Protein AF-0000000074853073 (afdb_homodimer)

Solvent-accessible surface area (backbone atoms only — not comparable to full-atom values): 28269 Å² total; per-residue (Å²): 121,78,54,88,50,52,45,75,42,84,83,70,80,63,76,82,43,71,66,54,43,50,35,28,71,60,37,22,33,38,34,32,42,46,65,35,48,72,68,42,41,51,36,52,53,55,31,41,71,40,87,76,13,56,68,19,75,90,39,31,50,75,41,63,33,69,75,87,28,38,24,33,35,22,38,29,31,38,60,43,76,14,32,69,15,45,50,57,24,11,36,66,47,42,49,43,50,18,62,67,72,66,45,63,47,20,59,29,34,35,34,40,40,39,26,40,46,58,39,7,22,39,43,66,50,27,31,61,36,47,54,37,49,77,42,39,29,66,44,70,58,33,33,36,38,41,35,27,67,25,60,30,34,80,58,37,23,22,43,31,34,35,50,29,38,27,67,38,36,70,54,63,60,36,85,46,58,86,33,80,15,38,43,59,74,57,50,55,57,46,56,74,78,32,51,76,43,78,53,62,36,51,56,18,14,31,37,41,33,38,22,34,25,35,32,28,25,47,45,11,70,28,92,45,55,31,37,32,42,34,40,29,36,30,30,56,92,44,38,33,83,47,82,70,82,55,44,53,73,46,89,56,77,65,41,57,73,59,45,43,59,74,70,34,67,33,59,53,56,63,61,13,36,35,39,42,77,54,97,88,38,79,43,70,74,38,100,122,79,54,89,50,49,45,74,42,85,82,69,80,62,75,83,44,71,66,55,43,50,36,30,71,59,36,21,34,37,32,33,41,46,65,34,49,74,67,42,42,53,36,52,52,55,32,40,70,39,85,76,13,56,66,19,76,89,39,31,51,76,41,63,33,70,74,87,27,37,23,32,35,22,37,28,30,38,60,43,75,14,33,70,13,43,47,57,25,10,37,66,48,42,49,44,49,17,63,67,72,67,46,63,47,20,58,30,35,36,34,40,41,39,27,41,47,58,38,7,21,39,44,68,51,27,31,62,36,46,54,37,50,77,43,38,29,64,44,71,56,33,32,36,37,41,34,26,67,25,60,29,32,79,56,36,23,23,43,31,35,36,51,31,39,28,67,38,36,70,54,64,60,37,85,45,61,88,32,80,15,39,42,60,73,58,50,56,57,46,57,74,80,30,53,76,41,76,51,63,36,50,56,20,14,31,38,40,33,37,22,34,26,35,30,28,25,47,44,10,70,28,91,44,56,30,37,30,42,34,40,28,37,30,31,56,91,44,38,33,83,48,81,71,82,54,43,52,74,47,91,55,78,64,41,58,72,59,46,43,59,73,68,32,69,36,61,52,56,62,64,13,36,35,40,42,77,54,96,87,38,79,43,73,74,41,103

InterPro domains:
  IPR008775 Phytanoyl-CoA dioxygenase-like [PF05721] (24-226)

pLDDT: mean 95.4, std 6.96, range [30.39, 98.94]

Secondary structure (DSSP, 8-state):
---TTEEE--SS-----HHHHHHHHHHSEEEEETSS-HHHHHHHHHHHHSTTSTTSGGG-EEEE-SSS-EEEEEEESS--SSHHHHHHHBHHHHHHHHHHHTS-EEEEEEEEEEE-TTTPPPEEEE-HHHHHTTTT--S--EEEEEEESS-B-GGGT-EEEETTGGGG-PPPEEEETTEEEE-HHHHHHHHTTS-EEEE-B-TT-EEEEETT--EEE----SSS-EEEEEEEEEEGGG--SS-SSS--------B-TTHHHHH-S----TTS-EEEEETTEEEE---/---TTEEE--SS-----HHHHHHHHHHSEEEEETSS-HHHHHHHHHHHHSTTSTTSGGG-EEEE-SSS-EEEEEEESS--SSHHHHHHHBHHHHHHHHHHHTS-EEEEEEEEEEE-TTTPPPEEEE-HHHHHTTTT--S--EEEEEEESS-B-GGGT-EEEETTGGGG-PPPEEEETTEEEE-HHHHHHHHTTS-EEEE-B-TT-EEEEETT--EEE----SSS-EEEEEEEEEEGGG--SS-SSS--------B-TTHHHHH-S----TTS-EEEEETTEEEE---

Nearest PDB structures (foldseek):
  5ncj-assembly2_B  TM=8.076E-01  e=4.134E-18  Streptomyces muensis
  5nch-assembly1_B  TM=8.157E-01  e=1.223E-17  Streptomyces muensis
  4q5o-assembly1_B  TM=7.946E-01  e=9.050E-18  Sphingopyxis alaskensis RB2256
  8h7v-assembly2_B  TM=7.984E-01  e=2.678E-17  uncultured bacterium esnapd13
  5epa-assembly3_C  TM=7.085E-01  e=1.932E-15  Streptomyces nogalater

Organism: Aplysia californica (NCBI:txid6500)

Sequence (574 aa):
MPGLNEYTYGGQELEVTEDMKAAFDRDGFVTIKGLLNPQELAVVQESLQGPDSLSSEQFSFGRADGEGKTARMSLWNHPGSDTTGTLARTRKMALTAEKLLGGEVYHYHSKLMMKEAGTGGKFVWHQDYGYWYGFACLFPDMLTSFVALDKCDKDNGCLQVLKGSHRCGRIEHLKVAGQTGADMARVQELEKVLEKVYVELDPGDALFFHCNLLHCSSQNLSDRRRWAILSCYSRKHNSPYQKIIHALYQPLNMVDNDAVVKQGVSRELKGKEVMMQFDGEFRPIVPMPGLNEYTYGGQELEVTEDMKAAFDRDGFVTIKGLLNPQELAVVQESLQGPDSLSSEQFSFGRADGEGKTARMSLWNHPGSDTTGTLARTRKMALTAEKLLGGEVYHYHSKLMMKEAGTGGKFVWHQDYGYWYGFACLFPDMLTSFVALDKCDKDNGCLQVLKGSHRCGRIEHLKVAGQTGADMARVQELEKVLEKVYVELDPGDALFFHCNLLHCSSQNLSDRRRWAILSCYSRKHNSPYQKIIHALYQPLNMVDNDAVVKQGVSRELKGKEVMMQFDGEFRPIVP

Structure (mmCIF, N/CA/C/O backbone):
data_AF-0000000074853073-model_v1
#
loop_
_entity.id
_entity.type
_entity.pdbx_description
1 polymer 'L-proline trans-4-hydroxylase'
#
loop_
_atom_site.group_PDB
_atom_site.id
_atom_site.type_symbol
_atom_site.label_atom_id
_atom_site.label_alt_id
_atom_site.label_comp_id
_atom_site.label_asym_id
_atom_site.label_entity_id
_atom_site.label_seq_id
_atom_site.pdbx_PDB_ins_code
_atom_site.Cartn_x
_atom_site.Cartn_y
_atom_site.Cartn_z
_atom_site.occupancy
_atom_site.B_iso_or_equiv
_atom_site.auth_seq_id
_atom_site.auth_comp_id
_atom_site.auth_asym_id
_atom_site.auth_atom_id
_atom_site.pdbx_PDB_model_num
ATOM 1 N N . MET A 1 1 ? -21.766 -12.602 -21.094 1 35.88 1 MET A N 1
ATOM 2 C CA . MET A 1 1 ? -21.109 -11.344 -20.766 1 35.88 1 MET A CA 1
ATOM 3 C C . MET A 1 1 ? -19.703 -11.586 -20.219 1 35.88 1 MET A C 1
ATOM 5 O O . MET A 1 1 ? -19.453 -12.586 -19.547 1 35.88 1 MET A O 1
ATOM 9 N N . PRO A 1 2 ? -18.766 -10.969 -20.922 1 48.22 2 PRO A N 1
ATOM 10 C CA . PRO A 1 2 ? -17.453 -11.289 -20.375 1 48.22 2 PRO A CA 1
ATOM 11 C C . PRO A 1 2 ? -17.391 -11.164 -18.859 1 48.22 2 PRO A C 1
ATOM 13 O O . PRO A 1 2 ? -18.062 -10.305 -18.281 1 48.22 2 PRO A O 1
ATOM 16 N N . GLY A 1 3 ? -17.047 -12.266 -18.25 1 64.56 3 GLY A N 1
ATOM 17 C CA . GLY A 1 3 ? -16.891 -12.297 -16.812 1 64.56 3 GLY A CA 1
ATOM 18 C C . GLY A 1 3 ? -16.062 -11.148 -16.266 1 64.56 3 GLY A C 1
ATOM 19 O O . GLY A 1 3 ? -15.383 -10.461 -17.031 1 64.56 3 GLY A O 1
ATOM 20 N N . LEU A 1 4 ? -16.25 -10.68 -15.203 1 76.75 4 LEU A N 1
ATOM 21 C CA . LEU A 1 4 ? -15.562 -9.578 -14.531 1 76.75 4 LEU A CA 1
ATOM 22 C C . LEU A 1 4 ? -14.062 -9.641 -14.797 1 76.75 4 LEU A C 1
ATOM 24 O O . LEU A 1 4 ? -13.406 -10.633 -14.461 1 76.75 4 LEU A O 1
ATOM 28 N N . ASN A 1 5 ? -13.531 -8.633 -15.594 1 93.69 5 ASN A N 1
ATOM 29 C CA . ASN A 1 5 ? -12.109 -8.477 -15.875 1 93.69 5 ASN A CA 1
ATOM 30 C C . ASN A 1 5 ? -11.578 -9.625 -16.734 1 93.69 5 ASN A C 1
ATOM 32 O O . ASN A 1 5 ? -10.484 -10.133 -16.484 1 93.69 5 ASN A O 1
ATOM 36 N N . GLU A 1 6 ? -12.438 -10.172 -17.719 1 96.19 6 GLU A N 1
ATOM 37 C CA . GLU A 1 6 ? -12.07 -11.312 -18.547 1 96.19 6 GLU A CA 1
ATOM 38 C C . GLU A 1 6 ? -11.656 -10.859 -19.953 1 96.19 6 GLU A C 1
ATOM 40 O O . GLU A 1 6 ? -12.352 -10.062 -20.578 1 96.19 6 GLU A O 1
ATOM 45 N N . TYR A 1 7 ? -10.578 -11.344 -20.391 1 96.69 7 TYR A N 1
ATOM 46 C CA . TYR A 1 7 ? -10.016 -11.094 -21.719 1 96.69 7 TYR A CA 1
ATOM 47 C C . TYR A 1 7 ? -9.625 -12.406 -22.391 1 96.69 7 TYR A C 1
ATOM 49 O O . TYR A 1 7 ? -9.5 -13.438 -21.734 1 96.69 7 TYR A O 1
ATOM 57 N N . THR A 1 8 ? -9.492 -12.367 -23.703 1 95.12 8 THR A N 1
ATOM 58 C CA . THR A 1 8 ? -9.219 -13.602 -24.438 1 95.12 8 THR A CA 1
ATOM 59 C C . THR A 1 8 ? -7.914 -13.484 -25.219 1 95.12 8 THR A C 1
ATOM 61 O O . THR A 1 8 ? -7.648 -12.461 -25.844 1 95.12 8 THR A O 1
ATOM 64 N N . TYR A 1 9 ? -7.117 -14.477 -25.109 1 93.44 9 TYR A N 1
ATOM 65 C CA . TYR A 1 9 ? -5.91 -14.594 -25.906 1 93.44 9 TYR A CA 1
ATOM 66 C C . TYR A 1 9 ? -6.207 -15.297 -27.234 1 93.44 9 TYR A C 1
ATOM 68 O O . TYR A 1 9 ? -6.715 -16.422 -27.234 1 93.44 9 TYR A O 1
ATOM 76 N N . GLY A 1 10 ? -5.832 -14.727 -28.328 1 87.06 10 GLY A N 1
ATOM 77 C CA . GLY A 1 10 ? -6.195 -15.203 -29.656 1 87.06 10 GLY A CA 1
ATOM 78 C C . GLY A 1 10 ? -5.102 -16.016 -30.312 1 87.06 10 GLY A C 1
ATOM 79 O O . GLY A 1 10 ? -5.211 -16.391 -31.484 1 87.06 10 GLY A O 1
ATOM 80 N N . GLY A 1 11 ? -4.023 -16.297 -29.672 1 84.62 11 GLY A N 1
ATOM 81 C CA . GLY A 1 11 ? -3 -17.172 -30.219 1 84.62 11 GLY A CA 1
ATOM 82 C C . GLY A 1 11 ? -1.812 -16.406 -30.797 1 84.62 11 GLY A C 1
ATOM 83 O O . GLY A 1 11 ? -0.809 -17.016 -31.172 1 84.62 11 GLY A O 1
ATOM 84 N N . GLN A 1 12 ? -1.881 -15.117 -31 1 87.62 12 GLN A N 1
ATOM 85 C CA . GLN A 1 12 ? -0.764 -14.305 -31.469 1 87.62 12 GLN A CA 1
ATOM 86 C C . GLN A 1 12 ? -0.109 -13.555 -30.312 1 87.62 12 GLN A C 1
ATOM 88 O O . GLN A 1 12 ? 0.315 -14.164 -29.328 1 87.62 12 GLN A O 1
ATOM 93 N N . GLU A 1 13 ? -0.15 -12.32 -30.375 1 91.56 13 GLU A N 1
ATOM 94 C CA . GLU A 1 13 ? 0.353 -11.508 -29.266 1 91.56 13 GLU A CA 1
ATOM 95 C C . GLU A 1 13 ? -0.781 -11.062 -28.344 1 91.56 13 GLU A C 1
ATOM 97 O O . GLU A 1 13 ? -1.831 -10.617 -28.812 1 91.56 13 GLU A O 1
ATOM 102 N N . LEU A 1 14 ? -0.569 -11.352 -27.094 1 94.31 14 LEU A N 1
ATOM 103 C CA . LEU A 1 14 ? -1.557 -10.859 -26.141 1 94.31 14 LEU A CA 1
ATOM 104 C 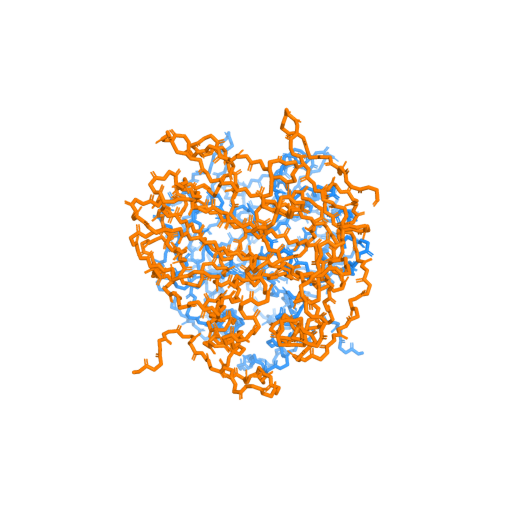C . LEU A 1 14 ? -1.388 -9.367 -25.906 1 94.31 14 LEU A C 1
ATOM 106 O O . LEU A 1 14 ? -0.359 -8.922 -25.391 1 94.31 14 LEU A O 1
ATOM 110 N N . GLU A 1 15 ? -2.275 -8.641 -26.266 1 93.88 15 GLU A N 1
ATOM 111 C CA . GLU A 1 15 ? -2.229 -7.191 -26.062 1 93.88 15 GLU A CA 1
ATOM 112 C C . GLU A 1 15 ? -2.822 -6.793 -24.719 1 93.88 15 GLU A C 1
ATOM 114 O O . GLU A 1 15 ? -3.963 -7.145 -24.406 1 93.88 15 GLU A O 1
ATOM 119 N N . VAL A 1 16 ? -2.057 -6.129 -23.953 1 97.12 16 VAL A N 1
ATOM 120 C CA . VAL A 1 16 ? -2.588 -5.512 -22.734 1 97.12 16 VAL A CA 1
ATOM 121 C C . VAL A 1 16 ? -3.191 -4.152 -23.062 1 97.12 16 VAL A C 1
ATOM 123 O O . VAL A 1 16 ? -2.479 -3.145 -23.109 1 97.12 16 VAL A O 1
ATOM 126 N N . THR A 1 17 ? -4.445 -4.105 -23.25 1 96.88 17 THR A N 1
ATOM 127 C CA . THR A 1 17 ? -5.148 -2.891 -23.641 1 96.88 17 THR A CA 1
ATOM 128 C C . THR A 1 17 ? -5.27 -1.931 -22.453 1 96.88 17 THR A C 1
ATOM 130 O O . THR A 1 17 ? -5.043 -2.318 -21.312 1 96.88 17 THR A O 1
ATOM 133 N N . GLU A 1 18 ? -5.66 -0.716 -22.734 1 96.94 18 GLU A N 1
ATOM 134 C CA . GLU A 1 18 ? -5.918 0.263 -21.672 1 96.94 18 GLU A CA 1
ATOM 135 C C . GLU A 1 18 ? -7.027 -0.211 -20.734 1 96.94 18 GLU A C 1
ATOM 137 O O . GLU A 1 18 ? -6.969 0.027 -19.531 1 96.94 18 GLU A O 1
ATOM 142 N N . ASP A 1 19 ? -7.953 -0.841 -21.375 1 97.38 19 ASP A N 1
ATOM 143 C CA . ASP A 1 19 ? -9.062 -1.371 -20.594 1 97.38 19 ASP A CA 1
ATOM 144 C C . ASP A 1 19 ? -8.578 -2.461 -19.641 1 97.38 19 ASP A C 1
ATOM 146 O O . ASP A 1 19 ? -8.992 -2.502 -18.469 1 97.38 19 ASP A O 1
ATOM 150 N N . MET A 1 20 ? -7.789 -3.359 -20.141 1 97.75 20 MET A N 1
ATOM 151 C CA . MET A 1 20 ? -7.23 -4.426 -19.312 1 97.75 20 MET A CA 1
ATOM 152 C C . MET A 1 20 ? -6.395 -3.848 -18.172 1 97.75 20 MET A C 1
ATOM 154 O O . MET A 1 20 ? -6.535 -4.258 -17.016 1 97.75 20 MET A O 1
ATOM 158 N N . LYS A 1 21 ? -5.57 -2.857 -18.5 1 98.31 21 LYS A N 1
ATOM 159 C CA . LYS A 1 21 ? -4.742 -2.203 -17.5 1 98.31 21 LYS A CA 1
ATOM 160 C C . LYS A 1 21 ? -5.598 -1.498 -16.453 1 98.31 21 LYS A C 1
ATOM 162 O O . LYS A 1 21 ? -5.312 -1.574 -15.25 1 98.31 21 LYS A O 1
ATOM 167 N N . ALA A 1 22 ? -6.605 -0.83 -16.859 1 97.81 22 ALA A N 1
ATOM 168 C CA . ALA A 1 22 ? -7.504 -0.127 -15.945 1 97.81 22 ALA A CA 1
ATOM 169 C C . ALA A 1 22 ? -8.211 -1.104 -15.016 1 97.81 22 ALA A C 1
ATOM 171 O O . ALA A 1 22 ? -8.375 -0.826 -13.82 1 97.81 22 ALA A O 1
ATOM 172 N N . ALA A 1 23 ? -8.641 -2.24 -15.578 1 98.38 23 ALA A N 1
ATOM 173 C CA . ALA A 1 23 ? -9.281 -3.271 -14.766 1 98.38 23 ALA A CA 1
ATOM 174 C C . ALA A 1 23 ? -8.328 -3.812 -13.711 1 98.38 23 ALA A C 1
ATOM 176 O O . ALA A 1 23 ? -8.703 -3.969 -12.547 1 98.38 23 ALA A O 1
ATOM 177 N N . PHE A 1 24 ? -7.105 -4.074 -14.141 1 98.81 24 PHE A N 1
ATOM 178 C CA . PHE A 1 24 ? -6.086 -4.566 -13.227 1 98.81 24 PHE A CA 1
ATOM 179 C C . PHE A 1 24 ? -5.82 -3.553 -12.117 1 98.81 24 PHE A C 1
ATOM 181 O O . PHE A 1 24 ? -5.738 -3.918 -10.945 1 98.81 24 PHE A O 1
ATOM 188 N N . ASP A 1 25 ? -5.742 -2.266 -12.477 1 98.19 25 ASP A N 1
ATOM 189 C CA . ASP A 1 25 ? -5.449 -1.212 -11.508 1 98.19 25 ASP A CA 1
ATOM 190 C C . ASP A 1 25 ? -6.609 -1.015 -10.539 1 98.19 25 ASP A C 1
ATOM 192 O O . ASP A 1 25 ? -6.402 -0.733 -9.359 1 98.19 25 ASP A O 1
ATOM 196 N N . ARG A 1 26 ? -7.758 -1.178 -11.016 1 97.81 26 ARG A N 1
ATOM 197 C CA . ARG A 1 26 ? -8.961 -0.925 -10.234 1 97.81 26 ARG A CA 1
ATOM 198 C C . ARG A 1 26 ? -9.305 -2.119 -9.344 1 97.81 26 ARG A C 1
ATOM 200 O O . ARG A 1 26 ? -9.594 -1.958 -8.164 1 97.81 26 ARG A O 1
ATOM 207 N N . ASP A 1 27 ? -9.211 -3.322 -9.914 1 98.69 27 ASP A N 1
ATOM 208 C CA . ASP A 1 27 ? -9.781 -4.488 -9.258 1 98.69 27 ASP A CA 1
ATOM 209 C C . ASP A 1 27 ? -8.695 -5.418 -8.734 1 98.69 27 ASP A C 1
ATOM 211 O O . ASP A 1 27 ? -8.961 -6.297 -7.91 1 98.69 27 ASP A O 1
ATOM 215 N N . GLY A 1 28 ? -7.488 -5.285 -9.211 1 98.81 28 GLY A N 1
ATOM 216 C CA . GLY A 1 28 ? -6.352 -6.027 -8.695 1 98.81 28 GLY A CA 1
ATOM 217 C C . GLY A 1 28 ? -6.086 -7.312 -9.453 1 98.81 28 GLY A C 1
ATOM 218 O O . GLY A 1 28 ? -5.148 -8.047 -9.133 1 98.81 28 GLY A O 1
ATOM 219 N N . PHE A 1 29 ? -6.961 -7.598 -10.523 1 98.88 29 PHE A N 1
ATOM 220 C CA . PHE A 1 29 ? -6.738 -8.828 -11.266 1 98.88 29 PHE A CA 1
ATOM 221 C C . PHE A 1 29 ? -7.414 -8.766 -12.633 1 98.88 29 PHE A C 1
ATOM 223 O O . PHE A 1 29 ? -8.312 -7.957 -12.852 1 98.88 29 PHE A O 1
ATOM 230 N N . VAL A 1 30 ? -6.91 -9.594 -13.539 1 98.75 30 VAL A N 1
ATOM 231 C CA . VAL A 1 30 ? -7.551 -9.867 -14.828 1 98.75 30 VAL A CA 1
ATOM 232 C C . VAL A 1 30 ? -7.457 -11.359 -15.141 1 98.75 30 VAL A C 1
ATOM 234 O O . VAL A 1 30 ? -6.508 -12.031 -14.727 1 98.75 30 VAL A O 1
ATOM 237 N N . THR A 1 31 ? -8.445 -11.875 -15.836 1 98.38 31 THR A N 1
ATOM 238 C CA . THR A 1 31 ? -8.453 -13.258 -16.312 1 98.38 31 THR A CA 1
ATOM 239 C C . THR A 1 31 ? -8.242 -13.312 -17.812 1 98.38 31 THR A C 1
ATOM 241 O O . THR A 1 31 ? -8.836 -12.531 -18.562 1 98.38 31 THR A O 1
ATOM 244 N N . ILE A 1 32 ? -7.402 -14.172 -18.203 1 98.31 32 ILE A N 1
ATOM 245 C CA . ILE A 1 32 ? -7.145 -14.391 -19.625 1 98.31 32 ILE A CA 1
ATOM 246 C C . ILE A 1 32 ? -7.652 -15.773 -20.031 1 98.31 32 ILE A C 1
ATOM 248 O O . ILE A 1 32 ? -7.109 -16.797 -19.594 1 98.31 32 ILE A O 1
ATOM 252 N N . LYS A 1 33 ? -8.633 -15.852 -20.875 1 97.62 33 LYS A N 1
ATOM 253 C CA . LYS A 1 33 ? -9.172 -17.109 -21.406 1 97.62 33 LYS A CA 1
ATOM 254 C C . LYS A 1 33 ? -8.289 -17.656 -22.516 1 97.62 33 LYS A C 1
ATOM 256 O O . LYS A 1 33 ? -7.895 -16.938 -23.422 1 97.62 33 LYS A O 1
ATOM 261 N N . GLY A 1 34 ? -8.008 -18.906 -22.344 1 97.44 34 GLY A N 1
ATOM 262 C CA . GLY A 1 34 ? -7.285 -19.609 -23.406 1 97.44 34 GLY A CA 1
ATOM 263 C C . GLY A 1 34 ? -5.836 -19.172 -23.516 1 97.44 34 GLY A C 1
ATOM 264 O O . GLY A 1 34 ? -5.285 -19.094 -24.609 1 97.44 34 GLY A O 1
ATOM 265 N N . LEU A 1 35 ? -5.215 -18.766 -22.438 1 98.25 35 LEU A N 1
ATOM 266 C CA . LEU A 1 35 ? -3.803 -18.406 -22.484 1 98.25 35 LEU A CA 1
ATOM 267 C C . LEU A 1 35 ? -2.973 -19.547 -23.047 1 98.25 35 LEU A C 1
ATOM 269 O O . LEU A 1 35 ? -2.062 -19.328 -23.859 1 98.25 35 LEU A O 1
ATOM 273 N N . LEU A 1 36 ? -3.205 -20.734 -22.562 1 98.25 36 LEU A N 1
ATOM 274 C CA . LEU A 1 36 ? -2.621 -21.938 -23.172 1 98.25 36 LEU A CA 1
ATOM 275 C C . LEU A 1 36 ? -3.629 -22.625 -24.078 1 98.25 36 LEU A C 1
ATOM 277 O O . LEU A 1 36 ? -4.77 -22.875 -23.672 1 98.25 36 LEU A O 1
ATOM 281 N N . ASN A 1 37 ? -3.244 -22.938 -25.25 1 97.12 37 ASN A N 1
ATOM 282 C CA . ASN A 1 37 ? -4.078 -23.781 -26.094 1 97.12 37 ASN A CA 1
ATOM 283 C C . ASN A 1 37 ? -3.973 -25.25 -25.703 1 97.12 37 ASN A C 1
ATOM 285 O O . ASN A 1 37 ? -3.143 -25.609 -24.859 1 97.12 37 ASN A O 1
ATOM 289 N N . PRO A 1 38 ? -4.797 -26.109 -26.281 1 97.38 38 PRO A N 1
ATOM 290 C CA . PRO A 1 38 ? -4.828 -27.516 -25.859 1 97.38 38 PRO A CA 1
ATOM 291 C C . PRO A 1 38 ? -3.484 -28.219 -26.031 1 97.38 38 PRO A C 1
ATOM 293 O O . PRO A 1 38 ? -3.115 -29.062 -25.219 1 97.38 38 PRO A O 1
ATOM 296 N N . GLN A 1 39 ? -2.766 -27.875 -27.078 1 98 39 GLN A N 1
ATOM 297 C CA . GLN A 1 39 ? -1.467 -28.5 -27.297 1 98 39 GLN A CA 1
ATOM 298 C C . GLN A 1 39 ? -0.466 -28.094 -26.219 1 98 39 GLN A C 1
ATOM 300 O O . GLN A 1 39 ? 0.25 -28.938 -25.672 1 98 39 GLN A O 1
ATOM 305 N N . GLU A 1 40 ? -0.365 -26.828 -25.953 1 98.12 40 GLU A N 1
ATOM 306 C CA . GLU A 1 40 ? 0.504 -26.328 -24.891 1 98.12 40 GLU A CA 1
ATOM 307 C C . GLU A 1 40 ? 0.148 -26.953 -23.547 1 98.12 40 GLU A C 1
ATOM 309 O O . GLU A 1 40 ? 1.032 -27.375 -22.797 1 98.12 40 GLU A O 1
ATOM 314 N N . LEU A 1 41 ? -1.133 -26.984 -23.297 1 98.06 41 LEU A N 1
ATOM 315 C CA . LEU A 1 41 ? -1.616 -27.547 -22.031 1 98.06 41 LEU A CA 1
ATOM 316 C C . LEU A 1 41 ? -1.174 -29 -21.891 1 98.06 41 LEU A C 1
ATOM 318 O O . LEU A 1 41 ? -0.715 -29.406 -20.812 1 98.06 41 LEU A O 1
ATOM 322 N N . ALA A 1 42 ? -1.293 -29.766 -22.922 1 98 42 ALA A N 1
ATOM 323 C CA . ALA A 1 42 ? -0.9 -31.172 -22.906 1 98 42 ALA A CA 1
ATOM 324 C C . ALA A 1 42 ? 0.589 -31.312 -22.609 1 98 42 ALA A C 1
ATOM 326 O O . ALA A 1 42 ? 0.989 -32.188 -21.828 1 98 42 ALA A O 1
ATOM 327 N N . VAL A 1 43 ? 1.391 -30.484 -23.234 1 98.19 43 VAL A N 1
ATOM 328 C CA . VAL A 1 43 ? 2.838 -30.531 -23.047 1 98.19 43 VAL A CA 1
ATOM 329 C C . VAL A 1 43 ? 3.184 -30.203 -21.594 1 98.19 43 VAL A C 1
ATOM 331 O O . VAL A 1 43 ? 3.982 -30.906 -20.969 1 98.19 43 VAL A O 1
ATOM 334 N N . VAL A 1 44 ? 2.596 -29.156 -21.031 1 98.38 44 VAL A N 1
ATOM 335 C CA . VAL A 1 44 ? 2.881 -28.734 -19.656 1 98.38 44 VAL A CA 1
ATOM 336 C C . VAL A 1 44 ? 2.438 -29.812 -18.672 1 98.38 44 VAL A C 1
ATOM 338 O O . VAL A 1 44 ? 3.188 -30.172 -17.766 1 98.38 44 VAL A O 1
ATOM 341 N N . GLN A 1 45 ? 1.256 -30.344 -18.859 1 97.5 45 GLN A N 1
ATOM 342 C CA . GLN A 1 45 ? 0.733 -31.359 -17.953 1 97.5 45 GLN A CA 1
ATOM 343 C C . GLN A 1 45 ? 1.608 -32.625 -17.969 1 97.5 45 GLN A C 1
ATOM 345 O O . GLN A 1 45 ? 1.903 -33.188 -16.922 1 97.5 45 GLN A O 1
ATOM 350 N N . GLU A 1 46 ? 1.988 -33 -19.141 1 97.25 46 GLU A N 1
ATOM 351 C CA . GLU A 1 46 ? 2.846 -34.188 -19.25 1 97.25 46 GLU A CA 1
ATOM 352 C C . GLU A 1 46 ? 4.188 -33.938 -18.562 1 97.25 46 GLU A C 1
ATOM 354 O O . GLU A 1 46 ? 4.73 -34.844 -17.922 1 97.25 46 GLU A O 1
ATOM 359 N N . SER A 1 47 ? 4.746 -32.781 -18.703 1 97.25 47 SER A N 1
ATOM 360 C CA . SER A 1 47 ? 6.027 -32.469 -18.094 1 97.25 47 SER A CA 1
ATOM 361 C C . SER A 1 47 ? 5.949 -32.531 -16.562 1 97.25 47 SER A C 1
ATOM 363 O O . SER A 1 47 ? 6.961 -32.75 -15.898 1 97.25 47 SER A O 1
ATOM 365 N N . LEU A 1 48 ? 4.758 -32.406 -15.992 1 97.38 48 LEU A N 1
ATOM 366 C CA . LEU A 1 48 ? 4.586 -32.312 -14.539 1 97.38 48 LEU A CA 1
ATOM 367 C C . LEU A 1 48 ? 4.148 -33.656 -13.969 1 97.38 48 LEU A C 1
ATOM 369 O O . LEU A 1 48 ? 4.129 -33.844 -12.75 1 97.38 48 LEU A O 1
ATOM 373 N N . GLN A 1 49 ? 3.709 -34.656 -14.664 1 91.75 49 GLN A N 1
ATOM 374 C CA . GLN A 1 49 ? 3.154 -35.906 -14.172 1 91.75 49 GLN A CA 1
ATOM 375 C C . GLN A 1 49 ? 4.18 -37.031 -14.266 1 91.75 49 GLN A C 1
ATOM 377 O O . GLN A 1 49 ? 3.957 -38.125 -13.742 1 91.75 49 GLN A O 1
ATOM 382 N N . GLY A 1 50 ? 5.441 -36.875 -14.516 1 80.81 50 GLY A N 1
ATOM 383 C CA . GLY A 1 50 ? 6.453 -37.906 -14.625 1 80.81 50 GLY A CA 1
ATOM 384 C C . GLY A 1 50 ? 7.23 -38.125 -13.336 1 80.81 50 GLY A C 1
ATOM 385 O O . GLY A 1 50 ? 7.105 -37.344 -12.398 1 80.81 50 GLY A O 1
ATOM 386 N N . PRO A 1 51 ? 7.805 -39.344 -13.031 1 79.75 51 PRO A N 1
ATOM 387 C CA . PRO A 1 51 ? 8.508 -39.688 -11.789 1 79.75 51 PRO A CA 1
ATOM 388 C C . PRO A 1 51 ? 9.578 -38.656 -11.422 1 79.75 51 PRO A C 1
ATOM 390 O O . PRO A 1 51 ? 9.82 -38.406 -10.242 1 79.75 51 PRO A O 1
ATOM 393 N N . ASP A 1 52 ? 10.25 -37.969 -12.289 1 86.62 52 ASP A N 1
ATOM 394 C CA . ASP A 1 52 ? 11.312 -37 -12 1 86.62 52 ASP A CA 1
ATOM 395 C C . ASP A 1 52 ? 10.875 -35.562 -12.305 1 86.62 52 ASP A C 1
ATOM 397 O O . ASP A 1 52 ? 11.703 -34.719 -12.594 1 86.62 52 ASP A O 1
ATOM 401 N N . SER A 1 53 ? 9.547 -35.5 -12.062 1 93.69 53 SER A N 1
ATOM 402 C CA . SER A 1 53 ? 9.016 -34.188 -12.344 1 93.69 53 SER A CA 1
ATOM 403 C C . SER A 1 53 ? 8.891 -33.344 -11.062 1 93.69 53 SER A C 1
ATOM 405 O O . SER A 1 53 ? 9.086 -33.875 -9.961 1 93.69 53 SER A O 1
ATOM 407 N N . LEU A 1 54 ? 8.586 -32.125 -11.172 1 96.25 54 LEU A N 1
ATOM 408 C CA . LEU A 1 54 ? 8.398 -31.172 -10.07 1 96.25 54 LEU A CA 1
ATOM 409 C C . LEU A 1 54 ? 7.289 -31.656 -9.133 1 96.25 54 LEU A C 1
ATOM 411 O O . LEU A 1 54 ? 7.27 -31.297 -7.957 1 96.25 54 LEU A O 1
ATOM 415 N N . SER A 1 55 ? 6.371 -32.5 -9.633 1 95.88 55 SER A N 1
ATOM 416 C CA . SER A 1 55 ? 5.25 -32.938 -8.82 1 95.88 55 SER A CA 1
ATOM 417 C C . SER A 1 55 ? 5.641 -34.125 -7.949 1 95.88 55 SER A C 1
ATOM 419 O O . SER A 1 55 ? 4.883 -34.531 -7.059 1 95.88 55 SER A O 1
ATOM 421 N N . SER A 1 56 ? 6.82 -34.688 -8.172 1 94.56 56 SER A N 1
ATOM 422 C CA . SER A 1 56 ? 7.242 -35.844 -7.41 1 94.56 56 SER A CA 1
ATOM 423 C C . SER A 1 56 ? 7.508 -35.5 -5.949 1 94.56 56 SER A C 1
ATOM 425 O O . SER A 1 56 ? 7.688 -34.312 -5.617 1 94.56 56 SER A O 1
ATOM 427 N N . GLU A 1 57 ? 7.539 -36.531 -5.145 1 92.38 57 GLU A N 1
ATOM 428 C CA . GLU A 1 57 ? 7.762 -36.312 -3.715 1 92.38 57 GLU A CA 1
ATOM 429 C C . GLU A 1 57 ? 9.148 -35.75 -3.445 1 92.38 57 GLU A C 1
ATOM 431 O O . GLU A 1 57 ? 9.344 -35.031 -2.455 1 92.38 57 GLU A O 1
ATOM 436 N N . GLN A 1 58 ? 10.016 -36 -4.398 1 92.19 58 GLN A N 1
ATOM 437 C CA . GLN A 1 58 ? 11.391 -35.531 -4.246 1 92.19 58 GLN A CA 1
ATOM 438 C C . GLN A 1 58 ? 11.477 -34 -4.367 1 92.19 58 GLN A C 1
ATOM 440 O O . GLN A 1 58 ? 12.391 -33.375 -3.828 1 92.19 58 GLN A O 1
ATOM 445 N N . PHE A 1 59 ? 10.531 -33.469 -5.074 1 94.88 59 PHE A N 1
ATOM 446 C CA . PHE A 1 59 ? 10.656 -32.031 -5.387 1 94.88 59 PHE A CA 1
ATOM 447 C C . PHE A 1 59 ? 9.438 -31.266 -4.895 1 94.88 59 PHE A C 1
ATOM 449 O O . PHE A 1 59 ? 9.211 -30.125 -5.297 1 94.88 59 PHE A O 1
ATOM 456 N N . SER A 1 60 ? 8.633 -31.875 -4.074 1 94.88 60 SER A N 1
ATOM 457 C CA . SER A 1 60 ? 7.426 -31.234 -3.562 1 94.88 60 SER A CA 1
ATOM 458 C C . SER A 1 60 ? 7.223 -31.531 -2.084 1 94.88 60 SER A C 1
ATOM 460 O O . SER A 1 60 ? 7.859 -32.438 -1.538 1 94.88 60 SER A O 1
ATOM 462 N N . PHE A 1 61 ? 6.426 -30.734 -1.399 1 93.69 61 PHE A N 1
ATOM 463 C CA . PHE A 1 61 ? 6.133 -30.922 0.017 1 93.69 61 PHE A CA 1
ATOM 464 C C . PHE A 1 61 ? 4.703 -30.5 0.333 1 93.69 61 PHE A C 1
ATOM 466 O O . PHE A 1 61 ? 4.07 -29.781 -0.449 1 93.69 61 PHE A O 1
ATOM 473 N N . GLY A 1 62 ? 4.227 -30.969 1.434 1 90.75 62 GLY A N 1
ATOM 474 C CA . GLY A 1 62 ? 2.857 -30.688 1.839 1 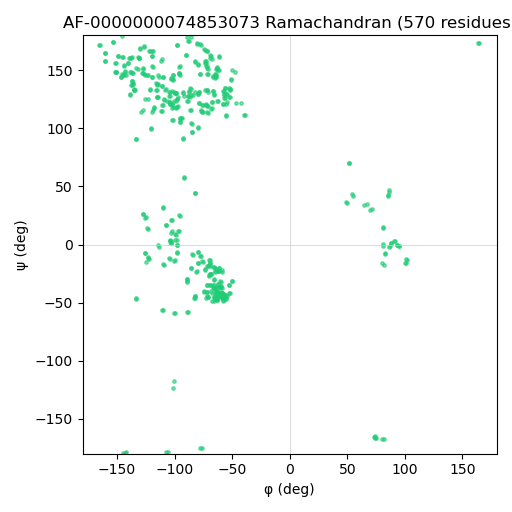90.75 62 GLY A CA 1
ATOM 475 C C . GLY A 1 62 ? 2.744 -29.516 2.789 1 90.75 62 GLY A C 1
ATOM 476 O O . GLY A 1 62 ? 3.629 -29.297 3.617 1 90.75 62 GLY A O 1
ATOM 477 N N . ARG A 1 63 ? 1.61 -28.844 2.572 1 87.75 63 ARG A N 1
ATOM 478 C CA . ARG A 1 63 ? 1.217 -27.797 3.512 1 87.75 63 ARG A CA 1
ATOM 479 C C . ARG A 1 63 ? -0.122 -28.125 4.164 1 87.75 63 ARG A C 1
ATOM 481 O O . ARG A 1 63 ? -1.165 -28.078 3.508 1 87.75 63 ARG A O 1
ATOM 488 N N . ALA A 1 64 ? -0.08 -28.328 5.457 1 87.88 64 ALA A N 1
ATOM 489 C CA . ALA A 1 64 ? -1.307 -28.641 6.184 1 87.88 64 ALA A CA 1
ATOM 490 C C . ALA A 1 64 ? -2.205 -27.406 6.293 1 87.88 64 ALA A C 1
ATOM 492 O O . ALA A 1 64 ? -1.718 -26.281 6.445 1 87.88 64 ALA A O 1
ATOM 493 N N . ASP A 1 65 ? -3.477 -27.641 6.277 1 88.75 65 ASP A N 1
ATOM 494 C CA . ASP A 1 65 ? -4.391 -26.5 6.316 1 88.75 65 ASP A CA 1
ATOM 495 C C . ASP A 1 65 ? -5.008 -26.344 7.703 1 88.75 65 ASP A C 1
ATOM 497 O O . ASP A 1 65 ? -5.91 -25.531 7.895 1 88.75 65 ASP A O 1
ATOM 501 N N . GLY A 1 66 ? -4.609 -27.172 8.641 1 86 66 GLY A N 1
ATOM 502 C CA . GLY A 1 66 ? -5.109 -27.109 10.008 1 86 66 GLY A CA 1
ATOM 503 C C . GLY A 1 66 ? -6.461 -27.781 10.18 1 86 66 GLY A C 1
ATOM 504 O O . GLY A 1 66 ? -6.992 -27.828 11.289 1 86 66 GLY A O 1
ATOM 505 N N . GLU A 1 67 ? -6.996 -28.297 9.086 1 90.38 67 GLU A N 1
ATOM 506 C CA . GLU A 1 67 ? -8.312 -28.938 9.125 1 90.38 67 GLU A CA 1
ATOM 507 C C . GLU A 1 67 ? -8.266 -30.344 8.523 1 90.38 67 GLU A C 1
ATOM 509 O O . GLU A 1 67 ? -9.219 -30.766 7.875 1 90.38 67 GLU A O 1
ATOM 514 N N . GLY A 1 68 ? -7.109 -30.891 8.594 1 89.06 68 GLY A N 1
ATOM 515 C CA . GLY A 1 68 ? -6.988 -32.312 8.266 1 89.06 68 GLY A CA 1
ATOM 516 C C . GLY A 1 68 ? -6.66 -32.562 6.809 1 89.06 68 GLY A C 1
ATOM 517 O O . GLY A 1 68 ? -6.629 -33.719 6.359 1 89.06 68 GLY A O 1
ATOM 518 N N . LYS A 1 69 ? -6.473 -31.641 6.043 1 93 69 LYS A N 1
ATOM 519 C CA . LYS A 1 69 ? -6.109 -31.797 4.637 1 93 69 LYS A CA 1
ATOM 520 C C . LYS A 1 69 ? -4.793 -31.094 4.332 1 93 69 LYS A C 1
ATOM 522 O O . LYS A 1 69 ? -4.254 -30.375 5.18 1 93 69 LYS A O 1
ATOM 527 N N . THR A 1 70 ? -4.266 -31.438 3.143 1 91.56 70 THR A N 1
ATOM 528 C CA . THR A 1 70 ? -2.941 -30.938 2.791 1 91.56 70 THR A CA 1
ATOM 529 C C . THR A 1 70 ? -2.898 -30.5 1.33 1 91.56 70 THR A C 1
ATOM 531 O O . THR A 1 70 ? -3.395 -31.203 0.451 1 91.56 70 THR A O 1
ATOM 534 N N . ALA A 1 71 ? -2.438 -29.344 1.137 1 89.44 71 ALA A N 1
ATOM 535 C CA . ALA A 1 71 ? -2.086 -28.922 -0.218 1 89.44 71 ALA A CA 1
ATOM 536 C C . ALA A 1 71 ? -0.613 -29.203 -0.51 1 89.44 71 ALA A C 1
ATOM 538 O O . ALA A 1 71 ? 0.257 -28.875 0.302 1 89.44 71 ALA A O 1
ATOM 539 N N . ARG A 1 72 ? -0.335 -29.828 -1.613 1 93.75 72 ARG A N 1
ATOM 540 C CA . ARG A 1 72 ? 1.044 -30.094 -2.014 1 93.75 72 ARG A CA 1
ATOM 541 C C . ARG A 1 72 ? 1.545 -29.016 -2.977 1 93.75 72 ARG A C 1
ATOM 543 O O . ARG A 1 72 ? 0.773 -28.484 -3.777 1 93.75 72 ARG A O 1
ATOM 550 N N . MET A 1 73 ? 2.838 -28.75 -2.877 1 96 73 MET A N 1
ATOM 551 C CA . MET A 1 73 ? 3.367 -27.719 -3.77 1 96 73 MET A CA 1
ATOM 552 C C . MET A 1 73 ? 4.836 -27.984 -4.082 1 96 73 MET A C 1
ATOM 554 O O . MET A 1 73 ? 5.531 -28.656 -3.318 1 96 73 MET A O 1
ATOM 558 N N . SER A 1 74 ? 5.277 -27.641 -5.172 1 97.12 74 SER A N 1
ATOM 559 C CA . SER A 1 74 ? 6.676 -27.453 -5.551 1 97.12 74 SER A CA 1
ATOM 560 C C . SER A 1 74 ? 7.004 -25.984 -5.773 1 97.12 74 SER A C 1
ATOM 562 O O . SER A 1 74 ? 6.16 -25.219 -6.246 1 97.12 74 SER A O 1
ATOM 564 N N . LEU A 1 75 ? 8.195 -25.562 -5.414 1 97.69 75 LEU A N 1
ATOM 565 C CA . LEU A 1 75 ? 8.633 -24.172 -5.465 1 97.69 75 LEU A CA 1
ATOM 566 C C . LEU A 1 75 ? 10.031 -24.078 -6.066 1 97.69 75 LEU A C 1
ATOM 568 O O . LEU A 1 75 ? 10.914 -24.859 -5.738 1 97.69 75 LEU A O 1
ATOM 572 N N . TRP A 1 76 ? 10.219 -23.141 -7.004 1 98.12 76 TRP A N 1
ATOM 573 C CA . TRP A 1 76 ? 11.555 -22.953 -7.566 1 98.12 76 TRP A CA 1
ATOM 574 C C . TRP A 1 76 ? 11.82 -21.484 -7.855 1 98.12 76 TRP A C 1
ATOM 576 O O . TRP A 1 76 ? 10.898 -20.734 -8.164 1 98.12 76 TRP A O 1
ATOM 586 N N . ASN A 1 77 ? 13.094 -21.062 -7.844 1 98.06 77 ASN A N 1
ATOM 587 C CA . ASN A 1 77 ? 13.453 -19.641 -7.785 1 98.06 77 ASN A CA 1
ATOM 588 C C . ASN A 1 77 ? 13.914 -19.125 -9.141 1 98.06 77 ASN A C 1
ATOM 590 O O . ASN A 1 77 ? 14.031 -17.922 -9.344 1 98.06 77 ASN A O 1
ATOM 594 N N . HIS A 1 78 ? 14.172 -20 -10.078 1 97.88 78 HIS A N 1
ATOM 595 C CA . HIS A 1 78 ? 14.555 -19.609 -11.43 1 97.88 78 HIS A CA 1
ATOM 596 C C . HIS A 1 78 ? 13.75 -20.375 -12.469 1 97.88 78 HIS A C 1
ATOM 598 O O . HIS A 1 78 ? 13.297 -21.5 -12.219 1 97.88 78 HIS A O 1
ATOM 604 N N . PRO A 1 79 ? 13.547 -19.766 -13.617 1 97.25 79 PRO A N 1
ATOM 605 C CA . PRO A 1 79 ? 12.734 -20.469 -14.609 1 97.25 79 PRO A CA 1
ATOM 606 C C . PRO A 1 79 ? 13.32 -21.828 -15 1 97.25 79 PRO A C 1
ATOM 608 O O . PRO A 1 79 ? 12.602 -22.828 -15.078 1 97.25 79 PRO A O 1
ATOM 611 N N . GLY A 1 80 ? 14.672 -21.812 -15.164 1 95.12 80 GLY A N 1
ATOM 612 C CA . GLY A 1 80 ? 15.297 -23.016 -15.688 1 95.12 80 GLY A CA 1
ATOM 613 C C . GLY A 1 80 ? 15.07 -23.203 -17.172 1 95.12 80 GLY A C 1
ATOM 614 O O . GLY A 1 80 ? 14.672 -22.266 -17.875 1 95.12 80 GLY A O 1
ATOM 615 N N . SER A 1 81 ? 15.406 -24.484 -17.641 1 94.38 81 SER A N 1
ATOM 616 C CA . SER A 1 81 ? 15.352 -24.734 -19.078 1 94.38 81 SER A CA 1
ATOM 617 C C . SER A 1 81 ? 14.258 -25.75 -19.422 1 94.38 81 SER A C 1
ATOM 619 O O . SER A 1 81 ? 14.039 -26.047 -20.594 1 94.38 81 SER A O 1
ATOM 621 N N . ASP A 1 82 ? 13.57 -26.234 -18.453 1 96.62 82 ASP A N 1
ATOM 622 C CA . ASP A 1 82 ? 12.523 -27.234 -18.688 1 96.62 82 ASP A CA 1
ATOM 623 C C . ASP A 1 82 ? 11.258 -26.562 -19.234 1 96.62 82 ASP A C 1
ATOM 625 O O . ASP A 1 82 ? 11.242 -25.359 -19.5 1 96.62 82 ASP A O 1
ATOM 629 N N . THR A 1 83 ? 10.227 -27.328 -19.391 1 98.06 83 THR A N 1
ATOM 630 C CA . THR A 1 83 ? 8.977 -26.875 -20 1 98.06 83 THR A CA 1
ATOM 631 C C . THR A 1 83 ? 8.336 -25.781 -19.141 1 98.06 83 THR A C 1
ATOM 633 O O . THR A 1 83 ? 7.855 -24.781 -19.688 1 98.06 83 THR A O 1
ATOM 636 N N . THR A 1 84 ? 8.312 -25.906 -17.828 1 98.25 84 THR A N 1
ATOM 637 C CA . THR A 1 84 ? 7.703 -24.906 -16.953 1 98.25 84 THR A CA 1
ATOM 638 C C . THR A 1 84 ? 8.484 -23.609 -17 1 98.25 84 THR A C 1
ATOM 640 O O . THR A 1 84 ? 7.906 -22.516 -16.906 1 98.25 84 THR A O 1
ATOM 643 N N . GLY A 1 85 ? 9.797 -23.734 -17.141 1 98.25 85 GLY A N 1
ATOM 644 C CA . GLY A 1 85 ? 10.617 -22.547 -17.297 1 98.25 85 GLY A CA 1
ATOM 645 C C . GLY A 1 85 ? 10.336 -21.797 -18.594 1 98.25 85 GLY A C 1
ATOM 646 O O . GLY A 1 85 ? 10.266 -20.578 -18.594 1 98.25 85 GLY A O 1
ATOM 647 N N . THR A 1 86 ? 10.25 -22.609 -19.656 1 98.62 86 THR A N 1
ATOM 648 C CA . THR A 1 86 ? 9.883 -22.016 -20.938 1 98.62 86 THR A CA 1
ATOM 649 C C . THR A 1 86 ? 8.539 -21.297 -20.844 1 98.62 86 THR A C 1
ATOM 651 O O . THR A 1 86 ? 8.391 -20.172 -21.328 1 98.62 86 THR A O 1
ATOM 654 N N . LEU A 1 87 ? 7.605 -21.891 -20.203 1 98.81 87 LEU A N 1
ATOM 655 C CA . LEU A 1 87 ? 6.281 -21.312 -20.047 1 98.81 87 LEU A CA 1
ATOM 656 C C . LEU A 1 87 ? 6.375 -19.938 -19.359 1 98.81 87 LEU A C 1
ATOM 658 O O . LEU A 1 87 ? 5.832 -18.953 -19.859 1 98.81 87 LEU A O 1
ATOM 662 N N . ALA A 1 88 ? 7.105 -19.844 -18.266 1 98.75 88 ALA A N 1
ATOM 663 C CA . ALA A 1 88 ? 7.203 -18.625 -17.469 1 98.75 88 ALA A CA 1
ATOM 664 C C . ALA A 1 88 ? 7.855 -17.5 -18.266 1 98.75 88 ALA A C 1
ATOM 666 O O . ALA A 1 88 ? 7.664 -16.328 -17.953 1 98.75 88 ALA A O 1
ATOM 667 N N . ARG A 1 89 ? 8.586 -17.891 -19.312 1 98.75 89 ARG A N 1
ATOM 668 C CA . ARG A 1 89 ? 9.367 -16.906 -20.062 1 98.75 89 ARG A CA 1
ATOM 669 C C . ARG A 1 89 ? 8.617 -16.469 -21.312 1 98.75 89 ARG A C 1
ATOM 671 O O . ARG A 1 89 ? 9.062 -15.555 -22.016 1 98.75 89 ARG A O 1
ATOM 678 N N . THR A 1 90 ? 7.523 -17.047 -21.641 1 98.69 90 THR A N 1
ATOM 679 C CA . THR A 1 90 ? 6.816 -16.672 -22.859 1 98.69 90 THR A CA 1
ATOM 680 C C . THR A 1 90 ? 6.336 -15.227 -22.781 1 98.69 90 THR A C 1
ATOM 682 O O . THR A 1 90 ? 6.027 -14.727 -21.703 1 98.69 90 THR A O 1
ATOM 685 N N . ARG A 1 91 ? 6.234 -14.578 -23.875 1 98.38 91 ARG A N 1
ATOM 686 C CA . ARG A 1 91 ? 5.789 -13.188 -23.953 1 98.38 91 ARG A CA 1
ATOM 687 C C . ARG A 1 91 ? 4.367 -13.039 -23.422 1 98.38 91 ARG A C 1
ATOM 689 O O . ARG A 1 91 ? 4.043 -12.047 -22.766 1 98.38 91 ARG A O 1
ATOM 696 N N . LYS A 1 92 ? 3.512 -14.039 -23.688 1 98.5 92 LYS A N 1
ATOM 697 C CA . LYS A 1 92 ? 2.121 -13.945 -23.25 1 98.5 92 LYS A CA 1
ATOM 698 C C . LYS A 1 92 ? 2.02 -13.953 -21.734 1 98.5 92 LYS A C 1
ATOM 700 O O . LYS A 1 92 ? 1.01 -13.523 -21.172 1 98.5 92 LYS A O 1
ATOM 705 N N . MET A 1 93 ? 3.047 -14.414 -21.031 1 98.44 93 MET A N 1
ATOM 706 C CA . MET A 1 93 ? 3.072 -14.359 -19.578 1 98.44 93 MET A CA 1
ATOM 707 C C . MET A 1 93 ? 3.912 -13.188 -19.094 1 98.44 93 MET A C 1
ATOM 709 O O . MET A 1 93 ? 3.383 -12.242 -18.5 1 98.44 93 MET A O 1
ATOM 713 N N . ALA A 1 94 ? 5.195 -13.188 -19.484 1 98.69 94 ALA A N 1
ATOM 714 C CA . ALA A 1 94 ? 6.152 -12.234 -18.938 1 98.69 94 ALA A CA 1
ATOM 715 C C . ALA A 1 94 ? 5.875 -10.82 -19.453 1 98.69 94 ALA A C 1
ATOM 717 O O . ALA A 1 94 ? 5.93 -9.859 -18.688 1 98.69 94 ALA A O 1
ATOM 718 N N . LEU A 1 95 ? 5.637 -10.664 -20.734 1 98.44 95 LEU A N 1
ATOM 719 C CA . LEU A 1 95 ? 5.355 -9.344 -21.281 1 98.44 95 LEU A CA 1
ATOM 720 C C . LEU A 1 95 ? 4.039 -8.797 -20.734 1 98.44 95 LEU A C 1
ATOM 722 O O . LEU A 1 95 ? 3.908 -7.59 -20.516 1 98.44 95 LEU A O 1
ATOM 726 N N . THR A 1 96 ? 3.053 -9.688 -20.562 1 98.56 96 THR A N 1
ATOM 727 C CA . THR A 1 96 ? 1.806 -9.273 -19.938 1 98.56 96 THR A CA 1
ATOM 728 C C . THR A 1 96 ? 2.066 -8.711 -18.547 1 98.56 96 THR A C 1
ATOM 730 O O . THR A 1 96 ? 1.561 -7.637 -18.188 1 98.56 96 THR A O 1
ATOM 733 N N . ALA A 1 97 ? 2.887 -9.43 -17.766 1 98.81 97 ALA A N 1
ATOM 734 C CA . ALA A 1 97 ? 3.258 -8.961 -16.422 1 98.81 97 ALA A CA 1
ATOM 735 C C . ALA A 1 97 ? 3.945 -7.598 -16.5 1 98.81 97 ALA A C 1
ATOM 737 O O . ALA A 1 97 ? 3.639 -6.699 -15.711 1 98.81 97 ALA A O 1
ATOM 738 N N . GLU A 1 98 ? 4.855 -7.477 -17.453 1 98.62 98 GLU A N 1
ATOM 739 C CA . GLU A 1 98 ? 5.598 -6.238 -17.656 1 98.62 98 GLU A CA 1
ATOM 740 C C . GLU A 1 98 ? 4.66 -5.07 -17.938 1 98.62 98 GLU A C 1
ATOM 742 O O . GLU A 1 98 ? 4.812 -3.988 -17.375 1 98.62 98 GLU A O 1
ATOM 747 N N . LYS A 1 99 ? 3.719 -5.258 -18.781 1 98.62 99 LYS A N 1
ATOM 748 C CA . LYS A 1 99 ? 2.791 -4.207 -19.172 1 98.62 99 LYS A CA 1
ATOM 749 C C . LYS A 1 99 ? 1.818 -3.873 -18.047 1 98.62 99 LYS A C 1
ATOM 751 O O . LYS A 1 99 ? 1.491 -2.703 -17.828 1 98.62 99 LYS A O 1
ATOM 756 N N . LEU A 1 100 ? 1.345 -4.875 -17.359 1 98.75 100 LEU A N 1
ATOM 757 C CA . LEU A 1 100 ? 0.423 -4.633 -16.266 1 98.75 100 LEU A CA 1
ATOM 758 C C . LEU A 1 100 ? 1.117 -3.883 -15.125 1 98.75 100 LEU A C 1
ATOM 760 O O . LEU A 1 100 ? 0.519 -3.006 -14.5 1 98.75 100 LEU A O 1
ATOM 764 N N . LEU A 1 101 ? 2.406 -4.215 -14.867 1 98.69 101 LEU A N 1
ATOM 765 C CA . LEU A 1 101 ? 3.137 -3.592 -13.773 1 98.69 101 LEU A CA 1
ATOM 766 C C . LEU A 1 101 ? 3.764 -2.275 -14.211 1 98.69 101 LEU A C 1
ATOM 768 O O . LEU A 1 101 ? 4.148 -1.452 -13.383 1 98.69 101 LEU A O 1
ATOM 772 N N . GLY A 1 102 ? 3.918 -2.104 -15.484 1 97.56 102 GLY A N 1
ATOM 773 C CA . GLY A 1 102 ? 4.383 -0.833 -16.016 1 97.56 102 GLY A CA 1
ATOM 774 C C . GLY A 1 102 ? 5.895 -0.709 -16.031 1 97.56 102 GLY A C 1
ATOM 775 O O . GLY A 1 102 ? 6.441 0.34 -15.68 1 97.56 102 GLY A O 1
ATOM 776 N N . GLY A 1 103 ? 6.582 -1.783 -16.422 1 97.94 103 GLY A N 1
ATOM 777 C CA . GLY A 1 103 ? 8.031 -1.726 -16.516 1 97.94 103 GLY A CA 1
ATOM 778 C C . GLY A 1 103 ? 8.68 -3.096 -16.594 1 97.94 103 GLY A C 1
ATOM 779 O O . GLY A 1 103 ? 8.016 -4.113 -16.406 1 97.94 103 GLY A O 1
ATOM 780 N N . GLU A 1 104 ? 10 -3.146 -16.812 1 98.62 104 GLU A N 1
ATOM 781 C CA . GLU A 1 104 ? 10.75 -4.391 -16.953 1 98.62 104 GLU A CA 1
ATOM 782 C C . GLU A 1 104 ? 10.562 -5.297 -15.742 1 98.62 104 GLU A C 1
ATOM 784 O O . GLU A 1 104 ? 10.656 -4.844 -14.602 1 98.62 104 GLU A O 1
ATOM 789 N N . VAL A 1 105 ? 10.32 -6.574 -16.016 1 98.81 105 VAL A N 1
ATOM 790 C CA . VAL A 1 105 ? 10.125 -7.523 -14.93 1 98.81 105 VAL A CA 1
ATOM 791 C C . VAL A 1 105 ? 11.188 -8.617 -14.992 1 98.81 105 VAL A C 1
ATOM 793 O O . VAL A 1 105 ? 11.875 -8.766 -16.016 1 98.81 105 VAL A O 1
ATOM 796 N N . TYR A 1 106 ? 11.344 -9.281 -13.93 1 98.88 106 TYR A N 1
ATOM 797 C CA . TYR A 1 106 ? 12.094 -10.531 -13.836 1 98.88 106 TYR A CA 1
ATOM 798 C C . TYR A 1 106 ? 11.297 -11.594 -13.102 1 98.88 106 TYR A C 1
ATOM 800 O O . TYR A 1 106 ? 10.258 -11.297 -12.5 1 98.88 106 TYR A O 1
ATOM 808 N N . HIS A 1 107 ? 11.727 -12.836 -13.344 1 98.88 107 HIS A N 1
ATOM 809 C CA . HIS A 1 107 ? 11.133 -13.969 -12.641 1 98.88 107 HIS A CA 1
ATOM 810 C C . HIS A 1 107 ? 11.578 -14 -11.18 1 98.88 107 HIS A C 1
ATOM 812 O O . HIS A 1 107 ? 12.773 -14.016 -10.883 1 98.88 107 HIS A O 1
ATOM 818 N N . TYR A 1 108 ? 10.641 -13.938 -10.312 1 98.81 108 TYR A N 1
ATOM 819 C CA . TYR A 1 108 ? 10.93 -13.953 -8.883 1 98.81 108 TYR A CA 1
ATOM 820 C C . TYR A 1 108 ? 10.961 -15.383 -8.352 1 98.81 108 TYR A C 1
ATOM 822 O O . TYR A 1 108 ? 11.992 -15.852 -7.863 1 98.81 108 TYR A O 1
ATOM 830 N N . HIS A 1 109 ? 9.852 -16.078 -8.539 1 98.75 109 HIS A N 1
ATOM 831 C CA . HIS A 1 109 ? 9.773 -17.516 -8.289 1 98.75 109 HIS A CA 1
ATOM 832 C C . HIS A 1 109 ? 8.523 -18.125 -8.914 1 98.75 109 HIS A C 1
ATOM 834 O O . HIS A 1 109 ? 7.676 -17.391 -9.445 1 98.75 109 HIS A O 1
ATOM 840 N N . SER A 1 110 ? 8.414 -19.422 -8.914 1 98.56 110 SER A N 1
ATOM 841 C CA . SER A 1 110 ? 7.23 -20.141 -9.367 1 98.56 110 SER A CA 1
ATOM 842 C C . SER A 1 110 ? 6.875 -21.281 -8.43 1 98.56 110 SER A C 1
ATOM 844 O O . SER A 1 110 ? 7.707 -21.719 -7.625 1 98.56 110 SER A O 1
ATOM 846 N N . LYS A 1 111 ? 5.609 -21.688 -8.586 1 98.06 111 LYS A N 1
ATOM 847 C CA . LYS A 1 111 ? 5.098 -22.812 -7.805 1 98.06 111 LYS A CA 1
ATOM 848 C C . LYS A 1 111 ? 4.133 -23.656 -8.633 1 98.06 111 LYS A C 1
ATOM 850 O O . LYS A 1 111 ? 3.461 -23.156 -9.523 1 98.06 111 LYS A O 1
ATOM 855 N N . LEU A 1 112 ? 4.219 -24.891 -8.328 1 98.06 112 LEU A N 1
ATOM 856 C CA . LEU A 1 112 ? 3.129 -25.797 -8.688 1 98.06 112 LEU A CA 1
ATOM 857 C C . LEU A 1 112 ? 2.246 -26.094 -7.477 1 98.06 112 LEU A C 1
ATOM 859 O O . LEU A 1 112 ? 2.725 -26.609 -6.469 1 98.06 112 LEU A O 1
ATOM 863 N N . MET A 1 113 ? 1.018 -25.719 -7.586 1 97.75 113 MET A N 1
ATOM 864 C CA . MET A 1 113 ? 0.046 -26 -6.531 1 97.75 113 MET A CA 1
ATOM 865 C C . MET A 1 113 ? -0.812 -27.203 -6.891 1 97.75 113 MET A C 1
ATOM 867 O O . MET A 1 113 ? -1.474 -27.219 -7.93 1 97.75 113 MET A O 1
ATOM 871 N N . MET A 1 114 ? -0.75 -28.125 -5.984 1 96.88 114 MET A N 1
ATOM 872 C CA . MET A 1 114 ? -1.411 -29.406 -6.266 1 96.88 114 MET A CA 1
ATOM 873 C C . MET A 1 114 ? -2.475 -29.703 -5.215 1 96.88 114 MET A C 1
ATOM 875 O O . MET A 1 114 ? -2.156 -30.156 -4.117 1 96.88 114 MET A O 1
ATOM 879 N N . LYS A 1 115 ? -3.725 -29.438 -5.523 1 96.62 115 LYS A N 1
ATOM 880 C CA . LYS A 1 115 ? -4.844 -29.922 -4.715 1 96.62 115 LYS A CA 1
ATOM 881 C C . LYS A 1 115 ? -5.402 -31.219 -5.273 1 96.62 115 LYS A C 1
ATOM 883 O O . LYS A 1 115 ? -6.105 -31.219 -6.289 1 96.62 115 LYS A O 1
ATOM 888 N N . GLU A 1 116 ? -5.117 -32.219 -4.527 1 95.69 116 GLU A N 1
ATOM 889 C CA . GLU A 1 116 ? -5.559 -33.531 -4.969 1 95.69 116 GLU A CA 1
ATOM 890 C C . GLU A 1 116 ? -7.031 -33.75 -4.641 1 95.69 116 GLU A C 1
ATOM 892 O O . GLU A 1 116 ? -7.574 -33.125 -3.732 1 95.69 116 GLU A O 1
ATOM 897 N N . ALA A 1 117 ? -7.648 -34.625 -5.391 1 95.88 117 ALA A N 1
ATOM 898 C CA . ALA A 1 117 ? -9.055 -34.969 -5.184 1 95.88 117 ALA A CA 1
ATOM 899 C C . ALA A 1 117 ? -9.297 -35.438 -3.75 1 95.88 117 ALA A C 1
ATOM 901 O O . ALA A 1 117 ? -8.602 -36.312 -3.244 1 95.88 117 ALA A O 1
ATOM 902 N N . GLY A 1 118 ? -10.156 -34.719 -3.137 1 94.19 118 GLY A N 1
ATOM 903 C CA . GLY A 1 118 ? -10.625 -35.156 -1.826 1 94.19 118 GLY A CA 1
ATOM 904 C C . GLY A 1 118 ? -9.68 -34.781 -0.704 1 94.19 118 GLY A C 1
ATOM 905 O O . GLY A 1 118 ? -10.078 -34.719 0.459 1 94.19 118 GLY A O 1
ATOM 906 N N . THR A 1 119 ? -8.508 -34.469 -1.051 1 90 119 THR A N 1
ATOM 907 C CA . THR A 1 119 ? -7.527 -34.312 0.025 1 90 119 THR A CA 1
ATOM 908 C C . THR A 1 119 ? -6.855 -32.969 -0.029 1 90 119 THR A C 1
ATOM 910 O O . THR A 1 119 ? -6.176 -32.562 0.917 1 90 119 THR A O 1
ATOM 913 N N . GLY A 1 120 ? -7.121 -32.25 -1.06 1 91.94 120 GLY A N 1
ATOM 914 C CA . GLY A 1 120 ? -6.457 -30.969 -1.211 1 91.94 120 GLY A CA 1
ATOM 915 C C . GLY A 1 120 ? -6.859 -29.969 -0.154 1 91.94 120 GLY A C 1
ATOM 916 O O . GLY A 1 120 ? -8.047 -29.688 0.026 1 91.94 120 GLY A O 1
ATOM 917 N N . GLY A 1 121 ? -5.91 -29.297 0.471 1 90.5 121 GLY A N 1
ATOM 918 C CA . GLY A 1 121 ? -6.145 -28.406 1.603 1 90.5 121 GLY A CA 1
ATOM 919 C C . GLY A 1 121 ? -6.422 -26.984 1.192 1 90.5 121 GLY A C 1
ATOM 920 O O . GLY A 1 121 ? -6.137 -26.594 0.058 1 90.5 121 GLY A O 1
ATOM 921 N N . LYS A 1 122 ? -6.984 -26.234 2.141 1 92.81 122 LYS A N 1
ATOM 922 C CA . LYS A 1 122 ? -7.293 -24.812 1.923 1 92.81 122 LYS A CA 1
ATOM 923 C C . LYS A 1 122 ? -6.039 -23.953 2.043 1 92.81 122 LYS A C 1
ATOM 925 O O . LYS A 1 122 ? -5.09 -24.328 2.738 1 92.81 122 LYS A O 1
ATOM 930 N N . PHE A 1 123 ? -5.969 -22.953 1.326 1 93.31 123 PHE A N 1
ATOM 931 C CA . PHE A 1 123 ? -5.066 -21.828 1.567 1 93.31 123 PHE A CA 1
ATOM 932 C C . PHE A 1 123 ? -5.824 -20.641 2.141 1 93.31 123 PHE A C 1
ATOM 934 O O . PHE A 1 123 ? -6.781 -20.156 1.534 1 93.31 123 PHE A O 1
ATOM 941 N N . VAL A 1 124 ? -5.391 -20.203 3.277 1 94.56 124 VAL A N 1
ATOM 942 C CA . VAL A 1 124 ? -6.109 -19.172 4.016 1 94.56 124 VAL A CA 1
ATOM 943 C C . VAL A 1 124 ? -5.949 -17.828 3.307 1 94.56 124 VAL A C 1
ATOM 945 O O . VAL A 1 124 ? -5.094 -17.672 2.434 1 94.56 124 VAL A O 1
ATOM 948 N N . TRP A 1 125 ? -6.777 -16.906 3.74 1 97.56 125 TRP A N 1
ATOM 949 C CA . TRP A 1 125 ? -6.66 -15.555 3.209 1 97.56 125 TRP A CA 1
ATOM 950 C C . TRP A 1 125 ? -5.246 -15.023 3.398 1 97.56 125 TRP A C 1
ATOM 952 O O . TRP A 1 125 ? -4.715 -15.031 4.512 1 97.56 125 TRP A O 1
ATOM 962 N N . HIS A 1 126 ? -4.695 -14.516 2.297 1 98.25 126 HIS A N 1
ATOM 963 C CA . HIS A 1 126 ? -3.357 -13.938 2.354 1 98.25 126 HIS A CA 1
ATOM 964 C C . HIS A 1 126 ? -3.109 -13.008 1.172 1 98.25 126 HIS A C 1
ATOM 966 O O . HIS A 1 126 ? -3.93 -12.922 0.256 1 98.25 126 HIS A O 1
ATOM 972 N N . GLN A 1 127 ? -2.109 -12.219 1.257 1 98.69 127 GLN A N 1
ATOM 973 C CA . GLN A 1 127 ? -1.469 -11.469 0.186 1 98.69 127 GLN A CA 1
ATOM 974 C C . GLN A 1 127 ? -0.07 -12 -0.104 1 98.69 127 GLN A C 1
ATOM 976 O O . GLN A 1 127 ? 0.671 -12.352 0.818 1 98.69 127 GLN A O 1
ATOM 981 N N . ASP A 1 128 ? 0.254 -12.125 -1.381 1 98.69 128 ASP A N 1
ATOM 982 C CA . ASP A 1 128 ? 1.609 -12.562 -1.696 1 98.69 128 ASP A CA 1
ATOM 983 C C . ASP A 1 128 ? 2.646 -11.602 -1.111 1 98.69 128 ASP A C 1
ATOM 985 O O . ASP A 1 128 ? 3.639 -12.039 -0.523 1 98.69 128 ASP A O 1
ATOM 989 N N . TYR A 1 129 ? 2.381 -10.328 -1.216 1 98.62 129 TYR A N 1
ATOM 990 C CA . TYR A 1 129 ? 3.316 -9.336 -0.7 1 98.62 129 TYR A CA 1
ATOM 991 C C . TYR A 1 129 ? 3.377 -9.383 0.822 1 98.62 129 TYR A C 1
ATOM 993 O O . TYR A 1 129 ? 4.359 -8.945 1.425 1 98.62 129 TYR A O 1
ATOM 1001 N N . GLY A 1 130 ? 2.328 -9.836 1.416 1 97.75 130 GLY A N 1
ATOM 1002 C CA . GLY A 1 130 ? 2.391 -10.039 2.854 1 97.75 130 GLY A CA 1
ATOM 1003 C C . GLY A 1 130 ? 3.576 -10.883 3.287 1 97.75 130 GLY A C 1
ATOM 1004 O O . GLY A 1 130 ? 4.145 -10.656 4.355 1 97.75 130 GLY A O 1
ATOM 1005 N N . TYR A 1 131 ? 3.924 -11.844 2.475 1 97.06 131 TYR A N 1
ATOM 1006 C CA . TYR A 1 131 ? 5.117 -12.648 2.711 1 97.06 131 TYR A CA 1
ATOM 1007 C C . TYR A 1 131 ? 6.363 -11.93 2.203 1 97.06 131 TYR A C 1
ATOM 1009 O O . TYR A 1 131 ? 7.379 -11.867 2.9 1 97.06 131 TYR A O 1
ATOM 1017 N N . TRP A 1 132 ? 6.281 -11.398 1.017 1 98.19 132 TRP A N 1
ATOM 1018 C CA . TRP A 1 132 ? 7.434 -10.875 0.288 1 98.19 132 TRP A CA 1
ATOM 1019 C C . TRP A 1 132 ? 7.973 -9.617 0.952 1 98.19 132 TRP A C 1
ATOM 1021 O O . TRP A 1 132 ? 9.156 -9.281 0.803 1 98.19 132 TRP A O 1
ATOM 1031 N N . TYR A 1 133 ? 7.051 -8.898 1.7 1 97.75 133 TYR A N 1
ATOM 1032 C CA . TYR A 1 133 ? 7.496 -7.805 2.553 1 97.75 133 TYR A CA 1
ATOM 1033 C C . TYR A 1 133 ? 8.625 -8.258 3.477 1 97.75 133 TYR A C 1
ATOM 1035 O O . TYR A 1 133 ? 9.633 -7.562 3.621 1 97.75 133 TYR A O 1
ATOM 1043 N N . GLY A 1 134 ? 8.477 -9.422 4.008 1 96.69 134 GLY A N 1
ATOM 1044 C CA . GLY A 1 134 ? 9.484 -9.977 4.895 1 96.69 134 GLY A CA 1
ATOM 1045 C C . GLY A 1 134 ? 10.664 -10.57 4.156 1 96.69 134 GLY A C 1
ATOM 1046 O O . GLY A 1 134 ? 11.695 -10.875 4.762 1 96.69 134 GLY A O 1
ATOM 1047 N N . PHE A 1 135 ? 10.5 -10.797 2.893 1 97.62 135 PHE A N 1
ATOM 1048 C CA . PHE A 1 135 ? 11.57 -11.359 2.076 1 97.62 135 PHE A CA 1
ATOM 1049 C C . PHE A 1 135 ? 12.336 -10.258 1.363 1 97.62 135 PHE A C 1
ATOM 1051 O O . PHE A 1 135 ? 12.82 -10.453 0.246 1 97.62 135 PHE A O 1
ATOM 1058 N N . ALA A 1 136 ? 12.328 -9.031 1.923 1 98.12 136 ALA A N 1
ATOM 1059 C CA . ALA A 1 136 ? 13.227 -7.926 1.601 1 98.12 136 ALA A CA 1
ATOM 1060 C C . ALA A 1 136 ? 12.766 -7.195 0.344 1 98.12 136 ALA A C 1
ATOM 1062 O O . ALA A 1 136 ? 13.547 -6.477 -0.285 1 98.12 136 ALA A O 1
ATOM 1063 N N . CYS A 1 137 ? 11.562 -7.418 -0.087 1 98.62 137 CYS A N 1
ATOM 1064 C CA . CYS A 1 137 ? 11.008 -6.602 -1.16 1 98.62 137 CYS A CA 1
ATOM 1065 C C . CYS A 1 137 ? 10.516 -5.262 -0.625 1 98.62 137 CYS A C 1
ATOM 1067 O O . CYS A 1 137 ? 9.672 -5.223 0.275 1 98.62 137 CYS A O 1
ATOM 1069 N N . LEU A 1 138 ? 10.914 -4.207 -1.219 1 98.69 138 LEU A N 1
ATOM 1070 C CA . LEU A 1 138 ? 10.609 -2.889 -0.673 1 98.69 138 LEU A CA 1
ATOM 1071 C C . LEU A 1 138 ? 9.281 -2.369 -1.207 1 98.69 138 LEU A C 1
ATOM 1073 O O . LEU A 1 138 ? 8.594 -1.596 -0.533 1 98.69 138 LEU A O 1
ATOM 1077 N N . PHE A 1 139 ? 8.883 -2.719 -2.447 1 98.75 139 PHE A N 1
ATOM 1078 C CA . PHE A 1 139 ? 7.684 -2.225 -3.107 1 98.75 139 PHE A CA 1
ATOM 1079 C C . PHE A 1 139 ? 6.785 -3.381 -3.533 1 98.75 139 PHE A C 1
ATOM 1081 O O . PHE A 1 139 ? 7.273 -4.461 -3.871 1 98.75 139 PHE A O 1
ATOM 1088 N N . PRO A 1 140 ? 5.516 -3.182 -3.494 1 98.81 140 PRO A N 1
ATOM 1089 C CA . PRO A 1 140 ? 4.586 -4.191 -4.012 1 98.81 140 PRO A CA 1
ATOM 1090 C C . PRO A 1 140 ? 4.414 -4.113 -5.523 1 98.81 140 PRO A C 1
ATOM 1092 O O . PRO A 1 140 ? 3.287 -4.156 -6.023 1 98.81 140 PRO A O 1
ATOM 1095 N N . ASP A 1 141 ? 5.484 -3.961 -6.246 1 98.81 141 ASP A N 1
ATOM 1096 C CA . ASP A 1 141 ? 5.473 -3.906 -7.707 1 98.81 141 ASP A CA 1
ATOM 1097 C C . ASP A 1 141 ? 5.684 -5.293 -8.305 1 98.81 141 ASP A C 1
ATOM 1099 O O . ASP A 1 141 ? 6.637 -5.512 -9.062 1 98.81 141 ASP A O 1
ATOM 1103 N N . MET A 1 142 ? 4.793 -6.184 -7.922 1 98.88 142 MET A N 1
ATOM 1104 C CA . MET A 1 142 ? 4.863 -7.602 -8.258 1 98.88 142 MET A CA 1
ATOM 1105 C C . MET A 1 142 ? 3.48 -8.148 -8.586 1 98.88 142 MET A C 1
ATOM 1107 O O . MET A 1 142 ? 2.465 -7.566 -8.203 1 98.88 142 MET A O 1
ATOM 1111 N N . LEU A 1 143 ? 3.451 -9.18 -9.312 1 98.94 143 LEU A N 1
ATOM 1112 C CA . LEU A 1 143 ? 2.191 -9.867 -9.578 1 98.94 143 LEU A CA 1
ATOM 1113 C C . LEU A 1 143 ? 2.414 -11.359 -9.766 1 98.94 143 LEU A C 1
ATOM 1115 O O . LEU A 1 143 ? 3.553 -11.805 -9.914 1 98.94 143 LEU A O 1
ATOM 1119 N N . THR A 1 144 ? 1.388 -12.102 -9.648 1 98.94 144 THR A N 1
ATOM 1120 C CA . THR A 1 144 ? 1.38 -13.539 -9.859 1 98.94 144 THR A CA 1
ATOM 1121 C C . THR A 1 144 ? 0.489 -13.914 -11.039 1 98.94 144 THR A C 1
ATOM 1123 O O . THR A 1 144 ? -0.606 -13.367 -11.195 1 98.94 144 THR A O 1
ATOM 1126 N N . SER A 1 145 ? 0.986 -14.742 -11.891 1 98.81 145 SER A N 1
ATOM 1127 C CA . SER A 1 145 ? 0.162 -15.422 -12.891 1 98.81 145 SER A CA 1
ATOM 1128 C C . SER A 1 145 ? -0.222 -16.828 -12.422 1 98.81 145 SER A C 1
ATOM 1130 O O . SER A 1 145 ? 0.648 -17.641 -12.125 1 98.81 145 SER A O 1
ATOM 1132 N N . PHE A 1 146 ? -1.455 -17.062 -12.297 1 98.88 146 PHE A N 1
ATOM 1133 C CA . PHE A 1 146 ? -2.043 -18.359 -11.953 1 98.88 146 PHE A CA 1
ATOM 1134 C C . PHE A 1 146 ? -2.621 -19.031 -13.195 1 98.88 146 PHE A C 1
ATOM 1136 O O . PHE A 1 146 ? -3.674 -18.625 -13.695 1 98.88 146 PHE A O 1
ATOM 1143 N N . VAL A 1 147 ? -1.975 -20.062 -13.695 1 98.88 147 VAL A N 1
ATOM 1144 C CA . VAL A 1 147 ? -2.432 -20.781 -14.883 1 98.88 147 VAL A CA 1
ATOM 1145 C C . VAL A 1 147 ? -3.105 -22.078 -14.469 1 98.88 147 VAL A C 1
ATOM 1147 O O . VAL A 1 147 ? -2.467 -22.969 -13.883 1 98.88 147 VAL A O 1
ATOM 1150 N N . ALA A 1 148 ? -4.332 -22.219 -14.836 1 98.81 148 ALA A N 1
ATOM 1151 C CA . ALA A 1 148 ? -5.094 -23.422 -14.516 1 98.81 148 ALA A CA 1
ATOM 1152 C C . ALA A 1 148 ? -4.684 -24.594 -15.414 1 98.81 148 ALA A C 1
ATOM 1154 O O . ALA A 1 148 ? -4.797 -24.5 -16.641 1 98.81 148 ALA A O 1
ATOM 1155 N N . LEU A 1 149 ? -4.219 -25.641 -14.836 1 98.62 149 LEU A N 1
ATOM 1156 C CA . LEU A 1 149 ? -3.932 -26.859 -15.57 1 98.62 149 LEU A CA 1
ATOM 1157 C C . LEU A 1 149 ? -5.156 -27.766 -15.625 1 98.62 149 LEU A C 1
ATOM 1159 O O . LEU A 1 149 ? -5.305 -28.562 -16.562 1 98.62 149 LEU A O 1
ATOM 1163 N N . ASP A 1 150 ? -5.98 -27.688 -14.641 1 98.44 150 ASP A N 1
ATOM 1164 C CA . ASP A 1 150 ? -7.27 -28.359 -14.547 1 98.44 150 ASP A CA 1
ATOM 1165 C C . ASP A 1 150 ? -8.414 -27.359 -14.43 1 98.44 150 ASP A C 1
ATOM 1167 O O . ASP A 1 150 ? -8.18 -26.172 -14.203 1 98.44 150 ASP A O 1
ATOM 1171 N N . LYS A 1 151 ? -9.625 -27.906 -14.625 1 98.31 151 LYS A N 1
ATOM 1172 C CA . LYS A 1 151 ? -10.789 -27.062 -14.375 1 98.31 151 LYS A CA 1
ATOM 1173 C C . LYS A 1 151 ? -10.852 -26.641 -12.914 1 98.31 151 LYS A C 1
ATOM 1175 O O . LYS A 1 151 ? -10.711 -27.469 -12.016 1 98.31 151 LYS A O 1
ATOM 1180 N N . CYS A 1 152 ? -10.883 -25.375 -12.703 1 98.19 152 CYS A N 1
ATOM 1181 C CA . CYS A 1 152 ? -11 -24.812 -11.359 1 98.19 152 CYS A CA 1
ATOM 1182 C C . CYS A 1 152 ? -12.414 -24.297 -11.109 1 98.19 152 CYS A C 1
ATOM 1184 O O . CYS A 1 152 ? -12.891 -23.406 -11.812 1 98.19 152 CYS A O 1
ATOM 1186 N N . ASP A 1 153 ? -13.055 -24.766 -10.195 1 97.69 153 ASP A N 1
ATOM 1187 C CA . ASP A 1 153 ? -14.391 -24.297 -9.82 1 97.69 153 ASP A CA 1
ATOM 1188 C C . ASP A 1 153 ? -14.594 -24.375 -8.312 1 97.69 153 ASP A C 1
ATOM 1190 O O . ASP A 1 153 ? -13.664 -24.719 -7.57 1 97.69 153 ASP A O 1
ATOM 1194 N N . LYS A 1 154 ? -15.742 -24 -7.828 1 97.31 154 LYS A N 1
ATOM 1195 C CA . LYS A 1 154 ? -16.016 -23.922 -6.398 1 97.31 154 LYS A CA 1
ATOM 1196 C C . LYS A 1 154 ? -15.859 -25.281 -5.73 1 97.31 154 LYS A C 1
ATOM 1198 O O . LYS A 1 154 ? -15.359 -25.375 -4.609 1 97.31 154 LYS A O 1
ATOM 1203 N N . ASP A 1 155 ? -16.141 -26.281 -6.438 1 96.75 155 ASP A N 1
ATOM 1204 C CA . ASP A 1 155 ? -16.172 -27.625 -5.867 1 96.75 155 ASP A CA 1
ATOM 1205 C C . ASP A 1 155 ? -14.75 -28.125 -5.562 1 96.75 155 ASP A C 1
ATOM 1207 O O . ASP A 1 155 ? -14.547 -28.875 -4.613 1 96.75 155 ASP A O 1
ATOM 1211 N N . ASN A 1 156 ? -13.828 -27.75 -6.383 1 97.25 156 ASN A N 1
ATOM 1212 C CA . ASN A 1 156 ? -12.492 -28.297 -6.184 1 97.25 156 ASN A CA 1
ATOM 1213 C C . ASN A 1 156 ? -11.539 -27.234 -5.629 1 97.25 156 ASN A C 1
ATOM 1215 O O . ASN A 1 156 ? -10.32 -27.375 -5.73 1 97.25 156 ASN A O 1
ATOM 1219 N N . GLY A 1 157 ? -12.07 -26.156 -5.094 1 97.06 157 GLY A N 1
ATOM 1220 C CA . GLY A 1 157 ? -11.258 -25.188 -4.359 1 97.06 157 GLY A CA 1
ATOM 1221 C C . GLY A 1 157 ? -10.617 -24.156 -5.254 1 97.06 157 GLY A C 1
ATOM 1222 O O . GLY A 1 157 ? -9.438 -23.828 -5.094 1 97.06 157 GLY A O 1
ATOM 1223 N N . CYS A 1 158 ? -11.383 -23.562 -6.18 1 97.75 158 CYS A N 1
ATOM 1224 C CA . CYS A 1 158 ? -10.867 -22.469 -6.988 1 97.75 158 CYS A CA 1
ATOM 1225 C C . CYS A 1 158 ? -10.477 -21.281 -6.113 1 97.75 158 CYS A C 1
ATOM 1227 O O . CYS A 1 158 ? -10.898 -21.188 -4.961 1 97.75 158 CYS A O 1
ATOM 1229 N N . LEU A 1 159 ? -9.672 -20.406 -6.637 1 98.06 159 LEU A N 1
ATOM 1230 C CA . LEU A 1 159 ? -9.281 -19.203 -5.906 1 98.06 159 LEU A CA 1
ATOM 1231 C C . LEU A 1 159 ? -10.492 -18.312 -5.648 1 98.06 159 LEU A C 1
ATOM 1233 O O . LEU A 1 159 ? -11.422 -18.281 -6.453 1 98.06 159 LEU A O 1
ATOM 1237 N N . GLN A 1 160 ? -10.453 -17.75 -4.57 1 98.62 160 GLN A N 1
ATOM 1238 C CA . GLN A 1 160 ? -11.328 -16.641 -4.219 1 98.62 160 GLN A CA 1
ATOM 1239 C C . GLN A 1 160 ? -10.523 -15.359 -4.008 1 98.62 160 GLN A C 1
ATOM 1241 O O . GLN A 1 160 ? -9.445 -15.391 -3.41 1 98.62 160 GLN A O 1
ATOM 1246 N N . VAL A 1 161 ? -11.055 -14.273 -4.531 1 98.75 161 VAL A N 1
ATOM 1247 C CA . VAL A 1 161 ? -10.367 -13 -4.344 1 98.75 161 VAL A CA 1
ATOM 1248 C C . VAL A 1 161 ? -11.336 -11.969 -3.764 1 98.75 161 VAL A C 1
ATOM 1250 O O . VAL A 1 161 ? -12.555 -12.109 -3.9 1 98.75 161 VAL A O 1
ATOM 1253 N N . LEU A 1 162 ? -10.844 -11.062 -3.053 1 98.75 162 LEU A N 1
ATOM 1254 C CA . LEU A 1 162 ? -11.594 -9.867 -2.682 1 98.75 162 LEU A CA 1
ATOM 1255 C C . LEU A 1 162 ? -11.289 -8.719 -3.635 1 98.75 162 LEU A C 1
ATOM 1257 O O . LEU A 1 162 ? -10.219 -8.109 -3.561 1 98.75 162 LEU A O 1
ATOM 1261 N N . LYS A 1 163 ? -12.281 -8.484 -4.496 1 98.69 163 LYS A N 1
ATOM 1262 C CA . LYS A 1 163 ? -12.109 -7.555 -5.605 1 98.69 163 LYS A CA 1
ATOM 1263 C C . LYS A 1 163 ? -11.719 -6.168 -5.109 1 98.69 163 LYS A C 1
ATOM 1265 O O . LYS A 1 163 ? -12.43 -5.566 -4.305 1 98.69 163 LYS A O 1
ATOM 1270 N N . GLY A 1 164 ? -10.477 -5.664 -5.602 1 98.62 164 GLY A N 1
ATOM 1271 C CA . GLY A 1 164 ? -10.031 -4.32 -5.258 1 98.62 164 GLY A CA 1
ATOM 1272 C C . GLY A 1 164 ? -9.234 -4.27 -3.965 1 98.62 164 GLY A C 1
ATOM 1273 O O . GLY A 1 164 ? -8.758 -3.205 -3.57 1 98.62 164 GLY A O 1
ATOM 1274 N N . SER A 1 165 ? -9 -5.367 -3.328 1 98.88 165 SER A N 1
ATOM 1275 C CA . SER A 1 165 ? -8.414 -5.375 -1.994 1 98.88 165 SER A CA 1
ATOM 1276 C C . SER A 1 165 ? -6.941 -4.988 -2.037 1 98.88 165 SER A C 1
ATOM 1278 O O . SER A 1 165 ? -6.355 -4.637 -1.011 1 98.88 165 SER A O 1
ATOM 1280 N N . HIS A 1 166 ? -6.34 -5.074 -3.188 1 98.81 166 HIS A N 1
ATOM 1281 C CA . HIS A 1 166 ? -4.941 -4.672 -3.277 1 98.81 166 HIS A CA 1
ATOM 1282 C C . HIS A 1 166 ? -4.766 -3.201 -2.916 1 98.81 166 HIS A C 1
ATOM 1284 O O . HIS A 1 166 ? -3.684 -2.785 -2.494 1 98.81 166 HIS A O 1
ATOM 1290 N N . ARG A 1 167 ? -5.836 -2.432 -2.99 1 98.5 167 ARG A N 1
ATOM 1291 C CA . ARG A 1 167 ? -5.773 -0.993 -2.75 1 98.5 167 ARG A CA 1
ATOM 1292 C C . ARG A 1 167 ? -5.656 -0.691 -1.261 1 98.5 167 ARG A C 1
ATOM 1294 O O . ARG A 1 167 ? -5.332 0.434 -0.875 1 98.5 167 ARG A O 1
ATOM 1301 N N . CYS A 1 168 ? -5.91 -1.633 -0.427 1 98.31 168 CYS A N 1
ATOM 1302 C CA . CYS A 1 168 ? -5.766 -1.414 1.008 1 98.31 168 CYS A CA 1
ATOM 1303 C C . CYS A 1 168 ? -4.305 -1.51 1.43 1 98.31 168 CYS A C 1
ATOM 1305 O O . CYS A 1 168 ? -3.959 -1.194 2.57 1 98.31 168 CYS A O 1
ATOM 1307 N N . GLY A 1 169 ? -3.418 -1.914 0.47 1 98.38 169 GLY A N 1
ATOM 1308 C CA . GLY A 1 169 ? -2.029 -2.154 0.823 1 98.38 169 GLY A CA 1
ATOM 1309 C C . GLY A 1 169 ? -1.826 -3.438 1.609 1 98.38 169 GLY A C 1
ATOM 1310 O O . GLY A 1 169 ? -2.68 -4.324 1.586 1 98.38 169 GLY A O 1
ATOM 1311 N N . ARG A 1 170 ? -0.697 -3.551 2.205 1 98.31 170 ARG A N 1
ATOM 1312 C CA . ARG A 1 170 ? -0.341 -4.754 2.949 1 98.31 170 ARG A CA 1
ATOM 1313 C C . ARG A 1 170 ? -1.111 -4.836 4.262 1 98.31 170 ARG A C 1
ATOM 1315 O O . ARG A 1 170 ? -1.194 -3.852 5 1 98.31 170 ARG A O 1
ATOM 1322 N N . ILE A 1 171 ? -1.611 -5.973 4.461 1 97.06 171 ILE A N 1
ATOM 1323 C CA . ILE A 1 171 ? -2.266 -6.328 5.715 1 97.06 171 ILE A CA 1
ATOM 1324 C C . ILE A 1 171 ? -1.317 -7.16 6.574 1 97.06 171 ILE A C 1
ATOM 1326 O O . ILE A 1 171 ? -0.542 -7.965 6.051 1 97.06 171 ILE A O 1
ATOM 1330 N N . GLU A 1 172 ? -1.446 -6.957 7.871 1 95.88 172 GLU A N 1
ATOM 1331 C CA . GLU A 1 172 ? -0.622 -7.773 8.758 1 95.88 172 GLU A CA 1
ATOM 1332 C C . GLU A 1 172 ? -0.88 -9.258 8.539 1 95.88 172 GLU A C 1
ATOM 1334 O O . GLU A 1 172 ? -2.029 -9.68 8.398 1 95.88 172 GLU A O 1
ATOM 1339 N N . HIS A 1 173 ? 0.161 -10.008 8.406 1 96.06 173 HIS A N 1
ATOM 1340 C CA . HIS A 1 173 ? 0.078 -11.461 8.367 1 96.06 173 HIS A CA 1
ATOM 1341 C C . HIS A 1 173 ? 0.405 -12.062 9.734 1 96.06 173 HIS A C 1
ATOM 1343 O O . HIS A 1 173 ? 1.366 -11.648 10.383 1 96.06 173 HIS A O 1
ATOM 1349 N N . LEU A 1 174 ? -0.416 -12.883 10.125 1 92.56 174 LEU A N 1
ATOM 1350 C CA . LEU A 1 174 ? -0.33 -13.547 11.422 1 92.56 174 LEU A CA 1
ATOM 1351 C C . LEU A 1 174 ? -0.489 -15.062 11.266 1 92.56 174 LEU A C 1
ATOM 1353 O O . LEU A 1 174 ? -0.754 -15.547 10.164 1 92.56 174 LEU A O 1
ATOM 1357 N N . LYS A 1 175 ? -0.199 -15.797 12.359 1 86.88 175 LYS A N 1
ATOM 1358 C CA . LYS A 1 175 ? -0.483 -17.234 12.312 1 86.88 175 LYS A CA 1
ATOM 1359 C C . LYS A 1 175 ? -1.985 -17.5 12.281 1 86.88 175 LYS A C 1
ATOM 1361 O O . LYS A 1 175 ? -2.709 -17.125 13.203 1 86.88 175 LYS A O 1
ATOM 1366 N N . VAL A 1 176 ? -2.408 -18.078 11.203 1 76.12 176 VAL A N 1
ATOM 1367 C CA . VAL A 1 176 ? -3.812 -18.406 10.984 1 76.12 176 VAL A CA 1
ATOM 1368 C C . VAL A 1 176 ? -3.949 -19.891 10.609 1 76.12 176 VAL A C 1
ATOM 1370 O O . VAL A 1 176 ? -3.516 -20.297 9.531 1 76.12 176 VAL A O 1
ATOM 1373 N N . ALA A 1 177 ? -4.57 -20.703 11.375 1 70.06 177 ALA A N 1
ATOM 1374 C CA . ALA A 1 177 ? -4.875 -22.109 11.109 1 70.06 177 ALA A CA 1
ATOM 1375 C C . ALA A 1 177 ? -3.609 -22.875 10.742 1 70.06 177 ALA A C 1
ATOM 1377 O O . ALA A 1 177 ? -3.592 -23.625 9.758 1 70.06 177 ALA A O 1
ATOM 1378 N N . GLY A 1 178 ? -2.553 -22.578 11.516 1 73.81 178 GLY A N 1
ATOM 1379 C CA . GLY A 1 178 ? -1.308 -23.297 11.273 1 73.81 178 GLY A CA 1
ATOM 1380 C C . GLY A 1 178 ? -0.498 -22.703 10.133 1 73.81 178 GLY A C 1
ATOM 1381 O O . GLY A 1 178 ? 0.582 -23.203 9.805 1 73.81 178 GLY A O 1
ATOM 1382 N N . GLN A 1 179 ? -1.118 -21.734 9.414 1 82.69 179 GLN A N 1
ATOM 1383 C CA . GLN A 1 179 ? -0.442 -21 8.344 1 82.69 179 GLN A CA 1
ATOM 1384 C C . GLN A 1 179 ? -0.207 -19.547 8.727 1 82.69 179 GLN A C 1
ATOM 1386 O O . GLN A 1 179 ? -0.798 -19.047 9.688 1 82.69 179 GLN A O 1
ATOM 1391 N N . THR A 1 180 ? 0.715 -18.938 8.07 1 88.94 180 THR A N 1
ATOM 1392 C CA . THR A 1 180 ? 0.807 -17.484 8.125 1 88.94 180 THR A CA 1
ATOM 1393 C C . THR A 1 180 ? -0.09 -16.844 7.066 1 88.94 180 THR A C 1
ATOM 1395 O O . THR A 1 180 ? 0.008 -17.172 5.883 1 88.94 180 THR A O 1
ATOM 1398 N N . GLY A 1 181 ? -1.058 -16.125 7.535 1 95.31 181 GLY A N 1
ATOM 1399 C CA . GLY A 1 181 ? -1.989 -15.477 6.625 1 95.31 181 GLY A CA 1
ATOM 1400 C C . GLY A 1 181 ? -2.422 -14.102 7.094 1 95.31 181 GLY A C 1
ATOM 1401 O O . GLY A 1 181 ? -1.925 -13.594 8.102 1 95.31 181 GLY A O 1
ATOM 1402 N N . ALA A 1 182 ? -3.27 -13.523 6.297 1 97.56 182 ALA A N 1
ATOM 1403 C CA . ALA A 1 182 ? -3.746 -12.172 6.594 1 97.56 182 ALA A CA 1
ATOM 1404 C C . ALA A 1 182 ? -4.551 -12.148 7.891 1 97.56 182 ALA A C 1
ATOM 1406 O O . ALA A 1 182 ? -5.27 -13.102 8.203 1 97.56 182 ALA A O 1
ATOM 1407 N N . ASP A 1 183 ? -4.461 -11.078 8.656 1 97.06 183 ASP A N 1
ATOM 1408 C CA . ASP A 1 183 ? -5.273 -10.867 9.852 1 97.06 183 ASP A CA 1
ATOM 1409 C C . ASP A 1 183 ? -6.762 -10.969 9.531 1 97.06 183 ASP A C 1
ATOM 1411 O O . ASP A 1 183 ? -7.332 -10.078 8.898 1 97.06 183 ASP A O 1
ATOM 1415 N N . MET A 1 184 ? -7.402 -12.008 10.023 1 96.5 184 MET A N 1
ATOM 1416 C CA . MET A 1 184 ? -8.781 -12.312 9.656 1 96.5 184 MET A CA 1
ATOM 1417 C C . MET A 1 184 ? -9.734 -11.234 10.164 1 96.5 184 MET A C 1
ATOM 1419 O O . MET A 1 184 ? -10.781 -10.992 9.555 1 96.5 184 MET A O 1
ATOM 1423 N N . ALA A 1 185 ? -9.383 -10.594 11.281 1 96.88 185 ALA A N 1
ATOM 1424 C CA . ALA A 1 185 ? -10.234 -9.508 11.766 1 96.88 185 ALA A CA 1
ATOM 1425 C C . ALA A 1 185 ? -10.352 -8.406 10.719 1 96.88 185 ALA A C 1
ATOM 1427 O O . ALA A 1 185 ? -11.438 -7.859 10.492 1 96.88 185 ALA A O 1
ATOM 1428 N N . ARG A 1 186 ? -9.312 -8.102 10.141 1 97.75 186 ARG A N 1
ATOM 1429 C CA . ARG A 1 186 ? -9.32 -7.059 9.125 1 97.75 186 ARG A CA 1
ATOM 1430 C C . ARG A 1 186 ? -9.961 -7.559 7.832 1 97.75 186 ARG A C 1
ATOM 1432 O O . ARG A 1 186 ? -10.688 -6.82 7.168 1 97.75 186 ARG A O 1
ATOM 1439 N N . VAL A 1 187 ? -9.664 -8.812 7.438 1 98.31 187 VAL A N 1
ATOM 1440 C CA . VAL A 1 187 ? -10.273 -9.422 6.254 1 98.31 187 VAL A CA 1
ATOM 1441 C C . VAL A 1 187 ? -11.797 -9.359 6.371 1 98.31 187 VAL A C 1
ATOM 1443 O O . VAL A 1 187 ? -12.484 -9.023 5.406 1 98.31 187 VAL A O 1
ATOM 1446 N N . GLN A 1 188 ? -12.273 -9.672 7.531 1 98.38 188 GLN A N 1
ATOM 1447 C CA . GLN A 1 188 ? -13.719 -9.68 7.75 1 98.38 188 GLN A CA 1
ATOM 1448 C C . GLN A 1 188 ? -14.305 -8.281 7.543 1 98.38 188 GLN A C 1
ATOM 1450 O O . GLN A 1 188 ? -15.398 -8.148 6.988 1 98.38 188 GLN A O 1
ATOM 1455 N N . GLU A 1 189 ? -13.648 -7.254 8.016 1 98.69 189 GLU A N 1
ATOM 1456 C CA . GLU A 1 189 ? -14.117 -5.891 7.777 1 98.69 189 GLU A CA 1
ATOM 1457 C C . GLU A 1 189 ? -14.078 -5.543 6.293 1 98.69 189 GLU A C 1
ATOM 1459 O O . GLU A 1 189 ? -14.984 -4.883 5.781 1 98.69 189 GLU A O 1
ATOM 1464 N N . LEU A 1 190 ? -13.031 -5.949 5.605 1 98.75 190 LEU A N 1
ATOM 1465 C CA . LEU A 1 190 ? -12.906 -5.691 4.176 1 98.75 190 LEU A CA 1
ATOM 1466 C C . LEU A 1 190 ? -14 -6.41 3.395 1 98.75 190 LEU A C 1
ATOM 1468 O O . LEU A 1 190 ? -14.5 -5.883 2.4 1 98.75 190 LEU A O 1
ATOM 1472 N N . GLU A 1 191 ? -14.367 -7.594 3.805 1 98.62 191 GLU A N 1
ATOM 1473 C CA . GLU A 1 191 ? -15.406 -8.367 3.139 1 98.62 191 GLU A CA 1
ATOM 1474 C C . GLU A 1 191 ? -16.75 -7.648 3.197 1 98.62 191 GLU A C 1
ATOM 1476 O O . GLU A 1 191 ? -17.641 -7.918 2.385 1 98.62 191 GLU A O 1
ATOM 1481 N N . LYS A 1 192 ? -16.922 -6.742 4.168 1 98.31 192 LYS A N 1
ATOM 1482 C CA . LYS A 1 192 ? -18.156 -5.984 4.293 1 98.31 192 LYS A CA 1
ATOM 1483 C C . LYS A 1 192 ? -18.266 -4.914 3.213 1 98.31 192 LYS A C 1
ATOM 1485 O O . LYS A 1 192 ? -19.359 -4.438 2.906 1 98.31 192 LYS A O 1
ATOM 1490 N N . VAL A 1 193 ? -17.141 -4.508 2.625 1 98 193 VAL A N 1
ATOM 1491 C CA . VAL A 1 193 ? -17.172 -3.342 1.75 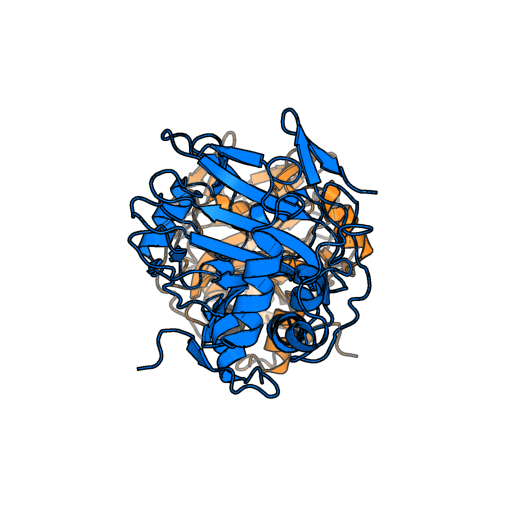1 98 193 VAL A CA 1
ATOM 1492 C C . VAL A 1 193 ? -16.641 -3.711 0.368 1 98 193 VAL A C 1
ATOM 1494 O O . VAL A 1 193 ? -16.734 -2.918 -0.572 1 98 193 VAL A O 1
ATOM 1497 N N . LEU A 1 194 ? -16.031 -4.895 0.225 1 98.56 194 LEU A N 1
ATOM 1498 C CA . LEU A 1 194 ? -15.508 -5.363 -1.053 1 98.56 194 LEU A CA 1
ATOM 1499 C C . LEU A 1 194 ? -16.188 -6.66 -1.479 1 98.56 194 LEU A C 1
ATOM 1501 O O . LEU A 1 194 ? -16.562 -7.477 -0.634 1 98.56 194 LEU A 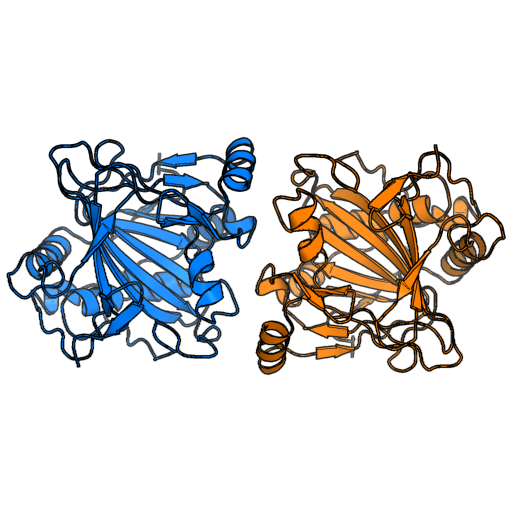O 1
ATOM 1505 N N . GLU A 1 195 ? -16.219 -6.879 -2.744 1 98.31 195 GLU A N 1
ATOM 1506 C CA . GLU A 1 195 ? -16.891 -8.047 -3.303 1 98.31 195 GLU A CA 1
ATOM 1507 C C . GLU A 1 195 ? -15.953 -9.258 -3.332 1 98.31 195 GLU A C 1
ATOM 1509 O O . GLU A 1 195 ? -14.82 -9.164 -3.809 1 98.31 195 GLU A O 1
ATOM 1514 N N . LYS A 1 196 ? -16.438 -10.336 -2.764 1 98.31 196 LYS A N 1
ATOM 1515 C CA . LYS A 1 196 ? -15.742 -11.609 -2.908 1 98.31 196 LYS A CA 1
ATOM 1516 C C . LYS A 1 196 ? -16.094 -12.289 -4.227 1 98.31 196 LYS A C 1
ATOM 1518 O O . LYS A 1 196 ? -17.281 -12.383 -4.582 1 98.31 196 LYS A O 1
ATOM 1523 N N . VAL A 1 197 ? -15.109 -12.727 -4.953 1 98.25 197 VAL A N 1
ATOM 1524 C CA . VAL A 1 197 ? -15.305 -13.32 -6.27 1 98.25 197 VAL A CA 1
ATOM 1525 C C . VAL A 1 197 ? -14.664 -14.703 -6.316 1 98.25 197 VAL A C 1
ATOM 1527 O O . VAL A 1 197 ? -13.5 -14.867 -5.922 1 98.25 197 VAL A O 1
ATOM 1530 N N . TYR A 1 198 ? -15.422 -15.719 -6.672 1 98.06 198 TYR A N 1
ATOM 1531 C CA . TYR A 1 198 ? -14.852 -17.016 -7.008 1 98.06 198 TYR A CA 1
ATOM 1532 C C . TYR A 1 198 ? -14.281 -17.016 -8.414 1 98.06 198 TYR A C 1
ATOM 1534 O O . TYR A 1 198 ? -14.984 -16.719 -9.383 1 98.06 198 TYR A O 1
ATOM 1542 N N . VAL A 1 199 ? -13.031 -17.297 -8.547 1 98.12 199 VAL A N 1
ATOM 1543 C CA . VAL A 1 199 ? -12.359 -17.266 -9.844 1 98.12 199 VAL A CA 1
ATOM 1544 C C . VAL A 1 199 ? -12.391 -18.641 -10.492 1 98.12 199 VAL A C 1
ATOM 1546 O O . VAL A 1 199 ? -11.469 -19.438 -10.305 1 98.12 199 VAL A O 1
ATOM 1549 N N . GLU A 1 200 ? -13.383 -18.875 -11.242 1 98.06 200 GLU A N 1
ATOM 1550 C CA . GLU A 1 200 ? -13.484 -20.125 -11.969 1 98.06 200 GLU A CA 1
ATOM 1551 C C . GLU A 1 200 ? -12.75 -20.062 -13.305 1 98.06 200 GLU A C 1
ATOM 1553 O O . GLU A 1 200 ? -12.859 -19.062 -14.023 1 98.06 200 GLU A O 1
ATOM 1558 N N . LEU A 1 201 ? -11.984 -21.078 -13.602 1 98.25 201 LEU A N 1
ATOM 1559 C CA . LEU A 1 201 ? -11.133 -21.094 -14.781 1 98.25 201 LEU A CA 1
ATOM 1560 C C . LEU A 1 201 ? -11.227 -22.438 -15.492 1 98.25 201 LEU A C 1
ATOM 1562 O O . LEU A 1 201 ? -11.297 -23.484 -14.844 1 98.25 201 LEU A O 1
ATOM 1566 N N . ASP A 1 202 ? -11.281 -22.375 -16.781 1 98.19 202 ASP A N 1
ATOM 1567 C CA . ASP A 1 202 ? -11.086 -23.594 -17.562 1 98.19 202 ASP A CA 1
ATOM 1568 C C . ASP A 1 202 ? -9.602 -23.906 -17.734 1 98.19 202 ASP A C 1
ATOM 1570 O O . ASP A 1 202 ? -8.75 -23.031 -17.562 1 98.19 202 ASP A O 1
ATOM 1574 N N . PRO A 1 203 ? -9.312 -25.25 -18.016 1 98.62 203 PRO A N 1
ATOM 1575 C CA . PRO A 1 203 ? -7.902 -25.547 -18.281 1 98.62 203 PRO A CA 1
ATOM 1576 C C . PRO A 1 203 ? -7.289 -24.656 -19.359 1 98.62 203 PRO A C 1
ATOM 1578 O O . PRO A 1 203 ? -7.883 -24.469 -20.422 1 98.62 203 PRO A O 1
ATOM 1581 N N . GLY A 1 204 ? -6.172 -24.031 -19.016 1 98.5 204 GLY A N 1
ATOM 1582 C CA . GLY A 1 204 ? -5.504 -23.156 -19.969 1 98.5 204 GLY A CA 1
ATOM 1583 C C . GLY A 1 204 ? -5.777 -21.688 -19.719 1 98.5 204 GLY A C 1
ATOM 1584 O O . GLY A 1 204 ? -5.062 -20.828 -20.234 1 98.5 204 GLY A O 1
ATOM 1585 N N . ASP A 1 205 ? -6.812 -21.375 -18.922 1 98.31 205 ASP A N 1
ATOM 1586 C CA . ASP A 1 205 ? -7.066 -20 -18.516 1 98.31 205 ASP A CA 1
ATOM 1587 C C . ASP A 1 205 ? -6.047 -19.531 -17.469 1 98.31 205 ASP A C 1
ATOM 1589 O O . ASP A 1 205 ? -5.395 -20.359 -16.828 1 98.31 205 ASP A O 1
ATOM 1593 N N . ALA A 1 206 ? -5.902 -18.234 -17.375 1 98.69 206 ALA A N 1
ATOM 1594 C CA . ALA A 1 206 ? -4.969 -17.688 -16.391 1 98.69 206 ALA A CA 1
ATOM 1595 C C . ALA A 1 206 ? -5.57 -16.5 -15.648 1 98.69 206 ALA A C 1
ATOM 1597 O O . ALA A 1 206 ? -6.387 -15.766 -16.219 1 98.69 206 ALA A O 1
ATOM 1598 N N . LEU A 1 207 ? -5.203 -16.359 -14.445 1 98.81 207 LEU A N 1
ATOM 1599 C CA . LEU A 1 207 ? -5.453 -15.188 -13.625 1 98.81 207 LEU A CA 1
ATOM 1600 C C . LEU A 1 207 ? -4.152 -14.43 -13.344 1 98.81 207 LEU A C 1
ATOM 1602 O O . LEU A 1 207 ? -3.182 -15.016 -12.867 1 98.81 207 LEU A O 1
ATOM 1606 N N . PHE A 1 208 ? -4.066 -13.164 -13.758 1 98.94 208 PHE A N 1
ATOM 1607 C CA . PHE A 1 208 ? -3 -12.266 -13.32 1 98.94 208 PHE A CA 1
ATOM 1608 C C . PHE A 1 208 ? -3.479 -11.375 -12.188 1 98.94 208 PHE A C 1
ATOM 1610 O O . PHE A 1 208 ? -4.496 -10.688 -12.312 1 98.94 208 PHE A O 1
ATOM 1617 N N . PHE A 1 209 ? -2.75 -11.383 -11.055 1 98.94 209 PHE A N 1
ATOM 1618 C CA . PHE A 1 209 ? -3.277 -10.586 -9.961 1 98.94 209 PHE A CA 1
ATOM 1619 C C . PHE A 1 209 ? -2.146 -9.914 -9.188 1 98.94 209 PHE A C 1
ATOM 1621 O O . PHE A 1 209 ? -1.037 -10.445 -9.117 1 98.94 209 PHE A O 1
ATOM 1628 N N . HIS A 1 210 ? -2.4 -8.766 -8.641 1 98.94 210 HIS A N 1
ATOM 1629 C CA . HIS A 1 210 ? -1.493 -7.926 -7.867 1 98.94 210 HIS A CA 1
ATOM 1630 C C . HIS A 1 210 ? -1.07 -8.609 -6.574 1 98.94 210 HIS A C 1
ATOM 1632 O O . HIS A 1 210 ? -1.883 -9.273 -5.918 1 98.94 210 HIS A O 1
ATOM 1638 N N . CYS A 1 211 ? 0.091 -8.375 -6.152 1 98.94 211 CYS A N 1
ATOM 1639 C CA . CYS A 1 211 ? 0.667 -9.102 -5.027 1 98.94 211 CYS A CA 1
ATOM 1640 C C . CYS A 1 211 ? -0.03 -8.734 -3.725 1 98.94 211 CYS A C 1
ATOM 1642 O O . CYS A 1 211 ? 0.088 -9.453 -2.729 1 98.94 211 CYS A O 1
ATOM 1644 N N . ASN A 1 212 ? -0.777 -7.645 -3.721 1 98.94 212 ASN A N 1
ATOM 1645 C CA . ASN A 1 212 ? -1.519 -7.25 -2.529 1 98.94 212 ASN A CA 1
ATOM 1646 C C . ASN A 1 212 ? -2.977 -7.695 -2.602 1 98.94 212 ASN A C 1
ATOM 1648 O O . ASN A 1 212 ? -3.768 -7.395 -1.705 1 98.94 212 ASN A O 1
ATOM 1652 N N . LEU A 1 213 ? -3.377 -8.32 -3.645 1 98.94 213 LEU A N 1
ATOM 1653 C CA . LEU A 1 213 ? -4.754 -8.797 -3.723 1 98.94 213 LEU A CA 1
ATOM 1654 C C . LEU A 1 213 ? -5.008 -9.906 -2.711 1 98.94 213 LEU A C 1
ATOM 1656 O O . LEU A 1 213 ? -4.305 -10.922 -2.705 1 98.94 213 LEU A O 1
ATOM 1660 N N . LEU A 1 214 ? -5.969 -9.703 -1.867 1 98.94 214 LEU A N 1
ATOM 1661 C CA . LEU A 1 214 ? -6.371 -10.766 -0.952 1 98.94 214 LEU A CA 1
ATOM 1662 C C . LEU A 1 214 ? -6.98 -11.945 -1.713 1 98.94 214 LEU A C 1
ATOM 1664 O O . LEU A 1 214 ? -7.852 -11.75 -2.562 1 98.94 214 LEU A O 1
ATOM 1668 N N . HIS A 1 215 ? -6.492 -13.109 -1.414 1 98.81 215 HIS A N 1
ATOM 1669 C CA . HIS A 1 215 ? -7.02 -14.305 -2.059 1 98.81 215 HIS A CA 1
ATOM 1670 C C . HIS A 1 215 ? -6.867 -15.523 -1.155 1 98.81 215 HIS A C 1
ATOM 1672 O O . HIS A 1 215 ? -6.078 -15.508 -0.209 1 98.81 215 HIS A O 1
ATOM 1678 N N . CYS A 1 216 ? -7.66 -16.469 -1.374 1 97.88 216 CYS A N 1
ATOM 1679 C CA . CYS A 1 216 ? -7.668 -17.75 -0.669 1 97.88 216 CYS A CA 1
ATOM 1680 C C . CYS A 1 216 ? -8.25 -18.844 -1.544 1 97.88 216 CYS A C 1
ATOM 1682 O O . CYS A 1 216 ? -8.602 -18.609 -2.699 1 97.88 216 CYS A O 1
ATOM 1684 N N . SER A 1 217 ? -8.219 -20.031 -1.098 1 97.31 217 SER A N 1
ATOM 1685 C CA . SER A 1 217 ? -8.898 -21.141 -1.746 1 97.31 217 SER A CA 1
ATOM 1686 C C . SER A 1 217 ? -9.398 -22.156 -0.723 1 97.31 217 SER A C 1
ATOM 1688 O O . SER A 1 217 ? -8.758 -22.391 0.303 1 97.31 217 SER A O 1
ATOM 1690 N N . SER A 1 218 ? -10.555 -22.766 -0.974 1 96.38 218 SER A N 1
ATOM 1691 C CA . SER A 1 218 ? -11.148 -23.766 -0.104 1 96.38 218 SER A CA 1
ATOM 1692 C C . SER A 1 218 ? -10.508 -25.141 -0.33 1 96.38 218 SER A C 1
ATOM 1694 O O . SER A 1 218 ? -9.656 -25.297 -1.211 1 96.38 218 SER A O 1
ATOM 1696 N N . GLN A 1 219 ? -10.898 -26.031 0.497 1 96.19 219 GLN A N 1
ATOM 1697 C CA . GLN A 1 219 ? -10.5 -27.422 0.31 1 96.19 219 GLN A CA 1
ATOM 1698 C C . GLN A 1 219 ? -11.055 -27.969 -1 1 96.19 219 GLN A C 1
ATOM 1700 O O . GLN A 1 219 ? -12.086 -27.516 -1.488 1 96.19 219 GLN A O 1
ATOM 1705 N N . ASN A 1 220 ? -10.273 -28.922 -1.545 1 96.94 220 ASN A N 1
ATOM 1706 C CA . ASN A 1 220 ? -10.797 -29.688 -2.666 1 96.94 220 ASN A CA 1
ATOM 1707 C C . ASN A 1 220 ? -11.625 -30.875 -2.189 1 96.94 220 ASN A C 1
ATOM 1709 O O . ASN A 1 220 ? -11.07 -31.922 -1.832 1 96.94 220 ASN A O 1
ATOM 1713 N N . LEU A 1 221 ? -12.891 -30.734 -2.307 1 94.81 221 LEU A N 1
ATOM 1714 C CA . LEU A 1 221 ? -13.781 -31.797 -1.846 1 94.81 221 LEU A CA 1
ATOM 1715 C C . LEU A 1 221 ? -14.328 -32.594 -3.023 1 94.81 221 LEU A C 1
ATOM 1717 O O . LEU A 1 221 ? -15.102 -33.531 -2.836 1 94.81 221 LEU A O 1
ATOM 1721 N N . SER A 1 222 ? -13.898 -32.281 -4.113 1 96.56 222 SER A N 1
ATOM 1722 C CA . SER A 1 222 ? -14.375 -32.938 -5.324 1 96.56 222 SER A CA 1
ATOM 1723 C C . SER A 1 222 ? -13.555 -34.156 -5.645 1 96.56 222 SER A C 1
ATOM 1725 O O . SER A 1 222 ? -12.633 -34.531 -4.906 1 96.56 222 SER A O 1
ATOM 1727 N N . ASP A 1 223 ? -13.953 -34.875 -6.758 1 97.44 223 ASP A N 1
ATOM 1728 C CA . ASP A 1 223 ? -13.242 -36.062 -7.219 1 97.44 223 ASP A CA 1
ATOM 1729 C C . ASP A 1 223 ? -12.258 -35.719 -8.328 1 97.44 223 ASP A C 1
ATOM 1731 O O . ASP A 1 223 ? -11.734 -36.594 -9 1 97.44 223 ASP A O 1
ATOM 1735 N N . ARG A 1 224 ? -12.055 -34.469 -8.5 1 97.06 224 ARG A N 1
ATOM 1736 C CA . ARG A 1 224 ? -11.133 -33.969 -9.516 1 97.06 224 ARG A CA 1
ATOM 1737 C C . ARG A 1 224 ? -9.93 -33.281 -8.883 1 97.06 224 ARG A C 1
ATOM 1739 O O . ARG A 1 224 ? -10.062 -32.625 -7.867 1 97.06 224 ARG A O 1
ATOM 1746 N N . ARG A 1 225 ? -8.789 -33.469 -9.539 1 95.38 225 ARG A N 1
ATOM 1747 C CA . ARG A 1 225 ? -7.617 -32.719 -9.125 1 95.38 225 ARG A CA 1
ATOM 1748 C C . ARG A 1 225 ? -7.734 -31.25 -9.531 1 95.38 225 ARG A C 1
ATOM 1750 O O . ARG A 1 225 ? -8.477 -30.906 -10.461 1 95.38 225 ARG A O 1
ATOM 1757 N N . ARG A 1 226 ? -7.055 -30.406 -8.859 1 97.5 226 ARG A N 1
ATOM 1758 C CA . ARG A 1 226 ? -6.934 -28.984 -9.203 1 97.5 226 ARG A CA 1
ATOM 1759 C C . ARG A 1 226 ? -5.48 -28.531 -9.125 1 97.5 226 ARG A C 1
ATOM 1761 O O . ARG A 1 226 ? -5.035 -28.047 -8.086 1 97.5 226 ARG A O 1
ATOM 1768 N N . TRP A 1 227 ? -4.789 -28.656 -10.289 1 98.12 227 TRP A N 1
ATOM 1769 C CA . TRP A 1 227 ? -3.4 -28.219 -10.383 1 98.12 227 TRP A CA 1
ATOM 1770 C C . TRP A 1 227 ? -3.309 -26.859 -11.07 1 98.12 227 TRP A C 1
ATOM 1772 O O . TRP A 1 227 ? -4.09 -26.562 -11.977 1 98.12 227 TRP A O 1
ATOM 1782 N N . ALA A 1 228 ? -2.439 -26.078 -10.602 1 98.56 228 ALA A N 1
ATOM 1783 C CA . ALA A 1 228 ? -2.145 -24.797 -11.227 1 98.56 228 ALA A CA 1
ATOM 1784 C C . ALA A 1 228 ? -0.666 -24.453 -11.094 1 98.56 228 ALA A C 1
ATOM 1786 O O . ALA A 1 228 ? -0.016 -24.828 -10.117 1 98.56 228 ALA A O 1
ATOM 1787 N N . ILE A 1 229 ? -0.147 -23.797 -12.062 1 98.75 229 ILE A N 1
ATOM 1788 C CA . ILE A 1 229 ? 1.207 -23.266 -11.984 1 98.75 229 ILE A CA 1
ATOM 1789 C C . ILE A 1 229 ? 1.152 -21.766 -11.758 1 98.75 229 ILE A C 1
ATOM 1791 O O . ILE A 1 229 ? 0.418 -21.047 -12.453 1 98.75 229 ILE A O 1
ATOM 1795 N N . LEU A 1 230 ? 1.828 -21.297 -10.781 1 98.81 230 LEU A N 1
ATOM 1796 C CA . LEU A 1 230 ? 1.94 -19.875 -10.469 1 98.81 230 LEU A CA 1
ATOM 1797 C C . LEU A 1 230 ? 3.344 -19.359 -10.781 1 98.81 230 LEU A C 1
ATOM 1799 O O . LEU A 1 230 ? 4.336 -19.953 -10.344 1 98.81 230 LEU A O 1
ATOM 1803 N N . SER A 1 231 ? 3.445 -18.375 -11.555 1 98.88 231 SER A N 1
ATOM 1804 C CA . SER A 1 231 ? 4.695 -17.656 -11.789 1 98.88 231 SER A CA 1
ATOM 1805 C C . SER A 1 231 ? 4.621 -16.219 -11.289 1 98.88 231 SER A C 1
ATOM 1807 O O . SER A 1 231 ? 3.709 -15.477 -11.648 1 98.88 231 SER A O 1
ATOM 1809 N N . CYS A 1 232 ? 5.562 -15.875 -10.484 1 98.94 232 CYS A N 1
ATOM 1810 C CA . CYS A 1 232 ? 5.609 -14.547 -9.875 1 98.94 232 CYS A CA 1
ATOM 1811 C C . CYS A 1 232 ? 6.668 -13.68 -10.555 1 98.94 232 CYS A C 1
ATOM 1813 O O . CYS A 1 232 ? 7.789 -14.133 -10.789 1 98.94 232 CYS A O 1
ATOM 1815 N N . TYR A 1 233 ? 6.254 -12.492 -10.891 1 98.94 233 TYR A N 1
ATOM 1816 C CA . TYR A 1 233 ? 7.133 -11.516 -11.531 1 98.94 233 TYR A CA 1
ATOM 1817 C C . TYR A 1 233 ? 7.262 -10.258 -10.68 1 98.94 233 TYR A C 1
ATOM 1819 O O . TYR A 1 233 ? 6.305 -9.844 -10.023 1 98.94 233 TYR A O 1
ATOM 1827 N N . SER A 1 234 ? 8.438 -9.695 -10.688 1 98.88 234 SER A N 1
ATOM 1828 C CA . SER A 1 234 ? 8.727 -8.438 -10.016 1 98.88 234 SER A CA 1
ATOM 1829 C C . SER A 1 234 ? 9.359 -7.43 -10.969 1 98.88 234 SER A C 1
ATOM 1831 O O . SER A 1 234 ? 10.086 -7.809 -11.883 1 98.88 234 SER A O 1
ATOM 1833 N N . ARG A 1 235 ? 9.062 -6.207 -10.766 1 98.81 235 ARG A N 1
ATOM 1834 C CA . ARG A 1 235 ? 9.766 -5.18 -11.523 1 98.81 235 ARG A CA 1
ATOM 1835 C C . ARG A 1 235 ? 11.258 -5.184 -11.203 1 98.81 235 ARG A C 1
ATOM 1837 O O . ARG A 1 235 ? 11.648 -5.449 -10.062 1 98.81 235 ARG A O 1
ATOM 1844 N N . LYS A 1 236 ? 11.992 -4.777 -12.133 1 98.56 236 LYS A N 1
ATOM 1845 C CA . LYS A 1 236 ? 13.445 -4.766 -12.047 1 98.56 236 LYS A CA 1
ATOM 1846 C C . LYS A 1 236 ? 13.914 -3.928 -10.859 1 98.56 236 LYS A C 1
ATOM 1848 O O . LYS A 1 236 ? 14.797 -4.348 -10.102 1 98.56 236 LYS A O 1
ATOM 1853 N N . HIS A 1 237 ? 13.344 -2.781 -10.633 1 97.88 237 HIS A N 1
ATOM 1854 C CA . HIS A 1 237 ? 13.805 -1.871 -9.594 1 97.88 237 HIS A CA 1
ATOM 1855 C C . HIS A 1 237 ? 13.5 -2.424 -8.203 1 97.88 237 HIS A C 1
ATOM 1857 O O . HIS A 1 237 ? 14.008 -1.916 -7.203 1 97.88 237 HIS A O 1
ATOM 1863 N N . ASN A 1 238 ? 12.688 -3.428 -8.102 1 98.44 238 ASN A N 1
ATOM 1864 C CA . ASN A 1 238 ? 12.195 -3.951 -6.832 1 98.44 238 ASN A CA 1
ATOM 1865 C C . ASN A 1 238 ? 12.922 -5.234 -6.438 1 98.44 238 ASN A C 1
ATOM 1867 O O . ASN A 1 238 ? 12.367 -6.062 -5.711 1 98.44 238 ASN A O 1
ATOM 1871 N N . SER A 1 239 ? 14.094 -5.469 -6.965 1 98.44 239 SER A N 1
ATOM 1872 C CA . SER A 1 239 ? 14.891 -6.586 -6.469 1 98.44 239 SER A CA 1
ATOM 1873 C C . SER A 1 239 ? 15.031 -6.535 -4.953 1 98.44 239 SER A C 1
ATOM 1875 O O . SER A 1 239 ? 15.266 -5.469 -4.379 1 98.44 239 SER A O 1
ATOM 1877 N N . PRO A 1 240 ? 14.805 -7.695 -4.312 1 98.5 240 PRO A N 1
ATOM 1878 C CA . PRO A 1 240 ? 15.047 -7.68 -2.867 1 98.5 240 PRO A CA 1
ATOM 1879 C C . PRO A 1 240 ? 16.422 -7.113 -2.504 1 98.5 240 PRO A C 1
ATOM 1881 O O . PRO A 1 240 ? 17.391 -7.32 -3.236 1 98.5 240 PRO A O 1
ATOM 1884 N N . TYR A 1 241 ? 16.484 -6.352 -1.423 1 97.88 241 TYR A N 1
ATOM 1885 C CA . TYR A 1 241 ? 17.75 -5.719 -1.062 1 97.88 241 TYR A CA 1
ATOM 1886 C C . TYR A 1 241 ? 18.703 -6.719 -0.41 1 97.88 241 TYR A C 1
ATOM 1888 O O . TYR A 1 241 ? 19.875 -6.414 -0.188 1 97.88 241 TYR A O 1
ATOM 1896 N N . GLN A 1 242 ? 18.188 -7.871 -0.106 1 96.94 242 GLN A N 1
ATOM 1897 C CA . GLN A 1 242 ? 18.984 -9.008 0.355 1 96.94 242 GLN A CA 1
ATOM 1898 C C . GLN A 1 242 ? 18.328 -10.328 -0.021 1 96.94 242 GLN A C 1
ATOM 1900 O O . GLN A 1 242 ? 17.094 -10.414 -0.111 1 96.94 242 GLN A O 1
ATOM 1905 N N . LYS A 1 243 ? 19.125 -11.383 -0.279 1 94.31 243 LYS A N 1
ATOM 1906 C CA . LYS A 1 243 ? 18.562 -12.703 -0.559 1 94.31 243 LYS A CA 1
ATOM 1907 C C . LYS A 1 243 ? 18.094 -13.383 0.723 1 94.31 243 LYS A C 1
ATOM 1909 O O . LYS A 1 243 ? 18.906 -13.68 1.604 1 94.31 243 LYS A O 1
ATOM 1914 N N . ILE A 1 244 ? 16.891 -13.594 0.837 1 94.81 244 ILE A N 1
ATOM 1915 C CA . ILE A 1 244 ? 16.344 -14.266 2.004 1 94.81 244 ILE A CA 1
ATOM 1916 C C . ILE A 1 244 ? 15.852 -15.664 1.608 1 94.81 244 ILE A C 1
ATOM 1918 O O . ILE A 1 244 ? 16.406 -16.672 2.061 1 94.81 244 ILE A O 1
ATOM 1922 N N . ILE A 1 245 ? 14.953 -15.711 0.623 1 95.06 245 ILE A N 1
ATOM 1923 C CA . ILE A 1 245 ? 14.406 -17 0.196 1 95.06 245 ILE A CA 1
ATOM 1924 C C . ILE A 1 245 ? 14.43 -17.078 -1.328 1 95.06 245 ILE A C 1
ATOM 1926 O O . ILE A 1 245 ? 14.914 -18.062 -1.891 1 95.06 245 ILE A O 1
ATOM 1930 N N . HIS A 1 246 ? 13.977 -16.031 -1.921 1 97.25 246 HIS A N 1
ATOM 1931 C CA . HIS A 1 246 ? 13.719 -16.094 -3.355 1 97.25 246 HIS A CA 1
ATOM 1932 C C . HIS A 1 246 ? 14.781 -15.336 -4.141 1 97.25 246 HIS A C 1
ATOM 1934 O O . HIS A 1 246 ? 15.719 -14.781 -3.555 1 97.25 246 HIS A O 1
ATOM 1940 N N . ALA A 1 247 ? 14.625 -15.312 -5.383 1 96.12 247 ALA A N 1
ATOM 1941 C CA . ALA A 1 247 ? 15.656 -14.828 -6.297 1 96.12 247 ALA A CA 1
ATOM 1942 C C . ALA A 1 247 ? 15.797 -13.312 -6.211 1 96.12 247 ALA A C 1
ATOM 1944 O O . ALA A 1 247 ? 14.828 -12.609 -5.93 1 96.12 247 ALA A O 1
ATOM 1945 N N . LEU A 1 248 ? 17.031 -12.875 -6.512 1 98.12 248 LEU A N 1
ATOM 1946 C CA . LEU A 1 248 ? 17.281 -11.477 -6.832 1 98.12 248 LEU A CA 1
ATOM 1947 C C . LEU A 1 248 ? 17.094 -11.219 -8.328 1 98.12 248 LEU A C 1
ATOM 1949 O O . LEU A 1 248 ? 16.812 -12.141 -9.086 1 98.12 248 LEU A O 1
ATOM 1953 N N . TYR A 1 249 ? 17.203 -9.992 -8.703 1 98.31 249 TYR A N 1
ATOM 1954 C CA . TYR A 1 249 ? 17.016 -9.625 -10.102 1 98.31 249 TYR A CA 1
ATOM 1955 C C . TYR A 1 249 ? 17.969 -10.398 -11 1 98.31 249 TYR A C 1
ATOM 1957 O O . TYR A 1 249 ? 19.172 -10.406 -10.766 1 98.31 249 TYR A O 1
ATOM 1965 N N . GLN A 1 250 ? 17.438 -11.023 -11.93 1 98 250 GLN A N 1
ATOM 1966 C CA . GLN A 1 250 ? 18.094 -11.547 -13.117 1 98 250 GLN A CA 1
ATOM 1967 C C . GLN A 1 250 ? 17.297 -11.234 -14.383 1 98 250 GLN A C 1
ATOM 1969 O O . GLN A 1 250 ? 16.078 -11.422 -14.414 1 98 250 GLN A O 1
ATOM 1974 N N . PRO A 1 251 ? 17.984 -10.758 -15.383 1 97.69 251 PRO A N 1
ATOM 1975 C CA . PRO A 1 251 ? 17.234 -10.477 -16.609 1 97.69 251 PRO A CA 1
ATOM 1976 C C . PRO A 1 251 ? 16.422 -11.672 -17.078 1 97.69 251 PRO A C 1
ATOM 1978 O O . PRO A 1 251 ? 16.891 -12.812 -17.031 1 97.69 251 PRO A O 1
ATOM 1981 N N . LEU A 1 252 ? 15.242 -11.398 -17.422 1 98 252 LEU A N 1
ATOM 1982 C CA . LEU A 1 252 ? 14.352 -12.438 -17.938 1 98 252 LEU A CA 1
ATOM 1983 C C . LEU A 1 252 ? 14.391 -12.477 -19.469 1 98 252 LEU A C 1
ATOM 1985 O O . LEU A 1 252 ? 13.953 -11.531 -20.125 1 98 252 LEU A O 1
ATOM 1989 N N . ASN A 1 253 ? 14.977 -13.484 -20.031 1 97.19 253 ASN A N 1
ATOM 1990 C CA . ASN A 1 253 ? 14.977 -13.664 -21.484 1 97.19 253 ASN A CA 1
ATOM 1991 C C . ASN A 1 253 ? 13.656 -14.25 -21.969 1 97.19 253 ASN A C 1
ATOM 1993 O O . ASN A 1 253 ? 13.469 -15.469 -21.953 1 97.19 253 ASN A O 1
ATOM 1997 N N . MET A 1 254 ? 12.852 -13.383 -22.484 1 98.25 254 MET A N 1
ATOM 1998 C CA . MET A 1 254 ? 11.531 -13.82 -22.938 1 98.25 254 MET A CA 1
ATOM 1999 C C . MET A 1 254 ? 11.641 -14.625 -24.219 1 98.25 254 MET A C 1
ATOM 2001 O O . MET A 1 254 ? 12.562 -14.43 -25.016 1 98.25 254 MET A O 1
ATOM 2005 N N . VAL A 1 255 ? 10.68 -15.492 -24.422 1 98.44 255 VAL A N 1
ATOM 2006 C CA . VAL A 1 255 ? 10.641 -16.312 -25.641 1 98.44 255 VAL A CA 1
ATOM 2007 C C . VAL A 1 255 ? 9.289 -16.156 -26.328 1 98.44 255 VAL A C 1
ATOM 2009 O O . VAL A 1 255 ? 8.359 -15.586 -25.75 1 98.44 255 VAL A O 1
ATOM 2012 N N . ASP A 1 256 ? 9.195 -16.672 -27.484 1 97.75 256 ASP A N 1
ATOM 2013 C CA . ASP A 1 256 ? 7.977 -16.547 -28.281 1 97.75 256 ASP A CA 1
ATOM 2014 C C . ASP A 1 256 ? 6.84 -17.359 -27.656 1 97.75 256 ASP A C 1
ATOM 2016 O O . ASP A 1 256 ? 7.082 -18.312 -26.922 1 97.75 256 ASP A O 1
ATOM 2020 N N . ASN A 1 257 ? 5.633 -17.031 -28.016 1 97.94 257 ASN A N 1
ATOM 2021 C CA . ASN A 1 257 ? 4.449 -17.609 -27.375 1 97.94 257 ASN A CA 1
ATOM 2022 C C . ASN A 1 257 ? 4.281 -19.078 -27.75 1 97.94 257 ASN A C 1
ATOM 2024 O O . ASN A 1 257 ? 3.559 -19.812 -27.078 1 97.94 257 ASN A O 1
ATOM 2028 N N . ASP A 1 258 ? 4.918 -19.562 -28.797 1 96.56 258 ASP A N 1
ATOM 2029 C CA . ASP A 1 258 ? 4.77 -20.953 -29.203 1 96.56 258 ASP A CA 1
ATOM 2030 C C . ASP A 1 258 ? 5.949 -21.797 -28.719 1 96.56 258 ASP A C 1
ATOM 2032 O O . ASP A 1 258 ? 6.102 -22.953 -29.109 1 96.56 258 ASP A O 1
ATOM 2036 N N . ALA A 1 259 ? 6.777 -21.203 -27.891 1 98.19 259 ALA A N 1
ATOM 2037 C CA . ALA A 1 259 ? 8.023 -21.828 -27.469 1 98.19 259 ALA A CA 1
ATOM 2038 C C . ALA A 1 259 ? 7.742 -23.125 -26.703 1 98.19 259 ALA A C 1
ATOM 2040 O O . ALA A 1 259 ? 8.516 -24.078 -26.797 1 98.19 259 ALA A O 1
ATOM 2041 N N . VAL A 1 260 ? 6.703 -23.234 -25.969 1 98.31 260 VAL A N 1
ATOM 2042 C CA . VAL A 1 260 ? 6.375 -24.406 -25.156 1 98.31 260 VAL A CA 1
ATOM 2043 C C . VAL A 1 260 ? 6.152 -25.609 -26.062 1 98.31 260 VAL A C 1
ATOM 2045 O O . VAL A 1 260 ? 6.688 -26.688 -25.812 1 98.31 260 VAL A O 1
ATOM 2048 N N . VAL A 1 261 ? 5.375 -25.422 -27.094 1 97.81 261 VAL A N 1
ATOM 2049 C CA . VAL A 1 261 ? 5.082 -26.5 -28.031 1 97.81 261 VAL A CA 1
ATOM 2050 C C . VAL A 1 261 ? 6.344 -26.875 -28.797 1 97.81 261 VAL A C 1
ATOM 2052 O O . VAL A 1 261 ? 6.621 -28.062 -29.016 1 97.81 261 VAL A O 1
ATOM 2055 N N . LYS A 1 262 ? 7.102 -25.891 -29.203 1 98.12 262 LYS A N 1
ATOM 2056 C CA . LYS A 1 262 ? 8.328 -26.125 -29.969 1 98.12 262 LYS A CA 1
ATOM 2057 C C . LYS A 1 262 ? 9.336 -26.938 -29.156 1 98.12 262 LYS A C 1
ATOM 2059 O O . LYS A 1 262 ? 10.008 -27.812 -29.688 1 98.12 262 LYS A O 1
ATOM 2064 N N . GLN A 1 263 ? 9.445 -26.609 -27.875 1 97.81 263 GLN A N 1
ATOM 2065 C CA . GLN A 1 263 ? 10.367 -27.312 -27 1 97.81 263 GLN A CA 1
ATOM 2066 C C . GLN A 1 263 ? 9.859 -28.734 -26.688 1 97.81 263 GLN A C 1
ATOM 2068 O O . GLN A 1 263 ? 10.641 -29.688 -26.688 1 97.81 263 GLN A O 1
ATOM 2073 N N . GLY A 1 264 ? 8.602 -28.828 -26.391 1 97.88 264 GLY A N 1
ATOM 2074 C CA . GLY A 1 264 ? 8.031 -30.109 -25.969 1 97.88 264 GLY A CA 1
ATOM 2075 C C . GLY A 1 264 ? 8.305 -30.422 -24.5 1 97.88 264 GLY A C 1
ATOM 2076 O O . GLY A 1 264 ? 8.672 -29.547 -23.734 1 97.88 264 GLY 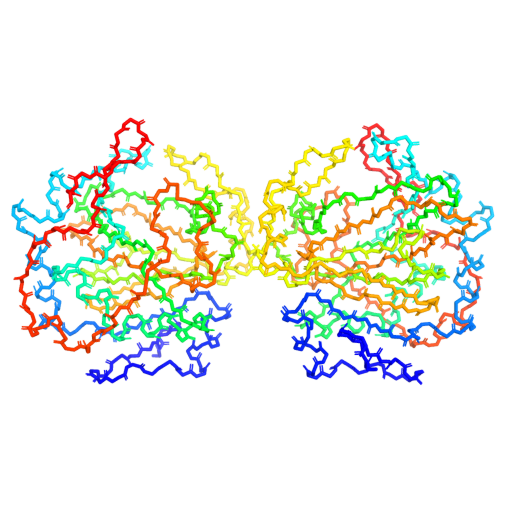A O 1
ATOM 2077 N N . VAL A 1 265 ? 8.039 -31.688 -24.125 1 97.31 265 VAL A N 1
ATOM 2078 C CA . VAL A 1 265 ? 8.156 -32.125 -22.734 1 97.31 265 VAL A CA 1
ATOM 2079 C C . VAL A 1 265 ? 9.633 -32.188 -22.344 1 97.31 265 VAL A C 1
ATOM 2081 O O . VAL A 1 265 ? 10.43 -32.875 -23 1 97.31 265 VAL A O 1
ATOM 2084 N N . SER A 1 266 ? 9.953 -31.438 -21.406 1 96.12 266 SER A N 1
ATOM 2085 C CA . SER A 1 266 ? 11.289 -31.438 -20.828 1 96.12 266 SER A CA 1
ATOM 2086 C C . SER A 1 266 ? 11.227 -31.344 -19.297 1 96.12 266 SER A C 1
ATOM 2088 O O . SER A 1 266 ? 10.453 -30.562 -18.75 1 96.12 266 SER A O 1
ATOM 2090 N N . ARG A 1 267 ? 12.07 -32.156 -18.547 1 95.12 267 ARG A N 1
ATOM 2091 C CA . ARG A 1 267 ? 12.07 -32.188 -17.078 1 95.12 267 ARG A CA 1
ATOM 2092 C C . ARG A 1 267 ? 13.461 -31.906 -16.531 1 95.12 267 ARG A C 1
ATOM 2094 O O . ARG A 1 267 ? 13.797 -32.344 -15.422 1 95.12 267 ARG A O 1
ATOM 2101 N N . GLU A 1 268 ? 14.273 -31.234 -17.312 1 92.94 268 GLU A N 1
ATOM 2102 C CA . GLU A 1 268 ? 15.609 -30.875 -16.859 1 92.94 268 GLU A CA 1
ATOM 2103 C C . GLU A 1 268 ? 15.547 -29.766 -15.805 1 92.94 268 GLU A C 1
ATOM 2105 O O . GLU A 1 268 ? 15.258 -28.609 -16.125 1 92.94 268 GLU A O 1
ATOM 2110 N N . LEU A 1 269 ? 15.953 -30.094 -14.562 1 94.25 269 LEU A N 1
ATOM 2111 C CA . LEU A 1 269 ? 15.727 -29.172 -13.461 1 94.25 269 LEU A CA 1
ATOM 2112 C C . LEU A 1 269 ? 17.016 -28.438 -13.102 1 94.25 269 LEU A C 1
ATOM 2114 O O . LEU A 1 269 ? 17.016 -27.578 -12.219 1 94.25 269 LEU A O 1
ATOM 2118 N N . LYS A 1 270 ? 18.062 -28.734 -13.836 1 91.62 270 LYS A N 1
ATOM 2119 C CA . LYS A 1 270 ? 19.328 -28.078 -13.562 1 91.62 270 LYS A CA 1
ATOM 2120 C C . LYS A 1 270 ? 19.188 -26.547 -13.648 1 91.62 270 LYS A C 1
ATOM 2122 O O . LYS A 1 270 ? 18.609 -26.031 -14.602 1 91.62 270 LYS A O 1
ATOM 2127 N N . GLY A 1 271 ? 19.656 -25.828 -12.594 1 91.88 271 GLY A N 1
ATOM 2128 C CA . GLY A 1 271 ? 19.672 -24.375 -12.586 1 91.88 271 GLY A CA 1
ATOM 2129 C C . GLY A 1 271 ? 18.375 -23.766 -12.094 1 91.88 271 GLY A C 1
ATOM 2130 O O . GLY A 1 271 ? 18.281 -22.547 -11.93 1 91.88 271 GLY A O 1
ATOM 2131 N N . LYS A 1 272 ? 17.406 -24.484 -11.766 1 95.5 272 LYS A N 1
ATOM 2132 C CA . LYS A 1 272 ? 16.094 -24 -11.375 1 95.5 272 LYS A CA 1
ATOM 2133 C C . LYS A 1 272 ? 16.078 -23.562 -9.906 1 95.5 272 LYS A C 1
ATOM 2135 O O . LYS A 1 272 ? 15.297 -22.688 -9.523 1 95.5 272 LYS A O 1
ATOM 2140 N N . GLU A 1 273 ? 16.969 -24.078 -9.148 1 96.44 273 GLU A N 1
ATOM 2141 C CA . GLU A 1 273 ? 16.969 -23.906 -7.695 1 96.44 273 GLU A CA 1
ATOM 2142 C C . GLU A 1 273 ? 15.602 -24.266 -7.098 1 96.44 273 GLU A C 1
ATOM 2144 O O . GLU A 1 273 ? 14.891 -23.391 -6.602 1 96.44 273 GLU A O 1
ATOM 2149 N N . VAL A 1 274 ? 15.273 -25.547 -7.113 1 97.44 274 VAL A N 1
ATOM 2150 C CA . VAL A 1 274 ? 14.07 -26.078 -6.496 1 97.44 274 VAL A CA 1
ATOM 2151 C C . VAL A 1 274 ? 14.195 -26.016 -4.973 1 97.44 274 VAL A C 1
ATOM 2153 O O . VAL A 1 274 ? 15.227 -26.406 -4.418 1 97.44 274 VAL A O 1
ATOM 2156 N N . MET A 1 275 ? 13.195 -25.516 -4.363 1 96.12 275 MET A N 1
ATOM 2157 C CA . MET A 1 275 ? 13.234 -25.297 -2.92 1 96.12 275 MET A CA 1
ATOM 2158 C C . MET A 1 275 ? 12.445 -26.375 -2.184 1 96.12 275 MET A C 1
ATOM 2160 O O . MET A 1 275 ? 11.391 -26.812 -2.652 1 96.12 275 MET A O 1
ATOM 2164 N N . MET A 1 276 ? 12.961 -26.75 -1.029 1 94 276 MET A N 1
ATOM 2165 C CA . MET A 1 276 ? 12.258 -27.656 -0.122 1 94 276 MET A CA 1
ATOM 2166 C C . MET A 1 276 ? 12.195 -27.078 1.286 1 94 276 MET A C 1
ATOM 2168 O O . MET A 1 276 ? 13.055 -26.281 1.673 1 94 276 MET A O 1
ATOM 2172 N N . GLN A 1 277 ? 11.125 -27.406 1.918 1 88.75 277 GLN A N 1
ATOM 2173 C CA . GLN A 1 277 ? 10.977 -26.938 3.295 1 88.75 277 GLN A CA 1
ATOM 2174 C C . GLN A 1 277 ? 11.359 -28.031 4.285 1 88.75 277 GLN A C 1
ATOM 2176 O O . GLN A 1 277 ? 10.758 -29.109 4.289 1 88.75 277 GLN A O 1
ATOM 2181 N N . PHE A 1 278 ? 12.375 -27.719 5.043 1 86.19 278 PHE A N 1
ATOM 2182 C CA . PHE A 1 278 ? 12.836 -28.609 6.098 1 86.19 278 PHE A CA 1
ATOM 2183 C C . PHE A 1 278 ? 12.711 -27.938 7.465 1 86.19 278 PHE A C 1
ATOM 2185 O O . PHE A 1 278 ? 13.359 -26.922 7.727 1 86.19 278 PHE A O 1
ATOM 2192 N N . ASP A 1 279 ? 11.93 -28.469 8.383 1 80.62 279 ASP A N 1
ATOM 2193 C CA . ASP A 1 279 ? 11.734 -27.953 9.734 1 80.62 279 ASP A CA 1
ATOM 2194 C C . ASP A 1 279 ? 11.445 -26.453 9.711 1 80.62 279 ASP A C 1
ATOM 2196 O O . ASP A 1 279 ? 12.102 -25.672 10.414 1 80.62 279 ASP A O 1
ATOM 2200 N N . GLY A 1 280 ? 10.742 -26.031 8.734 1 78.5 280 GLY A N 1
ATOM 2201 C CA . GLY A 1 280 ? 10.273 -24.656 8.688 1 78.5 280 GLY A CA 1
ATOM 2202 C C . GLY A 1 280 ? 11.188 -23.75 7.891 1 78.5 280 GLY A C 1
ATOM 2203 O O . GLY A 1 280 ? 10.867 -22.578 7.676 1 78.5 280 GLY A O 1
ATOM 2204 N N . GLU A 1 281 ? 12.25 -24.281 7.391 1 87.06 281 GLU A N 1
ATOM 2205 C CA . GLU A 1 281 ? 13.203 -23.484 6.645 1 87.06 281 GLU A CA 1
ATOM 2206 C C . GLU A 1 281 ? 13.297 -23.938 5.191 1 87.06 281 GLU A C 1
ATOM 2208 O O . GLU A 1 281 ? 13.281 -25.125 4.91 1 87.06 281 GLU A O 1
ATOM 2213 N N . PHE A 1 282 ? 13.367 -22.984 4.332 1 91.19 282 PHE A N 1
ATOM 2214 C CA . PHE A 1 282 ? 13.5 -23.297 2.912 1 91.19 282 PHE A CA 1
ATOM 2215 C C . PHE A 1 282 ? 14.969 -23.453 2.525 1 91.19 282 PHE A C 1
ATOM 2217 O O . PHE A 1 282 ? 15.812 -22.656 2.939 1 91.19 282 PHE A O 1
ATOM 2224 N N . ARG A 1 283 ? 15.289 -24.625 1.76 1 92.69 283 ARG A N 1
ATOM 2225 C CA . ARG A 1 283 ? 16.625 -24.844 1.22 1 92.69 283 ARG A CA 1
ATOM 2226 C C . ARG A 1 283 ? 16.562 -25.375 -0.209 1 92.69 283 ARG A C 1
ATOM 2228 O O . ARG A 1 283 ? 15.648 -26.125 -0.555 1 92.69 283 ARG A O 1
ATOM 2235 N N . PRO A 1 284 ? 17.484 -24.859 -1 1 93.69 284 PRO A N 1
ATOM 2236 C CA . PRO A 1 284 ? 17.547 -25.406 -2.355 1 93.69 284 PRO A CA 1
ATOM 2237 C C . PRO A 1 284 ? 17.984 -26.859 -2.381 1 93.69 284 PRO A C 1
ATOM 2239 O O . PRO A 1 284 ? 18.828 -27.266 -1.582 1 93.69 284 PRO A O 1
ATOM 2242 N N . ILE A 1 285 ? 17.391 -27.656 -3.338 1 91.44 285 ILE A N 1
ATOM 2243 C CA . ILE A 1 285 ? 17.75 -29.062 -3.369 1 91.44 285 ILE A CA 1
ATOM 2244 C C . ILE A 1 285 ? 18.312 -29.422 -4.746 1 91.44 285 ILE A C 1
ATOM 2246 O O . ILE A 1 285 ? 18.766 -30.547 -4.961 1 91.44 285 ILE A O 1
ATOM 2250 N N . VAL A 1 286 ? 18.203 -28.641 -5.707 1 78.56 286 VAL A N 1
ATOM 2251 C CA . VAL A 1 286 ? 18.797 -28.906 -7.02 1 78.56 286 VAL A CA 1
ATOM 2252 C C . VAL A 1 286 ? 19.875 -27.859 -7.312 1 78.56 286 VAL A C 1
ATOM 2254 O O . VAL A 1 286 ? 19.656 -26.656 -7.121 1 78.56 286 VAL A O 1
ATOM 2257 N N . PRO A 1 287 ? 21.156 -28.359 -7.668 1 67.5 287 PRO A N 1
ATOM 2258 C CA . PRO A 1 287 ? 22.188 -27.359 -7.973 1 67.5 287 PRO A CA 1
ATOM 2259 C C . PRO A 1 287 ? 21.875 -26.547 -9.234 1 67.5 287 PRO A C 1
ATOM 2261 O O . PRO A 1 287 ? 21.172 -27.031 -10.117 1 67.5 287 PRO A O 1
ATOM 2264 N N . MET B 1 1 ? 13.531 27.969 -11.117 1 30.39 1 MET B N 1
ATOM 2265 C CA . MET B 1 1 ? 12.914 26.719 -11.562 1 30.39 1 MET B CA 1
ATOM 2266 C C . MET B 1 1 ? 11.953 26.172 -10.516 1 30.39 1 MET B C 1
ATOM 2268 O O . MET B 1 1 ? 12.234 26.25 -9.312 1 30.39 1 MET B O 1
ATOM 2272 N N . PRO B 1 2 ? 10.641 26.109 -10.945 1 47.78 2 PRO B N 1
ATOM 2273 C CA . PRO B 1 2 ? 9.75 25.609 -9.891 1 47.78 2 PRO B CA 1
ATOM 2274 C C . PRO B 1 2 ? 10.336 24.438 -9.125 1 47.78 2 PRO B C 1
ATOM 2276 O O . PRO B 1 2 ? 11.039 23.609 -9.711 1 47.78 2 PRO B O 1
ATOM 2279 N N . GLY B 1 3 ? 10.453 24.641 -7.805 1 66.25 3 GLY B N 1
ATOM 2280 C CA . GLY B 1 3 ? 10.945 23.578 -6.941 1 66.25 3 GLY B CA 1
ATOM 2281 C C . GLY B 1 3 ? 10.227 22.25 -7.156 1 66.25 3 GLY B C 1
ATOM 2282 O O . GLY B 1 3 ? 9.188 22.203 -7.816 1 66.25 3 GLY B O 1
ATOM 2283 N N . LEU B 1 4 ? 10.75 21.234 -6.984 1 79.88 4 LEU B N 1
ATOM 2284 C CA . LEU B 1 4 ? 10.219 19.875 -7.117 1 79.88 4 LEU B CA 1
ATOM 2285 C C . LEU B 1 4 ? 8.781 19.812 -6.613 1 79.88 4 LEU B C 1
ATOM 2287 O O . LEU B 1 4 ? 8.516 20.062 -5.434 1 79.88 4 LEU B O 1
ATOM 2291 N N . ASN B 1 5 ? 7.793 19.594 -7.57 1 94.5 5 ASN B N 1
ATOM 2292 C CA . ASN B 1 5 ? 6.379 19.422 -7.258 1 94.5 5 ASN B CA 1
ATOM 2293 C C . ASN B 1 5 ? 5.777 20.688 -6.656 1 94.5 5 ASN B C 1
ATOM 2295 O O . ASN B 1 5 ? 4.992 20.625 -5.711 1 94.5 5 ASN B O 1
ATOM 2299 N N . GLU B 1 6 ? 6.262 21.922 -7.109 1 96.44 6 GLU B N 1
ATOM 2300 C CA . GLU B 1 6 ? 5.816 23.203 -6.57 1 96.44 6 GLU B CA 1
ATOM 2301 C C . GLU B 1 6 ? 4.793 23.859 -7.484 1 96.44 6 GLU B C 1
ATOM 2303 O O . GLU B 1 6 ? 5.004 23.953 -8.695 1 96.44 6 GLU B O 1
ATOM 2308 N N . TYR B 1 7 ? 3.75 24.281 -6.934 1 96.81 7 TYR B N 1
ATOM 2309 C CA . TYR B 1 7 ? 2.67 25 -7.598 1 96.81 7 TYR B CA 1
ATOM 2310 C C . TYR B 1 7 ? 2.297 26.266 -6.828 1 96.81 7 TYR B C 1
ATOM 2312 O O . TYR B 1 7 ? 2.66 26.406 -5.66 1 96.81 7 TYR B O 1
ATOM 2320 N N . THR B 1 8 ? 1.636 27.188 -7.496 1 95.25 8 THR B N 1
ATOM 2321 C CA . THR B 1 8 ? 1.336 28.469 -6.859 1 95.25 8 THR B CA 1
ATOM 2322 C C . THR B 1 8 ? -0.168 28.719 -6.836 1 95.25 8 THR B C 1
ATOM 2324 O O . THR B 1 8 ? -0.861 28.469 -7.824 1 95.25 8 THR B O 1
ATOM 2327 N N . TYR B 1 9 ? -0.635 29.125 -5.715 1 93.56 9 TYR B N 1
ATOM 2328 C CA . TYR B 1 9 ? -2.018 29.562 -5.578 1 93.56 9 TYR B CA 1
ATOM 2329 C C . TYR B 1 9 ? -2.145 31.047 -5.891 1 93.56 9 TYR B C 1
ATOM 2331 O O . TYR B 1 9 ? -1.472 31.875 -5.281 1 93.56 9 TYR B O 1
ATOM 2339 N N . GLY B 1 10 ? -3.033 31.422 -6.77 1 87.12 10 GLY B N 1
ATOM 2340 C CA . GLY B 1 10 ? -3.146 32.781 -7.289 1 87.12 10 GLY B CA 1
ATOM 2341 C C . GLY B 1 10 ? -4.219 33.594 -6.594 1 87.12 10 GLY B C 1
ATOM 2342 O O . GLY B 1 10 ? -4.52 34.719 -7.008 1 87.12 10 GLY B O 1
ATOM 2343 N N . GLY B 1 11 ? -4.871 33.094 -5.609 1 85.19 11 GLY B N 1
ATOM 2344 C CA . GLY B 1 11 ? -5.836 33.875 -4.852 1 85.19 11 GLY B CA 1
ATOM 2345 C C . GLY B 1 11 ? -7.277 33.562 -5.234 1 85.19 11 GLY B C 1
ATOM 2346 O O . GLY B 1 11 ? -8.203 34.062 -4.59 1 85.19 11 GLY B O 1
ATOM 2347 N N . GLN B 1 12 ? -7.539 32.875 -6.309 1 87.81 12 GLN B N 1
ATOM 2348 C CA . GLN B 1 12 ? -8.875 32.469 -6.715 1 87.81 12 GLN B CA 1
ATOM 2349 C C . GLN B 1 12 ? -9.125 31 -6.379 1 87.81 12 GLN B C 1
ATOM 2351 O O . GLN B 1 12 ? -8.953 30.578 -5.234 1 87.81 12 GLN B O 1
ATOM 2356 N N . GLU B 1 13 ? -9.461 30.281 -7.352 1 91.62 13 GLU B N 1
ATOM 2357 C CA . GLU B 1 13 ? -9.609 28.844 -7.16 1 91.62 13 GLU B CA 1
ATOM 2358 C C . GLU B 1 13 ? -8.312 28.109 -7.457 1 91.62 13 GLU B C 1
ATOM 2360 O O . GLU B 1 13 ? -7.633 28.406 -8.445 1 91.62 13 GLU B O 1
ATOM 2365 N N . LEU B 1 14 ? -7.934 27.312 -6.5 1 94.56 14 LEU B N 1
ATOM 2366 C CA . LEU B 1 14 ? -6.758 26.484 -6.754 1 94.56 14 LEU B CA 1
ATOM 2367 C C . LEU B 1 14 ? -7.105 25.312 -7.672 1 94.56 14 LEU B C 1
ATOM 2369 O O . LEU B 1 14 ? -7.898 24.453 -7.301 1 94.56 14 LEU B O 1
ATOM 2373 N N . GLU B 1 15 ? -6.609 25.281 -8.766 1 94 15 GLU B N 1
ATOM 2374 C CA . GLU B 1 15 ? -6.852 24.203 -9.711 1 94 15 GLU B CA 1
ATOM 2375 C C . GLU B 1 15 ? -5.848 23.062 -9.516 1 94 15 GLU B C 1
ATOM 2377 O O . GLU B 1 15 ? -4.637 23.297 -9.555 1 94 15 GLU B O 1
ATOM 2382 N N . VAL B 1 16 ? -6.348 21.922 -9.289 1 97.25 16 VAL B N 1
ATOM 2383 C CA . VAL B 1 16 ? -5.492 20.734 -9.305 1 97.25 16 VAL B CA 1
ATOM 2384 C C . VAL B 1 16 ? -5.348 20.219 -10.742 1 97.25 16 VAL B C 1
ATOM 2386 O O . VAL B 1 16 ? -6.195 19.469 -11.227 1 97.25 16 VAL B O 1
ATOM 2389 N N . THR B 1 17 ? -4.293 20.594 -11.375 1 97 17 THR B N 1
ATOM 2390 C CA . THR B 1 17 ? -4.055 20.234 -12.766 1 97 17 THR B CA 1
ATOM 2391 C C . THR B 1 17 ? -3.66 18.766 -12.898 1 97 17 THR B C 1
ATOM 2393 O O . THR B 1 17 ? -3.328 18.125 -11.898 1 97 17 THR B O 1
ATOM 2396 N N . GLU B 1 18 ? -3.664 18.266 -14.102 1 97.06 18 GLU B N 1
ATOM 2397 C CA . GLU B 1 18 ? -3.199 16.906 -14.367 1 97.06 18 GLU B CA 1
ATOM 2398 C C . GLU B 1 18 ? -1.741 16.719 -13.953 1 97.06 18 GLU B C 1
ATOM 2400 O O . GLU B 1 18 ? -1.354 15.664 -13.461 1 97.06 18 GLU B O 1
ATOM 2405 N N . ASP B 1 19 ? -1.047 17.797 -14.203 1 97.5 19 ASP B N 1
ATOM 2406 C CA . ASP B 1 19 ? 0.364 17.766 -13.828 1 97.5 19 ASP B CA 1
ATOM 2407 C C . ASP B 1 19 ? 0.53 17.656 -12.312 1 97.5 19 ASP B C 1
ATOM 2409 O O . ASP B 1 19 ? 1.372 16.891 -11.828 1 97.5 19 ASP B O 1
ATOM 2413 N N . MET B 1 20 ? -0.199 18.438 -11.594 1 97.81 20 MET B N 1
ATOM 2414 C CA . MET B 1 20 ? -0.157 18.406 -10.133 1 97.81 20 MET B CA 1
ATOM 2415 C C . MET B 1 20 ? -0.564 17.031 -9.617 1 97.81 20 MET B C 1
ATOM 2417 O O . MET B 1 20 ? 0.105 16.453 -8.75 1 97.81 20 MET B O 1
ATOM 2421 N N . LYS B 1 21 ? -1.631 16.469 -10.195 1 98.38 21 LYS B N 1
ATOM 2422 C CA . LYS B 1 21 ? -2.096 15.141 -9.812 1 98.38 21 LYS B CA 1
ATOM 2423 C C . LYS B 1 21 ? -1.043 14.078 -10.117 1 98.38 21 LYS B C 1
ATOM 2425 O O . LYS B 1 21 ? -0.801 13.188 -9.305 1 98.38 21 LYS B O 1
ATOM 2430 N N . ALA B 1 22 ? -0.432 14.164 -11.242 1 97.88 22 ALA B N 1
ATOM 2431 C CA . ALA B 1 22 ? 0.604 13.211 -11.633 1 97.88 22 ALA B CA 1
ATOM 2432 C C . ALA B 1 22 ? 1.801 13.281 -10.688 1 97.88 22 ALA B C 1
ATOM 2434 O O . ALA B 1 22 ? 2.375 12.25 -10.328 1 97.88 22 ALA B O 1
ATOM 2435 N N . ALA B 1 23 ? 2.182 14.508 -10.32 1 98.44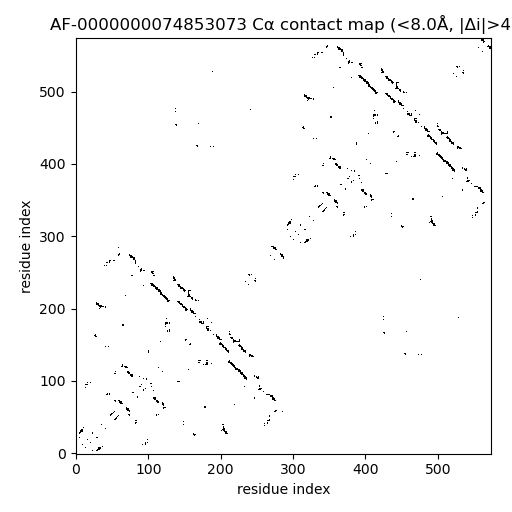 23 ALA B N 1
ATOM 2436 C CA . ALA B 1 23 ? 3.281 14.695 -9.375 1 98.44 23 ALA B CA 1
ATOM 2437 C C . ALA B 1 23 ? 2.955 14.07 -8.023 1 98.44 23 ALA B C 1
ATOM 2439 O O . ALA B 1 23 ? 3.787 13.375 -7.434 1 98.44 23 ALA B O 1
ATOM 2440 N N . PHE B 1 24 ? 1.734 14.32 -7.566 1 98.81 24 PHE B N 1
ATOM 2441 C CA . PHE B 1 24 ? 1.281 13.758 -6.301 1 98.81 24 PHE B CA 1
ATOM 2442 C C . PHE B 1 24 ? 1.294 12.234 -6.355 1 98.81 24 PHE B C 1
ATOM 2444 O O . PHE B 1 24 ? 1.751 11.578 -5.414 1 98.81 24 PHE B O 1
ATOM 2451 N N . ASP B 1 25 ? 0.835 11.648 -7.469 1 98.19 25 ASP B N 1
ATOM 2452 C CA . ASP B 1 25 ? 0.756 10.203 -7.617 1 98.19 25 ASP B CA 1
ATOM 2453 C C . ASP B 1 25 ? 2.148 9.578 -7.711 1 98.19 25 ASP B C 1
ATOM 2455 O O . ASP B 1 25 ? 2.381 8.484 -7.203 1 98.19 25 ASP B O 1
ATOM 2459 N N . ARG B 1 26 ? 3.02 10.266 -8.305 1 97.88 26 ARG B N 1
ATOM 2460 C CA . ARG B 1 26 ? 4.363 9.758 -8.555 1 97.88 26 ARG B CA 1
ATOM 2461 C C . ARG B 1 26 ? 5.254 9.93 -7.332 1 97.88 26 ARG B C 1
ATOM 2463 O O . ARG B 1 26 ? 5.961 9.008 -6.93 1 97.88 26 ARG B O 1
ATOM 2470 N N . ASP B 1 27 ? 5.184 11.102 -6.699 1 98.69 27 ASP B N 1
ATOM 2471 C CA . ASP B 1 27 ? 6.191 11.477 -5.711 1 98.69 27 ASP B CA 1
ATOM 2472 C C . ASP B 1 27 ? 5.602 11.477 -4.301 1 98.69 27 ASP B C 1
ATOM 2474 O O . ASP B 1 27 ? 6.34 11.477 -3.316 1 98.69 27 ASP B O 1
ATOM 2478 N N . GLY B 1 28 ? 4.293 11.5 -4.184 1 98.81 28 GLY B N 1
ATOM 2479 C CA . GLY B 1 28 ? 3.631 11.375 -2.895 1 98.81 28 GLY B CA 1
ATOM 2480 C C . GLY B 1 28 ? 3.334 12.711 -2.24 1 98.81 28 GLY B C 1
ATOM 2481 O O . GLY B 1 28 ? 2.771 12.758 -1.145 1 98.81 28 GLY B O 1
ATOM 2482 N N . PHE B 1 29 ? 3.746 13.859 -2.953 1 98.88 29 PHE B N 1
ATOM 2483 C CA . PHE B 1 29 ? 3.49 15.164 -2.346 1 98.88 29 PHE B CA 1
ATOM 2484 C C . PHE B 1 29 ? 3.535 16.266 -3.395 1 98.88 29 PHE B C 1
ATOM 2486 O O . PHE B 1 29 ? 4.102 16.078 -4.473 1 98.88 29 PHE B O 1
ATOM 2493 N N . VAL B 1 30 ? 2.887 17.375 -3.08 1 98.81 30 VAL B N 1
ATOM 2494 C CA . VAL B 1 30 ? 2.998 18.625 -3.82 1 98.81 30 VAL B CA 1
ATOM 2495 C C . VAL B 1 30 ? 3.078 19.797 -2.846 1 98.81 30 VAL B C 1
ATOM 2497 O O . VAL B 1 30 ? 2.529 19.734 -1.743 1 98.81 30 VAL B O 1
ATOM 2500 N N . THR B 1 31 ? 3.77 20.828 -3.23 1 98.44 31 THR B N 1
ATOM 2501 C CA . THR B 1 31 ? 3.861 22.062 -2.463 1 98.44 31 THR B CA 1
ATOM 2502 C C . THR B 1 31 ? 3.072 23.188 -3.139 1 98.44 31 THR B C 1
ATOM 2504 O O . THR B 1 31 ? 3.158 23.359 -4.355 1 98.44 31 THR B O 1
ATOM 2507 N N . ILE B 1 32 ? 2.32 23.859 -2.383 1 98.38 32 ILE B N 1
ATOM 2508 C CA . ILE B 1 32 ? 1.562 25.016 -2.873 1 98.38 32 ILE B CA 1
ATOM 2509 C C . ILE B 1 32 ? 2.121 26.297 -2.268 1 98.38 32 ILE B C 1
ATOM 2511 O O . ILE B 1 32 ? 2.002 26.531 -1.062 1 98.38 32 ILE B O 1
ATOM 2515 N N . LYS B 1 33 ? 2.678 27.156 -3.053 1 97.69 33 LYS B N 1
ATOM 2516 C CA . LYS B 1 33 ? 3.197 28.453 -2.619 1 97.69 33 LYS B CA 1
ATOM 2517 C C . LYS B 1 33 ? 2.07 29.469 -2.438 1 97.69 33 LYS B C 1
ATOM 2519 O O . LYS B 1 33 ? 1.21 29.609 -3.309 1 97.69 33 LYS B O 1
ATOM 2524 N N . GLY B 1 34 ? 2.141 30.094 -1.315 1 97.5 34 GLY B N 1
ATOM 2525 C CA . GLY B 1 34 ? 1.204 31.172 -1.073 1 97.5 34 GLY B CA 1
ATOM 2526 C C . GLY B 1 34 ? -0.222 30.703 -0.872 1 97.5 34 GLY B C 1
ATOM 2527 O O . GLY B 1 34 ? -1.169 31.375 -1.292 1 97.5 34 GLY B O 1
ATOM 2528 N N . LEU B 1 35 ? -0.436 29.516 -0.35 1 98.31 35 LEU B N 1
ATOM 2529 C CA . LEU B 1 35 ? -1.793 29.062 -0.081 1 98.31 35 LEU B CA 1
ATOM 2530 C C . LEU B 1 35 ? -2.539 30.047 0.807 1 98.31 35 LEU B C 1
ATOM 2532 O O . LEU B 1 35 ? -3.721 30.328 0.582 1 98.31 35 LEU B O 1
ATOM 2536 N N . LEU B 1 36 ? -1.905 30.5 1.853 1 98.25 36 LEU B N 1
ATOM 2537 C CA . LEU B 1 36 ? -2.439 31.594 2.648 1 98.25 36 LEU B CA 1
ATOM 2538 C C . LEU B 1 36 ? -1.763 32.906 2.283 1 98.25 36 LEU B C 1
ATOM 2540 O O . LEU B 1 36 ? -0.533 33 2.223 1 98.25 36 LEU B O 1
ATOM 2544 N N . ASN B 1 37 ? -2.527 33.906 2.029 1 97.25 37 ASN B N 1
ATOM 2545 C CA . ASN B 1 37 ? -1.952 35.25 1.866 1 97.25 37 ASN B CA 1
ATOM 2546 C C . ASN B 1 37 ? -1.604 35.875 3.213 1 97.25 37 ASN B C 1
ATOM 2548 O O . ASN B 1 37 ? -1.943 35.312 4.266 1 97.25 37 ASN B O 1
ATOM 2552 N N . PRO B 1 38 ? -0.924 37 3.215 1 97.44 38 PRO B N 1
ATOM 2553 C CA . PRO B 1 38 ? -0.455 37.594 4.469 1 97.44 38 PRO B CA 1
ATOM 2554 C C . PRO B 1 38 ? -1.595 37.906 5.434 1 97.44 38 PRO B C 1
ATOM 2556 O O . PRO B 1 38 ? -1.437 37.781 6.648 1 97.44 38 PRO B O 1
ATOM 2559 N N . GLN B 1 39 ? -2.719 38.344 4.91 1 98 39 GLN B N 1
ATOM 2560 C CA . GLN B 1 39 ? -3.85 38.656 5.773 1 98 39 GLN B CA 1
ATOM 2561 C C . GLN B 1 39 ? -4.395 37.406 6.449 1 98 39 GLN B C 1
ATOM 2563 O O . GLN B 1 39 ? -4.66 37.406 7.652 1 98 39 GLN B O 1
ATOM 2568 N N . GLU B 1 40 ? -4.625 36.375 5.691 1 98.19 40 GLU B N 1
ATOM 2569 C CA . GLU B 1 40 ? -5.078 35.094 6.238 1 98.19 40 GLU B CA 1
ATOM 2570 C C . GLU B 1 40 ? -4.098 34.562 7.285 1 98.19 40 GLU B C 1
ATOM 2572 O O . GLU B 1 40 ? -4.512 34.094 8.352 1 98.19 40 GLU B O 1
ATOM 2577 N N . LEU B 1 41 ? -2.842 34.656 6.93 1 98.06 41 LEU B N 1
ATOM 2578 C CA . LEU B 1 41 ? -1.799 34.156 7.828 1 98.06 41 LEU B CA 1
ATOM 2579 C C . LEU B 1 41 ? -1.854 34.906 9.164 1 98.06 41 LEU B C 1
ATOM 2581 O O . LEU B 1 41 ? -1.756 34.281 10.227 1 98.06 41 LEU B O 1
ATOM 2585 N N . ALA B 1 42 ? -2.018 36.188 9.125 1 98 42 ALA B N 1
ATOM 2586 C CA . ALA B 1 42 ? -2.086 37 10.344 1 98 42 ALA B CA 1
ATOM 2587 C C . ALA B 1 42 ? -3.275 36.562 11.211 1 98 42 ALA B C 1
ATOM 2589 O O . ALA B 1 42 ? -3.156 36.469 12.43 1 98 42 ALA B O 1
ATOM 2590 N N . VAL B 1 43 ? -4.406 36.344 10.57 1 98.19 43 VAL B N 1
ATOM 2591 C CA . VAL B 1 43 ? -5.621 35.969 11.281 1 98.19 43 VAL B CA 1
ATOM 2592 C C . VAL B 1 43 ? -5.414 34.594 11.953 1 98.19 43 VAL B C 1
ATOM 2594 O O . VAL B 1 43 ? -5.746 34.438 13.133 1 98.19 43 VAL B O 1
ATOM 2597 N N . VAL B 1 44 ? -4.863 33.625 11.242 1 98.38 44 VAL B N 1
ATOM 2598 C CA . VAL B 1 44 ? -4.656 32.281 11.773 1 98.38 44 VAL B CA 1
ATOM 2599 C C . VAL B 1 44 ? -3.658 32.344 12.922 1 98.38 44 VAL B C 1
ATOM 2601 O O . VAL B 1 44 ? -3.896 31.75 13.984 1 98.38 44 VAL B O 1
ATOM 2604 N N . GLN B 1 45 ? -2.568 33.031 12.75 1 97.5 45 GLN B N 1
ATOM 2605 C CA . GLN B 1 45 ? -1.544 33.125 13.789 1 97.5 45 GLN B CA 1
ATOM 2606 C C . GLN B 1 45 ? -2.096 33.75 15.055 1 97.5 45 GLN B C 1
ATOM 2608 O O . GLN B 1 45 ? -1.826 33.281 16.172 1 97.5 45 GLN B O 1
ATOM 2613 N N . GLU B 1 46 ? -2.834 34.781 14.883 1 97.25 46 GLU B N 1
ATOM 2614 C CA . GLU B 1 46 ? -3.418 35.469 16.047 1 97.25 46 GLU B CA 1
ATOM 2615 C C . GLU B 1 46 ? -4.391 34.531 16.781 1 97.25 46 GLU B C 1
ATOM 2617 O O . GLU B 1 46 ? -4.445 34.562 18.016 1 97.25 46 GLU B O 1
ATOM 2622 N N . SER B 1 47 ? -5.16 33.812 16.062 1 97.31 47 SER B N 1
ATOM 2623 C CA . SER B 1 47 ? -6.125 32.875 16.672 1 97.31 47 SER B CA 1
ATOM 2624 C C . SER B 1 47 ? -5.43 31.812 17.5 1 97.31 47 SER B C 1
ATOM 2626 O O . SER B 1 47 ? -6.031 31.25 18.422 1 97.31 47 SER B O 1
ATOM 2628 N N . LEU B 1 48 ? -4.152 31.531 17.234 1 97.44 48 LEU B N 1
ATOM 2629 C CA . LEU B 1 48 ? -3.43 30.453 17.891 1 97.44 48 LEU B CA 1
ATOM 2630 C C . LEU B 1 48 ? -2.553 30.969 19.016 1 97.44 48 LEU B C 1
ATOM 2632 O O . LEU B 1 48 ? -2.014 30.188 19.812 1 97.44 48 LEU B O 1
ATOM 2636 N N . GLN B 1 49 ? -2.266 32.219 19.203 1 91.81 49 GLN B N 1
ATOM 2637 C CA . GLN B 1 49 ? -1.334 32.781 20.172 1 91.81 49 GLN B CA 1
ATOM 2638 C C . GLN B 1 49 ? -2.078 33.375 21.359 1 91.81 49 GLN B C 1
ATOM 2640 O O . GLN B 1 49 ? -1.463 33.719 22.375 1 91.81 49 GLN B O 1
ATOM 2645 N N . GLY B 1 50 ? -3.33 33.219 21.578 1 80.81 50 GLY B N 1
ATOM 2646 C CA . GLY B 1 50 ? -4.082 33.781 22.688 1 80.81 50 GLY B CA 1
ATOM 2647 C C . GLY B 1 50 ? -4.219 32.812 23.844 1 80.81 50 GLY B C 1
ATOM 2648 O O . GLY B 1 50 ? -3.873 31.625 23.734 1 80.81 50 GLY B O 1
ATOM 2649 N N . PRO B 1 51 ? -4.383 33.25 25.141 1 80 51 PRO B N 1
ATOM 2650 C CA . PRO B 1 51 ? -4.441 32.438 26.344 1 80 51 PRO B CA 1
ATOM 2651 C C . PRO B 1 51 ? -5.434 31.281 26.219 1 80 51 PRO B C 1
ATOM 2653 O O . PRO B 1 51 ? -5.215 30.203 26.781 1 80 51 PRO B O 1
ATOM 2656 N N . ASP B 1 52 ? -6.52 31.328 25.516 1 86.81 52 ASP B N 1
ATOM 2657 C CA . ASP B 1 52 ? -7.535 30.281 25.391 1 86.81 52 ASP B CA 1
ATOM 2658 C C . ASP B 1 52 ? -7.531 29.656 24 1 86.81 52 ASP B C 1
ATOM 2660 O O . ASP B 1 52 ? -8.555 29.141 23.531 1 86.81 52 ASP B O 1
ATOM 2664 N N . SER B 1 53 ? -6.266 29.703 23.562 1 93.75 53 SER B N 1
ATOM 2665 C CA . SER B 1 53 ? -6.156 29.172 22.203 1 93.75 53 SER B CA 1
ATOM 2666 C C . SER B 1 53 ? -5.688 27.719 22.234 1 93.75 53 SER B C 1
ATOM 2668 O O . SER B 1 53 ? -5.324 27.188 23.297 1 93.75 53 SER B O 1
ATOM 2670 N N . LEU B 1 54 ? -5.695 27.047 21.125 1 96.38 54 LEU B N 1
ATOM 2671 C CA . LEU B 1 54 ? -5.266 25.672 20.953 1 96.38 54 LEU B CA 1
ATOM 2672 C C . LEU B 1 54 ? -3.807 25.5 21.359 1 96.38 54 LEU B C 1
ATOM 2674 O O . LEU B 1 54 ? -3.383 24.391 21.719 1 96.38 54 LEU B O 1
ATOM 2678 N N . SER B 1 55 ? -3.02 26.578 21.359 1 96 55 SER B N 1
ATOM 2679 C CA . SER B 1 55 ? -1.601 26.484 21.672 1 96 55 SER B CA 1
ATOM 2680 C C . SER B 1 55 ? -1.375 26.531 23.188 1 96 55 SER B C 1
ATOM 2682 O O . SER B 1 55 ? -0.264 26.281 23.656 1 96 55 SER B O 1
ATOM 2684 N N . SER B 1 56 ? -2.42 26.812 23.938 1 94.69 56 SER B N 1
ATOM 2685 C CA . SER B 1 56 ? -2.268 26.906 25.391 1 94.69 56 SER B CA 1
ATOM 2686 C C . SER B 1 56 ? -1.984 25.547 26.016 1 94.69 56 SER B C 1
ATOM 2688 O O . SER B 1 56 ? -2.229 24.516 25.391 1 94.69 56 SER B O 1
ATOM 2690 N N . GLU B 1 57 ? -1.5 25.609 27.234 1 92.5 57 GLU B N 1
ATOM 2691 C CA . GLU B 1 57 ? -1.171 24.375 27.938 1 92.5 57 GLU B CA 1
ATOM 2692 C C . GLU B 1 57 ? -2.42 23.531 28.203 1 92.5 57 GLU B C 1
ATOM 2694 O O . GLU B 1 57 ? -2.342 22.312 28.312 1 92.5 57 GLU B O 1
ATOM 2699 N N . GLN B 1 58 ? -3.531 24.25 28.219 1 92.25 58 GLN B N 1
ATOM 2700 C CA . GLN B 1 58 ? -4.797 23.578 28.5 1 92.25 58 GLN B CA 1
ATOM 2701 C C . GLN B 1 58 ? -5.207 22.672 27.344 1 92.25 58 GLN B C 1
ATOM 2703 O O . GLN B 1 58 ? -5.93 21.703 27.547 1 92.25 58 GLN B O 1
ATOM 2708 N N . PHE B 1 59 ? -4.75 23.031 26.188 1 95 59 PHE B N 1
ATOM 2709 C CA . PHE B 1 59 ? -5.262 22.312 25.016 1 95 59 PHE B CA 1
ATOM 2710 C C . PHE B 1 59 ? -4.121 21.703 24.219 1 95 59 PHE B C 1
ATOM 2712 O O . PHE B 1 59 ? -4.301 21.312 23.062 1 95 59 PHE B O 1
ATOM 2719 N N . SER B 1 60 ? -2.949 21.641 24.781 1 94.94 60 SER B N 1
ATOM 2720 C CA . SER B 1 60 ? -1.785 21.078 24.094 1 94.94 60 SER B CA 1
ATOM 2721 C C . SER B 1 60 ? -0.946 20.234 25.047 1 94.94 60 SER B C 1
ATOM 2723 O O . SER B 1 60 ? -1.124 20.281 26.25 1 94.94 60 SER B O 1
ATOM 2725 N N . PHE B 1 61 ? -0.112 19.359 24.5 1 93.88 61 PHE B N 1
ATOM 2726 C CA . PHE B 1 61 ? 0.758 18.5 25.281 1 93.88 61 PHE B CA 1
ATOM 2727 C C . PHE B 1 61 ? 2.088 18.281 24.562 1 93.88 61 PHE B C 1
ATOM 2729 O O . PHE B 1 61 ? 2.203 18.516 23.359 1 93.88 61 PHE B O 1
ATOM 2736 N N . GLY B 1 62 ? 3.047 17.859 25.312 1 91 62 GLY B N 1
ATOM 2737 C CA . GLY B 1 62 ? 4.383 17.656 24.766 1 91 62 GLY B CA 1
ATOM 2738 C C . GLY B 1 62 ? 4.633 16.219 24.359 1 91 62 GLY B C 1
ATOM 2739 O O . GLY B 1 62 ? 4.129 15.281 24.984 1 91 62 GLY B O 1
ATOM 2740 N N . ARG B 1 63 ? 5.441 16.156 23.297 1 88.06 63 ARG B N 1
ATOM 2741 C CA . ARG B 1 63 ? 5.965 14.867 22.859 1 88.06 63 ARG B CA 1
ATOM 2742 C C . ARG B 1 63 ? 7.488 14.852 22.906 1 88.06 63 ARG B C 1
ATOM 2744 O O . ARG B 1 63 ? 8.148 15.5 22.109 1 88.06 63 ARG B O 1
ATOM 2751 N N . ALA B 1 64 ? 8 14.039 23.781 1 87.94 64 ALA B N 1
ATOM 2752 C CA . ALA B 1 64 ? 9.453 13.93 23.922 1 87.94 64 ALA B CA 1
ATOM 2753 C C . ALA B 1 64 ? 10.062 13.219 22.703 1 87.94 64 ALA B C 1
ATOM 2755 O O . ALA B 1 64 ? 9.469 12.281 22.172 1 87.94 64 ALA B O 1
ATOM 2756 N N . ASP B 1 65 ? 11.242 13.625 22.359 1 88.69 65 ASP B N 1
ATOM 2757 C CA . ASP B 1 65 ? 11.844 13.023 21.172 1 88.69 65 ASP B CA 1
ATOM 2758 C C . ASP B 1 65 ? 12.922 12.016 21.562 1 88.69 65 ASP B C 1
ATOM 2760 O O . ASP B 1 65 ? 13.648 11.508 20.688 1 88.69 65 ASP B O 1
ATOM 2764 N N . GLY B 1 66 ? 13.117 11.789 22.828 1 86 66 GLY B N 1
ATOM 2765 C CA . GLY B 1 66 ? 14.102 10.844 23.328 1 86 66 GLY B CA 1
ATOM 2766 C C . GLY B 1 66 ? 15.508 11.398 23.359 1 86 66 GLY B C 1
ATOM 2767 O O . GLY B 1 66 ? 16.438 10.719 23.797 1 86 66 GLY B O 1
ATOM 2768 N N . GLU B 1 67 ? 15.648 12.641 22.938 1 90.56 67 GLU B N 1
ATOM 2769 C CA . GLU B 1 67 ? 16.969 13.266 22.891 1 90.56 67 GLU B CA 1
ATOM 2770 C C . GLU B 1 67 ? 16.953 14.609 23.625 1 90.56 67 GLU B C 1
ATOM 2772 O O . GLU B 1 67 ? 17.625 15.555 23.203 1 90.56 67 GLU B O 1
ATOM 2777 N N . GLY B 1 68 ? 16.062 14.703 24.547 1 89.25 68 GLY B N 1
ATOM 2778 C CA . GLY B 1 68 ? 16.094 15.836 25.453 1 89.25 68 GLY B CA 1
ATOM 2779 C C . GLY B 1 68 ? 15.273 17.016 24.984 1 89.25 68 GLY B C 1
ATOM 2780 O O . GLY B 1 68 ? 15.289 18.078 25.594 1 89.25 68 GLY B O 1
ATOM 2781 N N . LYS B 1 69 ? 14.625 16.953 23.969 1 93.25 69 LYS B N 1
ATOM 2782 C CA . LYS B 1 69 ? 13.766 18.016 23.469 1 93.25 69 LYS B CA 1
ATOM 2783 C C . LYS B 1 69 ? 12.32 17.531 23.312 1 93.25 69 LYS B C 1
ATOM 2785 O O . LYS B 1 69 ? 12.047 16.344 23.453 1 93.25 69 LYS B O 1
ATOM 2790 N N . THR B 1 70 ? 11.438 18.531 23.141 1 91.81 70 THR B N 1
ATOM 2791 C CA . THR B 1 70 ? 10.016 18.203 23.109 1 91.81 70 THR B CA 1
ATOM 2792 C C . THR B 1 70 ? 9.305 19 22.031 1 91.81 70 THR B C 1
ATOM 2794 O O . THR B 1 70 ? 9.523 20.219 21.891 1 91.81 70 THR B O 1
ATOM 2797 N N . ALA B 1 71 ? 8.594 18.328 21.25 1 89.75 71 ALA B N 1
ATOM 2798 C CA . ALA B 1 71 ? 7.648 19 20.359 1 89.75 71 ALA B CA 1
ATOM 2799 C C . ALA B 1 71 ? 6.27 19.094 21 1 89.75 71 ALA B C 1
ATOM 2801 O O . ALA B 1 71 ? 5.773 18.125 21.578 1 89.75 71 ALA B O 1
ATOM 2802 N N . ARG B 1 72 ? 5.688 20.266 20.984 1 93.94 72 ARG B N 1
ATOM 2803 C CA . ARG B 1 72 ? 4.34 20.453 21.516 1 93.94 72 ARG B CA 1
ATOM 2804 C C . ARG B 1 72 ? 3.297 20.375 20.406 1 93.94 72 ARG B C 1
ATOM 2806 O O . ARG B 1 72 ? 3.561 20.766 19.281 1 93.94 72 ARG B O 1
ATOM 2813 N N . MET B 1 73 ? 2.129 19.875 20.781 1 96.06 73 MET B N 1
ATOM 2814 C CA . MET B 1 73 ? 1.098 19.75 19.75 1 96.06 73 MET B CA 1
ATOM 2815 C C . MET B 1 73 ? -0.294 19.875 20.375 1 96.06 73 MET B C 1
ATOM 2817 O O . MET B 1 73 ? -0.479 19.609 21.562 1 96.06 73 MET B O 1
ATOM 2821 N N . SER B 1 74 ? -1.188 20.375 19.703 1 97.12 74 SER B N 1
ATOM 2822 C CA . SER B 1 74 ? -2.627 20.266 19.922 1 97.12 74 SER B CA 1
ATOM 2823 C C . SER B 1 74 ? -3.291 19.422 18.844 1 97.12 74 SER B C 1
ATOM 2825 O O . SER B 1 74 ? -2.875 19.453 17.688 1 97.12 74 SER B O 1
ATOM 2827 N N . LEU B 1 75 ? -4.293 18.656 19.203 1 97.69 75 LEU B N 1
ATOM 2828 C CA . LEU B 1 75 ? -4.973 17.703 18.312 1 97.69 75 LEU B CA 1
ATOM 2829 C C . LEU B 1 75 ? -6.484 17.812 18.469 1 97.69 75 LEU B C 1
ATOM 2831 O O . LEU B 1 75 ? -6.992 17.906 19.594 1 97.69 75 LEU B O 1
ATOM 2835 N N . TRP B 1 76 ? -7.211 17.875 17.359 1 98.12 76 TRP B N 1
ATOM 2836 C CA . TRP B 1 76 ? -8.664 17.906 17.453 1 98.12 76 TRP B CA 1
ATOM 2837 C C . TRP B 1 76 ? -9.312 17.125 16.312 1 98.12 76 TRP B C 1
ATOM 2839 O O . TRP B 1 76 ? -8.75 17.047 15.227 1 98.12 76 TRP B O 1
ATOM 2849 N N . ASN B 1 77 ? -10.539 16.609 16.516 1 98.06 77 ASN B N 1
ATOM 2850 C CA . ASN B 1 77 ? -11.109 15.586 15.641 1 98.06 77 ASN B CA 1
ATOM 2851 C C . ASN B 1 77 ? -12.18 16.172 14.719 1 98.06 77 ASN B C 1
ATOM 2853 O O . ASN B 1 77 ? -12.602 15.523 13.758 1 98.06 77 ASN B O 1
ATOM 2857 N N . HIS B 1 78 ? -12.609 17.375 14.961 1 97.88 78 HIS B N 1
ATOM 2858 C CA . HIS B 1 78 ? -13.57 18.047 14.094 1 97.88 78 HIS B CA 1
ATOM 2859 C C . HIS B 1 78 ? -13.125 19.469 13.789 1 97.88 78 HIS B C 1
ATOM 2861 O O . HIS B 1 78 ? -12.406 20.094 14.586 1 97.88 78 HIS B O 1
ATOM 2867 N N . PRO B 1 79 ? -13.516 19.984 12.648 1 97.25 79 PRO B N 1
ATOM 2868 C CA . PRO B 1 79 ? -13.047 21.328 12.32 1 97.25 79 PRO B CA 1
ATOM 2869 C C . PRO B 1 79 ? -13.469 22.375 13.352 1 97.25 79 PRO B C 1
ATOM 2871 O O . PRO B 1 79 ? -12.656 23.203 13.766 1 97.25 79 PRO B O 1
ATOM 2874 N N . GLY B 1 80 ? -14.742 22.219 13.789 1 95.12 80 GLY B N 1
ATOM 2875 C CA . GLY B 1 80 ? -15.289 23.266 14.648 1 95.12 80 GLY B CA 1
ATOM 2876 C C . GLY B 1 80 ? -15.641 24.531 13.906 1 95.12 80 GLY B C 1
ATOM 2877 O O . GLY B 1 80 ? -15.75 24.531 12.672 1 95.12 80 GLY B O 1
ATOM 2878 N N . SER B 1 81 ? -15.875 25.625 14.742 1 94.31 81 SER B N 1
ATOM 2879 C CA . SER B 1 81 ? -16.359 26.859 14.133 1 94.31 81 SER B CA 1
ATOM 2880 C C . SER B 1 81 ? -15.32 27.969 14.25 1 94.31 81 SER B C 1
ATOM 2882 O O . SER B 1 81 ? -15.539 29.094 13.766 1 94.31 81 SER B O 1
ATOM 2884 N N . ASP B 1 82 ? -14.219 27.719 14.875 1 96.62 82 ASP B N 1
ATOM 2885 C CA . ASP B 1 82 ? -13.188 28.734 15.055 1 96.62 82 ASP B CA 1
ATOM 2886 C C . ASP B 1 82 ? -12.398 28.953 13.766 1 96.62 82 ASP B C 1
ATOM 2888 O O . ASP B 1 82 ? -12.719 28.375 12.727 1 96.62 82 ASP B O 1
ATOM 2892 N N . THR B 1 83 ? -11.398 29.766 13.828 1 98.06 83 THR B N 1
ATOM 2893 C CA . THR B 1 83 ? -10.602 30.156 12.672 1 98.06 83 THR B CA 1
ATOM 2894 C C . THR B 1 83 ? -9.906 28.953 12.055 1 98.06 83 THR B C 1
ATOM 2896 O O . THR B 1 83 ? -9.875 28.797 10.828 1 98.06 83 THR B O 1
ATOM 2899 N N . THR B 1 84 ? -9.32 28.062 12.859 1 98.31 84 THR B N 1
ATOM 2900 C CA . THR B 1 84 ? -8.617 26.891 12.336 1 98.31 84 THR B CA 1
ATOM 2901 C C . THR B 1 84 ? -9.594 25.938 11.648 1 98.31 84 THR B C 1
ATOM 2903 O O . THR B 1 84 ? -9.234 25.281 10.672 1 98.31 84 THR B O 1
ATOM 2906 N N . GLY B 1 85 ? -10.797 25.875 12.203 1 98.31 85 GLY B N 1
ATOM 2907 C CA . GLY B 1 85 ? -11.828 25.062 11.562 1 98.31 85 GLY B CA 1
ATOM 2908 C C . GLY B 1 85 ? -12.234 25.609 10.203 1 98.31 85 GLY B C 1
ATOM 2909 O O . GLY B 1 85 ? -12.414 24.828 9.25 1 98.31 85 GLY B O 1
ATOM 2910 N N . THR B 1 86 ? -12.43 26.922 10.195 1 98.62 86 THR B N 1
ATOM 2911 C CA . THR B 1 86 ? -12.727 27.562 8.922 1 98.62 86 THR B CA 1
ATOM 2912 C C . THR B 1 86 ? -11.625 27.297 7.902 1 98.62 86 THR B C 1
ATOM 2914 O O . THR B 1 86 ? -11.898 26.984 6.746 1 98.62 86 THR B O 1
ATOM 2917 N N . LEU B 1 87 ? -10.414 27.391 8.312 1 98.81 87 LEU B N 1
ATOM 2918 C CA . LEU B 1 87 ? -9.281 27.141 7.43 1 98.81 87 LEU B CA 1
ATOM 2919 C C . LEU B 1 87 ? -9.352 25.75 6.828 1 98.81 87 LEU B C 1
ATOM 2921 O O . LEU B 1 87 ? -9.25 25.594 5.609 1 98.81 87 LEU B O 1
ATOM 2925 N N . ALA B 1 88 ? -9.594 24.734 7.633 1 98.75 88 ALA B N 1
ATOM 2926 C CA . ALA B 1 88 ? -9.594 23.344 7.199 1 98.75 88 ALA B CA 1
ATOM 2927 C C . ALA B 1 88 ? -10.719 23.078 6.195 1 98.75 88 ALA B C 1
ATOM 2929 O O . ALA B 1 88 ? -10.648 22.125 5.414 1 98.75 88 ALA B O 1
ATOM 2930 N N . ARG B 1 89 ? -11.711 23.969 6.219 1 98.75 89 ARG B N 1
ATOM 2931 C CA . ARG B 1 89 ? -12.898 23.75 5.398 1 98.75 89 ARG B CA 1
ATOM 2932 C C . ARG B 1 89 ? -12.812 24.531 4.094 1 98.75 89 ARG B C 1
ATOM 2934 O O . ARG B 1 89 ? -13.672 24.391 3.215 1 98.75 89 ARG B O 1
ATOM 2941 N N . THR B 1 90 ? -11.859 25.359 3.916 1 98.69 90 THR B N 1
ATOM 2942 C CA . THR B 1 90 ? -11.789 26.156 2.699 1 98.69 90 THR B CA 1
ATOM 2943 C C . THR B 1 90 ? -11.609 25.266 1.475 1 98.69 90 THR B C 1
ATOM 2945 O O . THR B 1 90 ? -10.984 24.203 1.56 1 98.69 90 THR B O 1
ATOM 2948 N N . ARG B 1 91 ? -12.086 25.688 0.363 1 98.38 91 ARG B N 1
ATOM 2949 C CA . ARG B 1 91 ? -11.984 24.953 -0.89 1 98.38 91 ARG B CA 1
ATOM 2950 C C . ARG B 1 91 ? -10.531 24.734 -1.289 1 98.38 91 ARG B C 1
ATOM 2952 O O . ARG B 1 91 ? -10.164 23.672 -1.802 1 98.38 91 ARG B O 1
ATOM 2959 N N . LYS B 1 92 ? -9.672 25.734 -1.023 1 98.5 92 LYS B N 1
ATOM 2960 C CA . LYS B 1 92 ? -8.266 25.625 -1.422 1 98.5 92 LYS B CA 1
ATOM 2961 C C . LYS B 1 92 ? -7.562 24.516 -0.636 1 98.5 92 LYS B C 1
ATOM 2963 O O . LYS B 1 92 ? -6.516 24.016 -1.058 1 98.5 92 LYS B O 1
ATOM 2968 N N . MET B 1 93 ? -8.117 24.109 0.493 1 98.44 93 MET B N 1
ATOM 2969 C CA . MET B 1 93 ? -7.562 22.984 1.246 1 98.44 93 MET B CA 1
ATOM 2970 C C . MET B 1 93 ? -8.344 21.703 0.971 1 98.44 93 MET B C 1
ATOM 2972 O O . MET B 1 93 ? -7.82 20.766 0.365 1 98.44 93 MET B O 1
ATOM 2976 N N . ALA B 1 94 ? -9.656 21.75 1.275 1 98.69 94 ALA B N 1
ATOM 2977 C CA . ALA B 1 94 ? -10.477 20.547 1.246 1 98.69 94 ALA B CA 1
ATOM 2978 C C . ALA B 1 94 ? -10.711 20.062 -0.187 1 98.69 94 ALA B C 1
ATOM 2980 O O . ALA B 1 94 ? -10.641 18.875 -0.472 1 98.69 94 ALA B O 1
ATOM 2981 N N . LEU B 1 95 ? -11.039 20.969 -1.081 1 98.5 95 LEU B N 1
ATOM 2982 C CA . LEU B 1 95 ? -11.266 20.578 -2.471 1 98.5 95 LEU B CA 1
ATOM 2983 C C . LEU B 1 95 ? -9.977 20.078 -3.113 1 98.5 95 LEU B C 1
ATOM 2985 O O . LEU B 1 95 ? -10.008 19.172 -3.949 1 98.5 95 LEU B O 1
ATOM 2989 N N . THR B 1 96 ? -8.844 20.719 -2.76 1 98.62 96 THR B N 1
ATOM 2990 C CA . THR B 1 96 ? -7.559 20.234 -3.234 1 98.62 96 THR B CA 1
ATOM 2991 C C . THR B 1 96 ? -7.34 18.781 -2.801 1 98.62 96 THR B C 1
ATOM 2993 O O . THR B 1 96 ? -6.953 17.938 -3.613 1 98.62 96 THR B O 1
ATOM 2996 N N . ALA B 1 97 ? -7.617 18.5 -1.523 1 98.81 97 ALA B N 1
ATOM 2997 C CA . ALA B 1 97 ? -7.504 17.141 -1.009 1 98.81 97 ALA B CA 1
ATOM 2998 C C . ALA B 1 97 ? -8.414 16.188 -1.777 1 98.81 97 ALA B C 1
ATOM 3000 O O . ALA B 1 97 ? -7.992 15.086 -2.148 1 98.81 97 ALA B O 1
ATOM 3001 N N . GLU B 1 98 ? -9.633 16.641 -2.006 1 98.62 98 GLU B N 1
ATOM 3002 C CA . GLU B 1 98 ? -10.617 15.852 -2.732 1 98.62 98 GLU B CA 1
ATOM 3003 C C . GLU B 1 98 ? -10.117 15.5 -4.133 1 98.62 98 GLU B C 1
ATOM 3005 O O . GLU B 1 98 ? -10.234 14.352 -4.566 1 98.62 98 GLU B O 1
ATOM 3010 N N . LYS B 1 99 ? -9.586 16.422 -4.824 1 98.69 99 LYS B N 1
ATOM 3011 C CA . LYS B 1 99 ? -9.125 16.219 -6.195 1 98.69 99 LYS B CA 1
ATOM 3012 C C . LYS B 1 99 ? -7.867 15.359 -6.23 1 98.69 99 LYS B C 1
ATOM 3014 O O . LYS B 1 99 ? -7.715 14.508 -7.109 1 98.69 99 LYS B O 1
ATOM 3019 N N . LEU B 1 100 ? -6.965 15.594 -5.312 1 98.75 100 LEU B N 1
ATOM 3020 C CA . LEU B 1 100 ? -5.746 14.797 -5.273 1 98.75 100 LEU B CA 1
ATOM 3021 C C . LEU B 1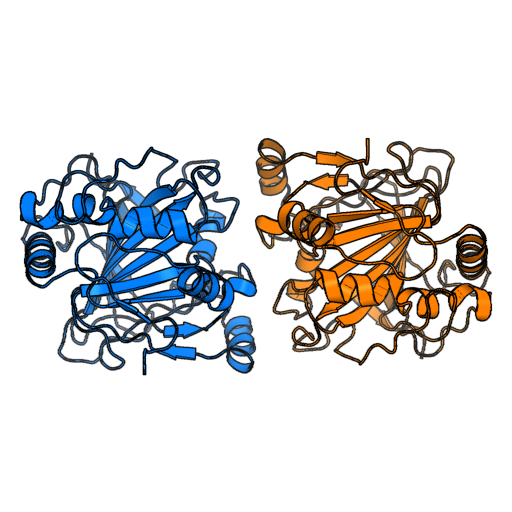 100 ? -6.055 13.336 -4.945 1 98.75 100 LEU B C 1
ATOM 3023 O O . LEU B 1 100 ? -5.441 12.43 -5.5 1 98.75 100 LEU B O 1
ATOM 3027 N N . LEU B 1 101 ? -7.043 13.109 -4.035 1 98.62 101 LEU B N 1
ATOM 3028 C CA . LEU B 1 101 ? -7.379 11.75 -3.619 1 98.62 101 LEU B CA 1
ATOM 3029 C C . LEU B 1 101 ? -8.375 11.117 -4.582 1 98.62 101 LEU B C 1
ATOM 3031 O O . LEU B 1 101 ? -8.539 9.891 -4.598 1 98.62 101 LEU B O 1
ATOM 3035 N N . GLY B 1 102 ? -9.062 11.914 -5.332 1 97.56 102 GLY B N 1
ATOM 3036 C CA . GLY B 1 102 ? -9.938 11.406 -6.371 1 97.56 102 GLY B CA 1
ATOM 3037 C C . GLY B 1 102 ? -11.32 11.039 -5.859 1 97.56 102 GLY B C 1
ATOM 3038 O O . GLY B 1 102 ? -11.867 10 -6.23 1 97.56 102 GLY B O 1
ATOM 3039 N N . GLY B 1 103 ? -11.891 11.891 -5 1 97.88 103 GLY B N 1
ATOM 3040 C CA . GLY B 1 103 ? -13.234 11.633 -4.504 1 97.88 103 GLY B CA 1
ATOM 3041 C C . GLY B 1 103 ? -13.578 12.438 -3.268 1 97.88 103 GLY B C 1
ATOM 3042 O O . GLY B 1 103 ? -12.703 13.086 -2.68 1 97.88 103 GLY B O 1
ATOM 3043 N N . GLU B 1 104 ? -14.836 12.383 -2.816 1 98.62 104 GLU B N 1
ATOM 3044 C CA . GLU B 1 104 ? -15.32 13.148 -1.675 1 98.62 104 GLU B CA 1
ATOM 3045 C C . GLU B 1 104 ? -14.492 12.867 -0.425 1 98.62 104 GLU B C 1
ATOM 3047 O O . GLU B 1 104 ? -14.203 11.711 -0.113 1 98.62 104 GLU B O 1
ATOM 3052 N N . VAL B 1 105 ? -14.141 13.938 0.27 1 98.81 105 VAL B N 1
ATOM 3053 C CA . VAL B 1 105 ? -13.344 13.773 1.479 1 98.81 105 VAL B CA 1
ATOM 3054 C C . VAL B 1 105 ? -14.109 14.312 2.684 1 98.81 105 VAL B C 1
ATOM 3056 O O . VAL B 1 105 ? -15.102 15.023 2.525 1 98.81 105 VAL B O 1
ATOM 3059 N N . TYR B 1 106 ? -13.688 13.922 3.82 1 98.88 106 TYR B N 1
ATOM 3060 C CA . TYR B 1 106 ? -14.078 14.516 5.094 1 98.88 106 TYR B CA 1
ATOM 3061 C C . TYR B 1 106 ? -12.859 14.805 5.961 1 98.88 106 TYR B C 1
ATOM 3063 O O . TYR B 1 106 ? -11.75 14.359 5.648 1 98.88 106 TYR B O 1
ATOM 3071 N N . HIS B 1 107 ? -13.109 15.688 6.926 1 98.88 107 HIS B N 1
ATOM 3072 C CA . HIS B 1 107 ? -12.078 16 7.906 1 98.88 107 HIS B CA 1
ATOM 3073 C C . HIS B 1 107 ? -11.875 14.859 8.891 1 98.88 107 HIS B C 1
ATOM 3075 O O . HIS B 1 107 ? -12.828 14.414 9.531 1 98.88 107 HIS B O 1
ATOM 3081 N N . TYR B 1 108 ? -10.719 14.359 8.93 1 98.81 108 TYR B N 1
ATOM 3082 C CA . TYR B 1 108 ? -10.398 13.258 9.828 1 98.81 108 TYR B CA 1
ATOM 3083 C C . TYR B 1 108 ? -9.938 13.773 11.188 1 98.81 108 TYR B C 1
ATOM 3085 O O . TYR B 1 108 ? -10.586 13.531 12.203 1 98.81 108 TYR B O 1
ATOM 3093 N N . HIS B 1 109 ? -8.867 14.57 11.148 1 98.75 109 HIS B N 1
ATOM 3094 C CA . HIS B 1 109 ? -8.414 15.32 12.32 1 98.75 109 HIS B CA 1
ATOM 3095 C C . HIS B 1 109 ? -7.434 16.422 11.922 1 98.75 109 HIS B C 1
ATOM 3097 O O . HIS B 1 109 ? -7.031 16.516 10.766 1 98.75 109 HIS B O 1
ATOM 3103 N N . SER B 1 110 ? -7.094 17.266 12.852 1 98.62 110 SER B N 1
ATOM 3104 C CA . SER B 1 110 ? -6.074 18.297 12.656 1 98.62 110 SER B CA 1
ATOM 3105 C C . SER B 1 110 ? -5.16 18.406 13.875 1 98.62 110 SER B C 1
ATOM 3107 O O . SER B 1 110 ? -5.496 17.922 14.953 1 98.62 110 SER B O 1
ATOM 3109 N N . LYS B 1 111 ? -4.008 19.016 13.586 1 98.06 111 LYS B N 1
ATOM 3110 C CA . LYS B 1 111 ? -3.02 19.266 14.633 1 98.06 111 LYS B CA 1
ATOM 3111 C C . LYS B 1 111 ? -2.324 20.609 14.438 1 98.06 111 LYS B C 1
ATOM 3113 O O . LYS B 1 111 ? -2.176 21.062 13.305 1 98.06 111 LYS B O 1
ATOM 3118 N N . LEU B 1 112 ? -2.039 21.156 15.547 1 98.12 112 LEU B N 1
ATOM 3119 C CA . LEU B 1 112 ? -1.035 22.219 15.586 1 98.12 112 LEU B CA 1
ATOM 3120 C C . LEU B 1 112 ? 0.296 21.688 16.109 1 98.12 112 LEU B C 1
ATOM 3122 O O . LEU B 1 112 ? 0.374 21.172 17.219 1 98.12 112 LEU B O 1
ATOM 3126 N N . MET B 1 113 ? 1.282 21.75 15.273 1 97.75 113 MET B N 1
ATOM 3127 C CA . MET B 1 113 ? 2.629 21.344 15.656 1 97.75 113 MET B CA 1
ATOM 3128 C C . MET B 1 113 ? 3.486 22.547 16.016 1 97.75 113 MET B C 1
ATOM 3130 O O . MET B 1 113 ? 3.662 23.453 15.203 1 97.75 113 MET B O 1
ATOM 3134 N N . MET B 1 114 ? 3.979 22.469 17.219 1 97 114 MET B N 1
ATOM 3135 C CA . MET B 1 114 ? 4.707 23.609 17.734 1 97 114 MET B CA 1
ATOM 3136 C C . MET B 1 114 ? 6.141 23.234 18.094 1 97 114 MET B C 1
ATOM 3138 O O . MET B 1 114 ? 6.379 22.641 19.141 1 97 114 MET B O 1
ATOM 3142 N N . LYS B 1 115 ? 7.086 23.547 17.234 1 96.75 115 LYS B N 1
ATOM 3143 C CA . LYS B 1 115 ? 8.508 23.484 17.578 1 96.75 115 LYS B CA 1
ATOM 3144 C C . LYS B 1 115 ? 9.039 24.844 18.016 1 96.75 115 LYS B C 1
ATOM 3146 O O . LYS B 1 115 ? 9.273 25.719 17.188 1 96.75 115 LYS B O 1
ATOM 3151 N N . GLU B 1 116 ? 9.273 24.875 19.266 1 95.88 116 GLU B N 1
ATOM 3152 C CA . GLU B 1 116 ? 9.75 26.125 19.828 1 95.88 116 GLU B CA 1
ATOM 3153 C C . GLU B 1 116 ? 11.242 26.312 19.578 1 95.88 116 GLU B C 1
ATOM 3155 O O . GLU B 1 116 ? 11.977 25.344 19.391 1 95.88 116 GLU B O 1
ATOM 3160 N N . ALA B 1 117 ? 11.664 27.547 19.562 1 96.12 117 ALA B N 1
ATOM 3161 C CA . ALA B 1 117 ? 13.07 27.875 19.359 1 96.12 117 ALA B CA 1
ATOM 3162 C C . ALA B 1 117 ? 13.961 27.156 20.375 1 96.12 117 ALA B C 1
ATOM 3164 O O . ALA B 1 117 ? 13.703 27.219 21.578 1 96.12 117 ALA B O 1
ATOM 3165 N N . GLY B 1 118 ? 14.844 26.422 19.844 1 94.44 118 GLY B N 1
ATOM 3166 C CA . GLY B 1 118 ? 15.867 25.812 20.672 1 94.44 118 GLY B CA 1
ATOM 3167 C C . GLY B 1 118 ? 15.398 24.562 21.391 1 94.44 118 GLY B C 1
ATOM 3168 O O . GLY B 1 118 ? 16.203 23.734 21.797 1 94.44 118 GLY B O 1
ATOM 3169 N N . THR B 1 119 ? 14.133 24.391 21.438 1 90.38 119 THR B N 1
ATOM 3170 C CA . THR B 1 119 ? 13.664 23.312 22.297 1 90.38 119 THR B CA 1
ATOM 3171 C C . THR B 1 119 ? 12.773 22.344 21.531 1 90.38 119 THR B C 1
ATOM 3173 O O . THR B 1 119 ? 12.469 21.25 22.016 1 90.38 119 THR B O 1
ATOM 3176 N N . GLY B 1 120 ? 12.461 22.703 20.344 1 92.25 120 GLY B N 1
ATOM 3177 C CA . GLY B 1 120 ? 11.555 21.859 19.578 1 92.25 120 GLY B CA 1
ATOM 3178 C C . GLY B 1 120 ? 12.148 20.516 19.234 1 92.25 120 GLY B C 1
ATOM 3179 O O . GLY B 1 120 ? 13.242 20.438 18.672 1 92.25 120 GLY B O 1
ATOM 3180 N N . GLY B 1 121 ? 11.414 19.438 19.453 1 90.69 121 GLY B N 1
ATOM 3181 C CA . GLY B 1 121 ? 11.914 18.078 19.312 1 90.69 121 GLY B CA 1
ATOM 3182 C C . GLY B 1 121 ? 11.719 17.516 17.922 1 90.69 121 GLY B C 1
ATOM 3183 O O . GLY B 1 121 ? 10.938 18.047 17.141 1 90.69 121 GLY B O 1
ATOM 3184 N N . LYS B 1 122 ? 12.461 16.438 17.672 1 92.88 122 LYS B N 1
ATOM 3185 C CA . LYS B 1 122 ? 12.383 15.75 16.391 1 92.88 122 LYS B CA 1
ATOM 3186 C C . LYS B 1 122 ? 11.141 14.867 16.312 1 92.88 122 LYS B C 1
ATOM 3188 O O . LYS B 1 122 ? 10.641 14.406 17.344 1 92.88 122 LYS B O 1
ATOM 3193 N N . PHE B 1 123 ? 10.594 14.734 15.203 1 93.31 123 PHE B N 1
ATOM 3194 C CA . PHE B 1 123 ? 9.664 13.664 14.867 1 93.31 123 PHE B CA 1
ATOM 3195 C C . PHE B 1 123 ? 10.336 12.617 13.984 1 93.31 123 PHE B C 1
ATOM 3197 O O . PHE B 1 123 ? 10.844 12.938 12.906 1 93.31 123 PHE B O 1
ATOM 3204 N N . VAL B 1 124 ? 10.32 11.406 14.453 1 94.62 124 VAL B N 1
ATOM 3205 C CA . VAL B 1 124 ? 11.062 10.336 13.789 1 94.62 124 VAL B CA 1
ATOM 3206 C C . VAL B 1 124 ? 10.375 9.969 12.477 1 94.62 124 VAL B C 1
ATOM 3208 O O . VAL B 1 124 ? 9.227 10.359 12.234 1 94.62 124 VAL B O 1
ATOM 3211 N N . TRP B 1 125 ? 11.109 9.227 11.695 1 97.5 125 TRP B N 1
ATOM 3212 C CA . TRP B 1 125 ? 10.531 8.727 10.453 1 97.5 125 TRP B CA 1
ATOM 3213 C C . TRP B 1 125 ? 9.234 7.969 10.719 1 97.5 125 TRP B C 1
ATOM 3215 O O . TRP B 1 125 ? 9.211 7.043 11.539 1 97.5 125 TRP B O 1
ATOM 3225 N N . HIS B 1 126 ? 8.203 8.352 9.977 1 98.19 126 HIS B N 1
ATOM 3226 C CA . HIS B 1 126 ? 6.914 7.68 10.117 1 98.19 126 HIS B CA 1
ATOM 3227 C C . HIS B 1 126 ? 6.035 7.914 8.891 1 98.19 126 HIS B C 1
ATOM 3229 O O . HIS B 1 126 ? 6.387 8.703 8.008 1 98.19 126 HIS B O 1
ATOM 3235 N N . GLN B 1 127 ? 5.023 7.148 8.758 1 98.69 127 GLN B N 1
ATOM 3236 C CA . GLN B 1 127 ? 3.871 7.336 7.879 1 98.69 127 GLN B CA 1
ATOM 3237 C C . GLN B 1 127 ? 2.607 7.625 8.68 1 98.69 127 GLN B C 1
ATOM 3239 O O . GLN B 1 127 ? 2.383 7.016 9.734 1 98.69 127 GLN B O 1
ATOM 3244 N N . ASP B 1 128 ? 1.833 8.586 8.219 1 98.69 128 ASP B N 1
ATOM 3245 C CA . ASP B 1 128 ? 0.578 8.844 8.922 1 98.69 128 ASP B CA 1
ATOM 3246 C C . ASP B 1 128 ? -0.302 7.594 8.938 1 98.69 128 ASP B C 1
ATOM 3248 O O . ASP B 1 128 ? -0.871 7.246 9.977 1 98.69 128 ASP B O 1
ATOM 3252 N N . TYR B 1 129 ? -0.36 6.898 7.828 1 98.62 129 TYR B N 1
ATOM 3253 C CA . TYR B 1 129 ? -1.187 5.699 7.746 1 98.62 129 TYR B CA 1
ATOM 3254 C C . TYR B 1 129 ? -0.623 4.586 8.617 1 98.62 129 TYR B C 1
ATOM 3256 O O . TYR B 1 129 ? -1.347 3.666 9.008 1 98.62 129 TYR B O 1
ATOM 3264 N N . GLY B 1 130 ? 0.642 4.645 8.852 1 97.75 130 GLY B N 1
ATOM 3265 C CA . GLY B 1 130 ? 1.202 3.693 9.805 1 97.75 130 GLY B CA 1
ATOM 3266 C C . GLY B 1 130 ? 0.477 3.684 11.133 1 97.75 130 GLY B C 1
ATOM 3267 O O . GLY B 1 130 ? 0.357 2.639 11.773 1 97.75 130 GLY B O 1
ATOM 3268 N N . TYR B 1 131 ? 0.019 4.836 11.547 1 97 131 TYR B N 1
ATOM 3269 C CA . TYR B 1 131 ? -0.8 4.945 12.75 1 97 131 TYR B CA 1
ATOM 3270 C C . TYR B 1 131 ? -2.26 4.625 12.445 1 97 131 TYR B C 1
ATOM 3272 O O . TYR B 1 131 ? -2.9 3.867 13.18 1 97 131 TYR B O 1
ATOM 3280 N N . TRP B 1 132 ? -2.764 5.18 11.375 1 98.19 132 TRP B N 1
ATOM 3281 C CA . TRP B 1 132 ? -4.188 5.164 11.062 1 98.19 132 TRP B CA 1
ATOM 3282 C C . TRP B 1 132 ? -4.652 3.756 10.695 1 98.19 132 TRP B C 1
ATOM 3284 O O . TRP B 1 132 ? -5.828 3.424 10.859 1 98.19 132 TRP B O 1
ATOM 3294 N N . TYR B 1 133 ? -3.666 2.924 10.203 1 97.75 133 TYR B N 1
ATOM 3295 C CA . TYR B 1 133 ? -3.936 1.501 10.023 1 97.75 133 TYR B CA 1
ATOM 3296 C C . TYR B 1 133 ? -4.48 0.884 11.305 1 97.75 133 TYR B C 1
ATOM 3298 O O . TYR B 1 133 ? -5.465 0.138 11.273 1 97.75 133 TYR B O 1
ATOM 3306 N N . GLY B 1 134 ? -3.912 1.263 12.398 1 96.69 134 GLY B N 1
ATOM 3307 C CA . GLY B 1 134 ? -4.344 0.767 13.688 1 96.69 134 GLY B CA 1
ATOM 3308 C C . GLY B 1 134 ? -5.586 1.466 14.211 1 96.69 134 GLY B C 1
ATOM 3309 O O . GLY B 1 134 ? -6.207 1.006 15.172 1 96.69 134 GLY B O 1
ATOM 3310 N N . PHE B 1 135 ? -5.898 2.582 13.633 1 97.62 135 PHE B N 1
ATOM 3311 C CA . PHE B 1 135 ? -7.078 3.336 14.039 1 97.62 135 PHE B CA 1
ATOM 3312 C C . PHE B 1 135 ? -8.266 3.004 13.148 1 97.62 135 PHE B C 1
ATOM 3314 O O . PHE B 1 135 ? -9.117 3.861 12.891 1 97.62 135 PHE B O 1
ATOM 3321 N N . ALA B 1 136 ? -8.266 1.812 12.531 1 98.12 136 ALA B N 1
ATOM 3322 C CA . ALA B 1 136 ? -9.406 1.163 11.898 1 98.12 136 ALA B CA 1
ATOM 3323 C C . ALA B 1 136 ? -9.641 1.718 10.492 1 98.12 136 ALA B C 1
ATOM 3325 O O . ALA B 1 136 ? -10.734 1.571 9.938 1 98.12 136 ALA B O 1
ATOM 3326 N N . CYS B 1 137 ? -8.703 2.412 9.945 1 98.62 137 CYS B N 1
ATOM 3327 C CA . CYS B 1 137 ? -8.805 2.793 8.539 1 98.62 137 CYS B CA 1
ATOM 3328 C C . CYS B 1 137 ? -8.398 1.636 7.633 1 98.62 137 CYS B C 1
ATOM 3330 O O . CYS B 1 137 ? -7.293 1.109 7.742 1 98.62 137 CYS B O 1
ATOM 3332 N N . LEU B 1 138 ? -9.195 1.319 6.695 1 98.62 138 LEU B N 1
ATOM 3333 C CA . LEU B 1 138 ? -8.969 0.126 5.887 1 98.62 138 LEU B CA 1
ATOM 3334 C C . LEU B 1 138 ? -8.086 0.447 4.684 1 98.62 138 LEU B C 1
ATOM 3336 O O . LEU B 1 138 ? -7.352 -0.417 4.199 1 98.62 138 LEU B O 1
ATOM 3340 N N . PHE B 1 139 ? -8.164 1.668 4.117 1 98.75 139 PHE B N 1
ATOM 3341 C CA . PHE B 1 139 ? -7.449 2.072 2.914 1 98.75 139 PHE B CA 1
ATOM 3342 C C . PHE B 1 139 ? -6.594 3.305 3.184 1 98.75 139 PHE B C 1
ATOM 3344 O O . PHE B 1 139 ? -6.957 4.156 3.994 1 98.75 139 PHE B O 1
ATOM 3351 N N . PRO B 1 140 ? -5.473 3.387 2.555 1 98.81 140 PRO B N 1
ATOM 3352 C CA . PRO B 1 140 ? -4.656 4.598 2.652 1 98.81 140 PRO B CA 1
ATOM 3353 C C . PRO B 1 140 ? -5.121 5.703 1.705 1 98.81 140 PRO B C 1
ATOM 3355 O O . PRO B 1 140 ? -4.305 6.309 1.011 1 98.81 140 PRO B O 1
ATOM 3358 N N . ASP B 1 141 ? -6.395 5.938 1.632 1 98.81 141 ASP B N 1
ATOM 3359 C CA . ASP B 1 141 ? -6.98 6.988 0.801 1 98.81 141 ASP B CA 1
ATOM 3360 C C . ASP B 1 141 ? -7.145 8.289 1.589 1 98.81 141 ASP B C 1
ATOM 3362 O O . ASP B 1 141 ? -8.258 8.797 1.727 1 98.81 141 ASP B O 1
ATOM 3366 N N . MET B 1 142 ? -6.012 8.75 2.096 1 98.88 142 MET B N 1
ATOM 3367 C CA . MET B 1 142 ? -5.934 9.898 3 1 98.88 142 MET B CA 1
ATOM 3368 C C . MET B 1 142 ? -4.719 10.766 2.674 1 98.88 142 MET B C 1
ATOM 3370 O O . MET B 1 142 ? -3.77 10.297 2.043 1 98.88 142 MET B O 1
ATOM 3374 N N . LEU B 1 143 ? -4.793 11.961 3.043 1 98.94 143 LEU B N 1
ATOM 3375 C CA . LEU B 1 143 ? -3.635 12.836 2.904 1 98.94 143 LEU B CA 1
ATOM 3376 C C . LEU B 1 143 ? -3.623 13.898 4 1 98.94 143 LEU B C 1
ATOM 3378 O O . LEU B 1 143 ? -4.617 14.078 4.707 1 98.94 143 LEU B O 1
ATOM 3382 N N . THR B 1 144 ? -2.516 14.484 4.207 1 98.94 144 THR B N 1
ATOM 3383 C CA . THR B 1 144 ? -2.314 15.57 5.16 1 98.94 144 THR B CA 1
ATOM 3384 C C . THR B 1 144 ? -1.922 16.859 4.441 1 98.94 144 THR B C 1
ATOM 3386 O O . THR B 1 144 ? -1.107 16.828 3.516 1 98.94 144 THR B O 1
ATOM 3389 N N . SER B 1 145 ? -2.539 17.922 4.797 1 98.88 145 SER B N 1
ATOM 3390 C CA . SER B 1 145 ? -2.068 19.25 4.438 1 98.88 145 SER B CA 1
ATOM 3391 C C . SER B 1 145 ? -1.269 19.891 5.57 1 98.88 145 SER B C 1
ATOM 3393 O O . SER B 1 145 ? -1.774 20.031 6.688 1 98.88 145 SER B O 1
ATOM 3395 N N . PHE B 1 146 ? -0.065 20.172 5.332 1 98.88 146 PHE B N 1
ATOM 3396 C CA . PHE B 1 146 ? 0.848 20.859 6.238 1 98.88 146 PHE B CA 1
ATOM 3397 C C . PHE B 1 146 ? 1.002 22.328 5.844 1 98.88 146 PHE B C 1
ATOM 3399 O O . PHE B 1 146 ? 1.671 22.641 4.855 1 98.88 146 PHE B O 1
ATOM 3406 N N . VAL B 1 147 ? 0.422 23.234 6.598 1 98.88 147 VAL B N 1
ATOM 3407 C CA . VAL B 1 147 ? 0.494 24.672 6.309 1 98.88 147 VAL B CA 1
ATOM 3408 C C . VAL B 1 147 ? 1.517 25.328 7.23 1 98.88 147 VAL B C 1
ATOM 3410 O O . VAL B 1 147 ? 1.352 25.328 8.453 1 98.88 147 VAL B O 1
ATOM 3413 N N . ALA B 1 148 ? 2.49 25.922 6.637 1 98.88 148 ALA B N 1
ATOM 3414 C CA . ALA B 1 148 ? 3.533 26.609 7.402 1 98.88 148 ALA B CA 1
ATOM 3415 C C . ALA B 1 148 ? 3.033 27.938 7.949 1 98.88 148 ALA B C 1
ATOM 3417 O O . ALA B 1 148 ? 2.633 28.812 7.184 1 98.88 148 ALA B O 1
ATOM 3418 N N . LEU B 1 149 ? 3.049 28.094 9.227 1 98.62 149 LEU B N 1
ATOM 3419 C CA . LEU B 1 149 ? 2.73 29.375 9.852 1 98.62 149 LEU B CA 1
ATOM 3420 C C . LEU B 1 149 ? 3.98 30.234 10 1 98.62 149 LEU B C 1
ATOM 3422 O O . LEU B 1 149 ? 3.895 31.453 10.039 1 98.62 149 LEU B O 1
ATOM 3426 N N . ASP B 1 150 ? 5.098 29.609 10.141 1 98.5 150 ASP B N 1
ATOM 3427 C CA . ASP B 1 150 ? 6.422 30.219 10.18 1 98.5 150 ASP B CA 1
ATOM 3428 C C . ASP B 1 150 ? 7.301 29.703 9.039 1 98.5 150 ASP B C 1
ATOM 3430 O O . ASP B 1 150 ? 6.957 28.719 8.375 1 98.5 150 ASP B O 1
ATOM 3434 N N . LYS B 1 151 ? 8.414 30.438 8.852 1 98.38 151 LYS B N 1
ATOM 3435 C CA . LYS B 1 151 ? 9.391 29.938 7.891 1 98.38 151 LYS B CA 1
ATOM 3436 C C . LYS B 1 151 ? 9.953 28.594 8.328 1 98.38 151 LYS B C 1
ATOM 3438 O O . LYS B 1 151 ? 10.359 28.422 9.484 1 98.38 151 LYS B O 1
ATOM 3443 N N . CYS B 1 152 ? 9.828 27.625 7.48 1 98.19 152 CYS B N 1
ATOM 3444 C CA . CYS B 1 152 ? 10.367 26.297 7.738 1 98.19 152 CYS B CA 1
ATOM 3445 C C . CYS B 1 152 ? 11.633 26.062 6.926 1 98.19 152 CYS B C 1
ATOM 3447 O O . CYS B 1 152 ? 11.602 26.109 5.695 1 98.19 152 CYS B O 1
ATOM 3449 N N . ASP B 1 153 ? 12.664 25.812 7.508 1 97.81 153 ASP B N 1
ATOM 3450 C CA . ASP B 1 153 ? 13.922 25.5 6.828 1 97.81 153 ASP B CA 1
ATOM 3451 C C . ASP B 1 153 ? 14.727 24.469 7.621 1 97.81 153 ASP B C 1
ATOM 3453 O O . ASP B 1 153 ? 14.258 23.953 8.633 1 97.81 153 ASP B O 1
ATOM 3457 N N . LYS B 1 154 ? 15.867 24.078 7.129 1 97.38 154 LYS B N 1
ATOM 3458 C CA . LYS B 1 154 ? 16.672 23.016 7.723 1 97.38 154 LYS B CA 1
ATOM 3459 C C . LYS B 1 154 ? 17.062 23.359 9.156 1 97.38 154 LYS B C 1
ATOM 3461 O O . LYS B 1 154 ? 17.094 22.5 10.031 1 97.38 154 LYS B O 1
ATOM 3466 N N . ASP B 1 155 ? 17.234 24.594 9.414 1 96.81 155 ASP B N 1
ATOM 3467 C CA . ASP B 1 155 ? 17.734 25.031 10.711 1 96.81 155 ASP B CA 1
ATOM 3468 C C . ASP B 1 155 ? 16.688 24.859 11.805 1 96.81 155 ASP B C 1
ATOM 3470 O O . ASP B 1 155 ? 17.016 24.609 12.961 1 96.81 155 ASP B O 1
ATOM 3474 N N . ASN B 1 156 ? 15.453 25.047 11.461 1 97.31 156 ASN B N 1
ATOM 3475 C CA . ASN B 1 156 ? 14.438 25 12.5 1 97.31 156 ASN B CA 1
ATOM 3476 C C . ASN B 1 156 ? 13.602 23.719 12.406 1 97.31 156 ASN B C 1
ATOM 3478 O O . ASN B 1 156 ? 12.492 23.656 12.945 1 97.31 156 ASN B O 1
ATOM 3482 N N . GLY B 1 157 ? 14.086 22.719 11.68 1 97.19 157 GLY B N 1
ATOM 3483 C CA . GLY B 1 157 ? 13.461 21.406 11.688 1 97.19 157 GLY B CA 1
ATOM 3484 C C . GLY B 1 157 ? 12.328 21.281 10.688 1 97.19 157 GLY B C 1
ATOM 3485 O O . GLY B 1 157 ? 11.273 20.719 11.008 1 97.19 157 GLY B O 1
ATOM 3486 N N . CYS B 1 158 ? 12.539 21.75 9.461 1 97.81 158 CYS B N 1
ATOM 3487 C CA . CYS B 1 158 ? 11.539 21.547 8.422 1 97.81 158 CYS B CA 1
ATOM 3488 C C . CYS B 1 158 ? 11.312 20.047 8.164 1 97.81 158 CYS B C 1
ATOM 3490 O O . CYS B 1 158 ? 12.133 19.219 8.547 1 97.81 158 CYS B O 1
ATOM 3492 N N . LEU B 1 159 ? 10.219 19.719 7.539 1 98.12 159 LEU B N 1
ATOM 3493 C CA . LEU B 1 159 ? 9.93 18.328 7.195 1 98.12 159 LEU B CA 1
ATOM 3494 C C . LEU B 1 159 ? 10.945 17.797 6.188 1 98.12 159 LEU B C 1
ATOM 3496 O O . LEU B 1 159 ? 11.461 18.547 5.359 1 98.12 159 LEU B O 1
ATOM 3500 N N . GLN B 1 160 ? 11.242 16.641 6.375 1 98.62 160 GLN B N 1
ATOM 3501 C CA . GLN B 1 160 ? 11.945 15.828 5.387 1 98.62 160 GLN B CA 1
ATOM 3502 C C . GLN B 1 160 ? 11.062 14.695 4.875 1 98.62 160 GLN B C 1
ATOM 3504 O O . GLN B 1 160 ? 10.344 14.062 5.648 1 98.62 160 GLN B O 1
ATOM 3509 N N . VAL B 1 161 ? 11.117 14.477 3.57 1 98.75 161 VAL B N 1
ATOM 3510 C CA . VAL B 1 161 ? 10.328 13.383 3.004 1 98.75 161 VAL B CA 1
ATOM 3511 C C . VAL B 1 161 ? 11.227 12.484 2.162 1 98.75 161 VAL B C 1
ATOM 3513 O O . VAL B 1 161 ? 12.297 12.906 1.708 1 98.75 161 VAL B O 1
ATOM 3516 N N . LEU B 1 162 ? 10.898 11.281 2.064 1 98.75 162 LEU B N 1
ATOM 3517 C CA . LEU B 1 162 ? 11.484 10.391 1.071 1 98.75 162 LEU B CA 1
ATOM 3518 C C . LEU B 1 162 ? 10.609 10.305 -0.172 1 98.75 162 LEU B C 1
ATOM 3520 O O . LEU B 1 162 ? 9.555 9.656 -0.152 1 98.75 162 LEU B O 1
ATOM 3524 N N . LYS B 1 163 ? 11.109 10.984 -1.202 1 98.69 163 LYS B N 1
ATOM 3525 C CA . LYS B 1 163 ? 10.328 11.188 -2.416 1 98.69 163 LYS B CA 1
ATOM 3526 C C . LYS B 1 163 ? 9.898 9.852 -3.025 1 98.69 163 LYS B C 1
ATOM 3528 O O . LYS B 1 163 ? 10.742 9.008 -3.332 1 98.69 163 LYS B O 1
ATOM 3533 N N . GLY B 1 164 ? 8.492 9.656 -3.16 1 98.62 164 GLY B N 1
ATOM 3534 C CA . GLY B 1 164 ? 7.965 8.453 -3.793 1 98.62 164 GLY B CA 1
ATOM 3535 C C . GLY B 1 164 ? 7.766 7.309 -2.82 1 98.62 164 GLY B C 1
ATOM 3536 O O . GLY B 1 164 ? 7.277 6.242 -3.203 1 98.62 164 GLY B O 1
ATOM 3537 N N . SER B 1 165 ? 8.031 7.488 -1.57 1 98.88 165 SER B N 1
ATOM 3538 C CA . SER B 1 165 ? 8.039 6.391 -0.611 1 98.88 165 SER B CA 1
ATOM 3539 C C . SER B 1 165 ? 6.629 5.891 -0.33 1 98.88 165 SER B C 1
ATOM 3541 O O . SER B 1 165 ? 6.445 4.789 0.196 1 98.88 165 SER B O 1
ATOM 3543 N N . HIS B 1 166 ? 5.648 6.684 -0.64 1 98.81 166 HIS B N 1
ATOM 3544 C CA . HIS B 1 166 ? 4.281 6.223 -0.421 1 98.81 166 HIS B CA 1
ATOM 3545 C C . HIS B 1 166 ? 3.982 4.977 -1.25 1 98.81 166 HIS B C 1
ATOM 3547 O O . HIS B 1 166 ? 3.102 4.191 -0.898 1 98.81 166 HIS B O 1
ATOM 3553 N N . ARG B 1 167 ? 4.754 4.746 -2.289 1 98.5 167 ARG B N 1
ATOM 3554 C CA . ARG B 1 167 ? 4.512 3.637 -3.203 1 98.5 167 ARG B CA 1
ATOM 3555 C C . ARG B 1 167 ? 4.938 2.311 -2.58 1 98.5 167 ARG B C 1
ATOM 3557 O O . ARG B 1 167 ? 4.578 1.241 -3.076 1 98.5 167 ARG B O 1
ATOM 3564 N N . CYS B 1 168 ? 5.695 2.34 -1.535 1 98.31 168 CYS B N 1
ATOM 3565 C CA . CYS B 1 168 ? 6.094 1.104 -0.871 1 98.31 168 CYS B CA 1
ATOM 3566 C C . CYS B 1 168 ? 4.973 0.577 0.02 1 98.31 168 CYS B C 1
ATOM 3568 O O . CYS B 1 168 ? 5.059 -0.538 0.538 1 98.31 168 CYS B O 1
ATOM 3570 N N . GLY B 1 169 ? 3.875 1.386 0.16 1 98.38 169 GLY B N 1
ATOM 3571 C CA . GLY B 1 169 ? 2.818 1.012 1.086 1 98.38 169 GLY B CA 1
ATOM 3572 C C . GLY B 1 169 ? 3.205 1.204 2.541 1 98.38 169 GLY B C 1
ATOM 3573 O O . GLY B 1 169 ? 4.145 1.942 2.848 1 98.38 169 GLY B O 1
ATOM 3574 N N . ARG B 1 170 ? 2.445 0.638 3.396 1 98.31 170 ARG B N 1
ATOM 3575 C CA . ARG B 1 170 ? 2.654 0.785 4.832 1 98.31 170 ARG B CA 1
ATOM 3576 C C . ARG B 1 170 ? 3.885 0.009 5.289 1 98.31 170 ARG B C 1
ATOM 3578 O O . ARG B 1 170 ? 4.066 -1.151 4.914 1 98.31 170 ARG B O 1
ATOM 3585 N N . ILE B 1 171 ? 4.637 0.68 6.039 1 97 171 ILE B N 1
ATOM 3586 C CA . ILE B 1 171 ? 5.793 0.1 6.715 1 97 171 ILE B CA 1
ATOM 3587 C C . ILE B 1 171 ? 5.449 -0.186 8.172 1 97 171 ILE B C 1
ATOM 3589 O O . ILE B 1 171 ? 4.707 0.571 8.805 1 97 171 ILE B O 1
ATOM 3593 N N . GLU B 1 172 ? 6.031 -1.263 8.672 1 95.75 172 GLU B N 1
ATOM 3594 C CA . GLU B 1 172 ? 5.809 -1.557 10.086 1 95.75 172 GLU B CA 1
ATOM 3595 C C . GLU B 1 172 ? 6.242 -0.389 10.961 1 95.75 172 GLU B C 1
ATOM 3597 O O . GLU B 1 172 ? 7.289 0.216 10.734 1 95.75 172 GLU B O 1
ATOM 3602 N N . HIS B 1 173 ? 5.406 -0.018 11.867 1 96 173 HIS B N 1
ATOM 3603 C CA . HIS B 1 173 ? 5.75 0.958 12.891 1 96 173 HIS B CA 1
ATOM 3604 C C . HIS B 1 173 ? 6.117 0.271 14.203 1 96 173 HIS B C 1
ATOM 3606 O O . HIS B 1 173 ? 5.426 -0.656 14.633 1 96 173 HIS B O 1
ATOM 3612 N N . LEU B 1 174 ? 7.164 0.659 14.688 1 92.31 174 LEU B N 1
ATOM 3613 C CA . LEU B 1 174 ? 7.734 0.11 15.906 1 92.31 174 LEU B CA 1
ATOM 3614 C C . LEU B 1 174 ? 8.117 1.224 16.875 1 92.31 174 LEU B C 1
ATOM 3616 O O . LEU B 1 174 ? 8.016 2.406 16.547 1 92.31 174 LEU B O 1
ATOM 3620 N N . LYS B 1 175 ? 8.43 0.82 18.125 1 86.88 175 LYS B N 1
ATOM 3621 C CA . LYS B 1 175 ? 8.953 1.826 19.047 1 86.88 175 LYS B CA 1
ATOM 3622 C C . LYS B 1 175 ? 10.336 2.305 18.609 1 86.88 175 LYS B C 1
ATOM 3624 O O . LYS B 1 175 ? 11.273 1.514 18.547 1 86.88 175 LYS B O 1
ATOM 3629 N N . VAL B 1 176 ? 10.414 3.562 18.312 1 75 176 VAL B N 1
ATOM 3630 C CA . VAL B 1 176 ? 11.641 4.207 17.875 1 75 176 VAL B CA 1
ATOM 3631 C C . VAL B 1 176 ? 11.906 5.457 18.703 1 75 176 VAL B C 1
ATOM 3633 O O . VAL B 1 176 ? 11.172 6.441 18.609 1 75 176 VAL B O 1
ATOM 3636 N N . ALA B 1 177 ? 12.953 5.512 19.5 1 70 177 ALA B N 1
ATOM 3637 C CA . ALA B 1 177 ? 13.383 6.672 20.266 1 70 177 ALA B CA 1
ATOM 3638 C C . ALA B 1 177 ? 12.258 7.188 21.156 1 70 177 ALA B C 1
ATOM 3640 O O . ALA B 1 177 ? 11.984 8.391 21.188 1 70 177 ALA B O 1
ATOM 3641 N N . GLY B 1 178 ? 11.555 6.23 21.766 1 73.25 178 GLY B N 1
ATOM 3642 C CA . GLY B 1 178 ? 10.484 6.617 22.672 1 73.25 178 GLY B CA 1
ATOM 3643 C C . GLY B 1 178 ? 9.188 6.941 21.953 1 73.25 178 GLY B C 1
ATOM 3644 O O . GLY B 1 178 ? 8.188 7.289 22.594 1 73.25 178 GLY B O 1
ATOM 3645 N N . GLN B 1 179 ? 9.258 6.977 20.594 1 82.38 179 GLN B N 1
ATOM 3646 C CA . GLN B 1 179 ? 8.086 7.184 19.766 1 82.38 179 GLN B CA 1
ATOM 3647 C C . GLN B 1 179 ? 7.742 5.926 18.969 1 82.38 179 GLN B C 1
ATOM 3649 O O . GLN B 1 179 ? 8.562 5.012 18.859 1 82.38 179 GLN B O 1
ATOM 3654 N N . THR B 1 180 ? 6.527 5.848 18.562 1 88.94 180 THR B N 1
ATOM 3655 C CA . THR B 1 180 ? 6.18 4.859 17.547 1 88.94 180 THR B CA 1
ATOM 3656 C C . THR B 1 180 ? 6.434 5.414 16.141 1 88.94 180 THR B C 1
ATOM 3658 O O . THR B 1 180 ? 5.938 6.484 15.797 1 88.94 180 THR B O 1
ATOM 3661 N N . GLY B 1 181 ? 7.348 4.793 15.453 1 95.25 181 GLY B N 1
ATOM 3662 C CA . GLY B 1 181 ? 7.688 5.234 14.117 1 95.25 181 GLY B CA 1
ATOM 3663 C C . GLY B 1 181 ? 7.988 4.09 13.164 1 95.25 181 GLY B C 1
ATOM 3664 O O . GLY B 1 181 ? 7.855 2.92 13.539 1 95.25 181 GLY B O 1
ATOM 3665 N N . ALA B 1 182 ? 8.32 4.465 11.977 1 97.5 182 ALA B N 1
ATOM 3666 C CA . ALA B 1 182 ? 8.602 3.473 10.938 1 97.5 182 ALA B CA 1
ATOM 3667 C C . ALA B 1 182 ? 9.836 2.646 11.289 1 97.5 182 ALA B C 1
ATOM 3669 O O . ALA B 1 182 ? 10.789 3.162 11.883 1 97.5 182 ALA B O 1
ATOM 3670 N N . ASP B 1 183 ? 9.859 1.377 10.938 1 97 183 ASP B N 1
ATOM 3671 C CA . ASP B 1 183 ? 11.016 0.506 11.086 1 97 183 ASP B CA 1
ATOM 3672 C C . ASP B 1 183 ? 12.242 1.101 10.391 1 97 183 ASP B C 1
ATOM 3674 O O . ASP B 1 183 ? 12.328 1.105 9.164 1 97 183 ASP B O 1
ATOM 3678 N N . MET B 1 184 ? 13.211 1.518 11.172 1 96.44 184 MET B N 1
ATOM 3679 C CA . MET B 1 184 ? 14.359 2.252 10.648 1 96.44 184 MET B CA 1
ATOM 3680 C C . MET B 1 184 ? 15.203 1.366 9.734 1 96.44 184 MET B C 1
ATOM 3682 O O . MET B 1 184 ? 15.844 1.857 8.805 1 96.44 184 MET B O 1
ATOM 3686 N N . ALA B 1 185 ? 15.219 0.057 10.008 1 96.88 185 ALA B N 1
ATOM 3687 C CA . ALA B 1 185 ? 15.953 -0.836 9.117 1 96.88 185 ALA B CA 1
ATOM 3688 C C . ALA B 1 185 ? 15.422 -0.745 7.688 1 96.88 185 ALA B C 1
ATOM 3690 O O . ALA B 1 185 ? 16.203 -0.72 6.73 1 96.88 185 ALA B O 1
ATOM 3691 N N . ARG B 1 186 ? 14.203 -0.711 7.566 1 97.75 186 ARG B N 1
ATOM 3692 C CA . ARG B 1 186 ? 13.602 -0.621 6.242 1 97.75 186 ARG B CA 1
ATOM 3693 C C . ARG B 1 186 ? 13.75 0.783 5.664 1 97.75 186 ARG B C 1
ATOM 3695 O O . ARG B 1 186 ? 14 0.945 4.469 1 97.75 186 ARG B O 1
ATOM 3702 N N . VAL B 1 187 ? 13.578 1.829 6.504 1 98.25 187 VAL B N 1
ATOM 3703 C CA . VAL B 1 187 ? 13.766 3.211 6.078 1 98.25 187 VAL B CA 1
ATOM 3704 C C . VAL B 1 187 ? 15.164 3.379 5.484 1 98.25 187 VAL B C 1
ATOM 3706 O O . VAL B 1 187 ? 15.328 4.012 4.441 1 98.25 187 VAL B O 1
ATOM 3709 N N . GLN B 1 188 ? 16.125 2.809 6.145 1 98.38 188 GLN B N 1
ATOM 3710 C CA . GLN B 1 188 ? 17.5 2.924 5.688 1 98.38 188 GLN B CA 1
ATOM 3711 C C . GLN B 1 188 ? 17.688 2.295 4.309 1 98.38 188 GLN B C 1
ATOM 3713 O O . GLN B 1 188 ? 18.422 2.824 3.471 1 98.38 188 GLN B O 1
ATOM 3718 N N . GLU B 1 189 ? 17.078 1.164 4.051 1 98.69 189 GLU B N 1
ATOM 3719 C CA . GLU B 1 189 ? 17.141 0.551 2.729 1 98.69 189 GLU B CA 1
ATOM 3720 C C . GLU B 1 189 ? 16.453 1.425 1.687 1 98.69 189 GLU B C 1
ATOM 3722 O O . GLU B 1 189 ? 16.922 1.554 0.558 1 98.69 189 GLU B O 1
ATOM 3727 N N . LEU B 1 190 ? 15.312 1.989 2.045 1 98.75 190 LEU B N 1
ATOM 3728 C CA . LEU B 1 190 ? 14.578 2.867 1.139 1 98.75 190 LEU B CA 1
ATOM 3729 C C . LEU B 1 190 ? 15.391 4.113 0.812 1 98.75 190 LEU B C 1
ATOM 3731 O O . LEU B 1 190 ? 15.352 4.613 -0.314 1 98.75 190 LEU B O 1
ATOM 3735 N N . GLU B 1 191 ? 16.109 4.637 1.764 1 98.62 191 GLU B N 1
ATOM 3736 C CA . GLU B 1 191 ? 16.938 5.828 1.563 1 98.62 191 GLU B CA 1
ATOM 3737 C C . GLU B 1 191 ? 18.031 5.578 0.52 1 98.62 191 GLU B C 1
ATOM 3739 O O . GLU B 1 191 ? 18.547 6.523 -0.075 1 98.62 191 GLU B O 1
ATOM 3744 N N . LYS B 1 192 ? 18.391 4.309 0.31 1 98.38 192 LYS B N 1
ATOM 3745 C CA . LYS B 1 192 ? 19.406 3.965 -0.682 1 98.38 192 LYS B CA 1
ATOM 3746 C C . LYS B 1 192 ? 18.859 4.098 -2.1 1 98.38 192 LYS B C 1
ATOM 3748 O O . LYS B 1 192 ? 19.625 4.23 -3.057 1 98.38 192 LYS B O 1
ATOM 3753 N N . VAL B 1 193 ? 17.516 4.059 -2.268 1 98 193 VAL B N 1
ATOM 3754 C CA . VAL B 1 193 ? 16.984 3.971 -3.619 1 98 193 VAL B CA 1
ATOM 3755 C C . VAL B 1 193 ? 16.031 5.137 -3.871 1 98 193 VAL B C 1
ATOM 3757 O O . VAL B 1 193 ? 15.57 5.344 -5 1 98 193 VAL B O 1
ATOM 3760 N N . LEU B 1 194 ? 15.656 5.883 -2.824 1 98.56 194 LEU B N 1
ATOM 3761 C CA . LEU B 1 194 ? 14.766 7.031 -2.951 1 98.56 194 LEU B CA 1
ATOM 3762 C C . LEU B 1 194 ? 15.461 8.312 -2.494 1 98.56 194 LEU B C 1
ATOM 3764 O O . LEU B 1 194 ? 16.297 8.281 -1.592 1 98.56 194 LEU B O 1
ATOM 3768 N N . GLU B 1 195 ? 15.031 9.414 -3.035 1 98.38 195 GLU B N 1
ATOM 3769 C CA . GLU B 1 195 ? 15.641 10.711 -2.736 1 98.38 195 GLU B CA 1
ATOM 3770 C C . GLU B 1 195 ? 15.031 11.32 -1.478 1 98.38 195 GLU B C 1
ATOM 3772 O O . GLU B 1 195 ? 13.805 11.414 -1.351 1 98.38 195 GLU B O 1
ATOM 3777 N N . LYS B 1 196 ? 15.945 11.719 -0.539 1 98.38 196 LYS B N 1
ATOM 3778 C CA . LYS B 1 196 ? 15.516 12.5 0.614 1 98.38 196 LYS B CA 1
ATOM 3779 C C . LYS B 1 196 ? 15.438 13.984 0.271 1 98.38 196 LYS B C 1
ATOM 3781 O O . LYS B 1 196 ? 16.375 14.539 -0.312 1 98.38 196 LYS B O 1
ATOM 3786 N N . VAL B 1 197 ? 14.305 14.594 0.581 1 98.38 197 VAL B N 1
ATOM 3787 C CA . VAL B 1 197 ? 14.062 15.992 0.235 1 98.38 197 VAL B CA 1
ATOM 3788 C C . VAL B 1 197 ? 13.734 16.781 1.497 1 98.38 197 VAL B C 1
ATOM 3790 O O . VAL B 1 197 ? 12.883 16.375 2.291 1 98.38 197 VAL B O 1
ATOM 3793 N N . TYR B 1 198 ? 14.453 17.844 1.761 1 98.12 198 TYR B N 1
ATOM 3794 C CA . TYR B 1 198 ? 14.055 18.812 2.773 1 98.12 198 TYR B CA 1
ATOM 3795 C C . TYR B 1 198 ? 12.969 19.75 2.242 1 98.12 198 TYR B C 1
ATOM 3797 O O . TYR B 1 198 ? 13.156 20.406 1.219 1 98.12 198 TYR B O 1
ATOM 3805 N N . VAL B 1 199 ? 11.867 19.781 2.879 1 98.19 199 VAL B N 1
ATOM 3806 C CA . VAL B 1 199 ? 10.742 20.594 2.42 1 98.19 199 VAL B CA 1
ATOM 3807 C C . VAL B 1 199 ? 10.773 21.969 3.088 1 98.19 199 VAL B C 1
ATOM 3809 O O . VAL B 1 199 ? 10.18 22.156 4.148 1 98.19 199 VAL B O 1
ATOM 3812 N N . GLU B 1 200 ? 11.398 22.859 2.451 1 98.06 200 GLU B N 1
ATOM 3813 C CA . GLU B 1 200 ? 11.438 24.234 2.951 1 98.06 200 GLU B CA 1
ATOM 3814 C C . GLU B 1 200 ? 10.227 25.031 2.48 1 98.06 200 GLU B C 1
ATOM 3816 O O . GLU B 1 200 ? 9.836 24.953 1.313 1 98.06 200 GLU B O 1
ATOM 3821 N N . LEU B 1 201 ? 9.633 25.75 3.381 1 98.31 201 LEU B N 1
ATOM 3822 C CA . LEU B 1 201 ? 8.398 26.484 3.107 1 98.31 201 LEU B CA 1
ATOM 3823 C C . LEU B 1 201 ? 8.461 27.891 3.686 1 98.31 201 LEU B C 1
ATOM 3825 O O . LEU B 1 201 ? 8.984 28.094 4.785 1 98.31 201 LEU B O 1
ATOM 3829 N N . ASP B 1 202 ? 7.969 28.812 2.932 1 98.25 202 ASP B N 1
ATOM 3830 C CA . ASP B 1 202 ? 7.711 30.141 3.482 1 98.25 202 ASP B CA 1
ATOM 3831 C C . ASP B 1 202 ? 6.375 30.172 4.227 1 98.25 202 ASP B C 1
ATOM 3833 O O . ASP B 1 202 ? 5.512 29.328 4 1 98.25 202 ASP B O 1
ATOM 3837 N N . PRO B 1 203 ? 6.258 31.188 5.188 1 98.62 203 PRO B N 1
ATOM 3838 C CA . PRO B 1 203 ? 4.953 31.312 5.844 1 98.62 203 PRO B CA 1
ATOM 3839 C C . PRO B 1 203 ? 3.801 31.406 4.848 1 98.62 203 PRO B C 1
ATOM 3841 O O . PRO B 1 203 ? 3.867 32.188 3.896 1 98.62 203 PRO B O 1
ATOM 3844 N N . GLY B 1 204 ? 2.812 30.547 5.008 1 98.5 204 GLY B N 1
ATOM 3845 C CA . GLY B 1 204 ? 1.662 30.547 4.117 1 98.5 204 GLY B CA 1
ATOM 3846 C C . GLY B 1 204 ? 1.725 29.484 3.049 1 98.5 204 GLY B C 1
ATOM 3847 O O . GLY B 1 204 ? 0.714 29.156 2.416 1 98.5 204 GLY B O 1
ATOM 3848 N N . ASP B 1 205 ? 2.912 28.891 2.82 1 98.38 205 ASP B N 1
ATOM 3849 C CA . ASP B 1 205 ? 3.037 27.75 1.917 1 98.38 205 ASP B CA 1
ATOM 3850 C C . ASP B 1 205 ? 2.449 26.484 2.543 1 98.38 205 ASP B C 1
ATOM 3852 O O . ASP B 1 205 ? 2.291 26.406 3.762 1 98.38 205 ASP B O 1
ATOM 3856 N N . ALA B 1 206 ? 2.104 25.547 1.689 1 98.75 206 ALA B N 1
ATOM 3857 C CA . ALA B 1 206 ? 1.561 24.297 2.195 1 98.75 206 ALA B CA 1
ATOM 3858 C C . ALA B 1 206 ? 2.164 23.109 1.46 1 98.75 206 ALA B C 1
ATOM 3860 O O . ALA B 1 206 ? 2.516 23.203 0.282 1 98.75 206 ALA B O 1
ATOM 3861 N N . LEU B 1 207 ? 2.303 22.047 2.156 1 98.81 207 LEU B N 1
ATOM 3862 C CA . LEU B 1 207 ? 2.625 20.734 1.622 1 98.81 207 LEU B CA 1
ATOM 3863 C C . LEU B 1 207 ? 1.43 19.797 1.732 1 98.81 207 LEU B C 1
ATOM 3865 O O . LEU B 1 207 ? 0.871 19.625 2.818 1 98.81 207 LEU B O 1
ATOM 3869 N N . PHE B 1 208 ? 0.937 19.281 0.606 1 98.94 208 PHE B N 1
ATOM 3870 C CA . PHE B 1 208 ? -0.016 18.172 0.599 1 98.94 208 PHE B CA 1
ATOM 3871 C C . PHE B 1 208 ? 0.693 16.844 0.355 1 98.94 208 PHE B C 1
ATOM 3873 O O . PHE B 1 208 ? 1.424 16.703 -0.626 1 98.94 208 PHE B O 1
ATOM 3880 N N . PHE B 1 209 ? 0.493 15.875 1.261 1 98.94 209 PHE B N 1
ATOM 3881 C CA . PHE B 1 209 ? 1.25 14.648 1.045 1 98.94 209 PHE B CA 1
ATOM 3882 C C . PHE B 1 209 ? 0.418 13.43 1.419 1 98.94 209 PHE B C 1
ATOM 3884 O O . PHE B 1 209 ? -0.444 13.508 2.297 1 98.94 209 PHE B O 1
ATOM 3891 N N . HIS B 1 210 ? 0.641 12.336 0.749 1 98.94 210 HIS B N 1
ATOM 3892 C CA . HIS B 1 210 ? -0.024 11.047 0.903 1 98.94 210 HIS B CA 1
ATOM 3893 C C . HIS B 1 210 ? 0.248 10.445 2.277 1 98.94 210 HIS B C 1
ATOM 3895 O O . HIS B 1 210 ? 1.365 10.539 2.793 1 98.94 210 HIS B O 1
ATOM 3901 N N . CYS B 1 211 ? -0.669 9.758 2.803 1 98.94 211 CYS B N 1
ATOM 3902 C CA . CYS B 1 211 ? -0.593 9.281 4.18 1 98.94 211 CYS B CA 1
ATOM 3903 C C . CYS B 1 211 ? 0.484 8.219 4.328 1 98.94 211 CYS B C 1
ATOM 3905 O O . CYS B 1 211 ? 0.918 7.918 5.441 1 98.94 211 CYS B O 1
ATOM 3907 N N . ASN B 1 212 ? 0.948 7.648 3.219 1 98.94 212 ASN B N 1
ATOM 3908 C CA . ASN B 1 212 ? 2.012 6.652 3.266 1 98.94 212 ASN B CA 1
ATOM 3909 C C . ASN B 1 212 ? 3.375 7.273 2.975 1 98.94 212 ASN B C 1
ATOM 3911 O O . ASN B 1 212 ? 4.383 6.566 2.912 1 98.94 212 ASN B O 1
ATOM 3915 N N . LEU B 1 213 ? 3.438 8.531 2.727 1 98.94 213 LEU B N 1
ATOM 3916 C CA . LEU B 1 213 ? 4.73 9.164 2.479 1 98.94 213 LEU B CA 1
ATOM 3917 C C . LEU B 1 213 ? 5.582 9.172 3.744 1 98.94 213 LEU B C 1
ATOM 3919 O O . LEU B 1 213 ? 5.152 9.68 4.781 1 98.94 213 LEU B O 1
ATOM 3923 N N . LEU B 1 214 ? 6.742 8.602 3.666 1 98.94 214 LEU B N 1
ATOM 3924 C CA . LEU B 1 214 ? 7.684 8.68 4.781 1 98.94 214 LEU B CA 1
ATOM 3925 C C . LEU B 1 214 ? 8.148 10.109 5 1 98.94 214 LEU B C 1
ATOM 3927 O O . LEU B 1 214 ? 8.555 10.789 4.051 1 98.94 214 LEU B O 1
ATOM 3931 N N . HIS B 1 215 ? 8.047 10.539 6.211 1 98.81 215 HIS B N 1
ATOM 3932 C CA . HIS B 1 215 ? 8.492 11.891 6.543 1 98.81 215 HIS B CA 1
ATOM 3933 C C . HIS B 1 215 ? 8.953 11.977 7.992 1 98.81 215 HIS B C 1
ATOM 3935 O O . HIS B 1 215 ? 8.625 11.109 8.805 1 98.81 215 HIS B O 1
ATOM 3941 N N . CYS B 1 216 ? 9.758 12.898 8.258 1 97.88 216 CYS B N 1
ATOM 3942 C CA . CYS B 1 216 ? 10.289 13.195 9.578 1 97.88 216 CYS B CA 1
ATOM 3943 C C . CYS B 1 216 ? 10.68 14.664 9.695 1 97.88 216 CYS B C 1
ATOM 3945 O O . CYS B 1 216 ? 10.477 15.438 8.75 1 97.88 216 CYS B O 1
ATOM 3947 N N . SER B 1 217 ? 11.055 15.094 10.82 1 97.38 217 SER B N 1
ATOM 3948 C CA . SER B 1 217 ? 11.617 16.422 11.023 1 97.38 217 SER B CA 1
ATOM 3949 C C . SER B 1 217 ? 12.672 16.406 12.133 1 97.38 217 SER B C 1
ATOM 3951 O O . SER B 1 217 ? 12.539 15.688 13.117 1 97.38 217 SER B O 1
ATOM 3953 N N . SER B 1 218 ? 13.719 17.203 11.977 1 96.38 218 SER B N 1
ATOM 3954 C CA . SER B 1 218 ? 14.789 17.328 12.953 1 96.38 218 SER B CA 1
ATOM 3955 C C . SER B 1 218 ? 14.398 18.25 14.102 1 96.38 218 SER B C 1
ATOM 3957 O O . SER B 1 218 ? 13.312 18.844 14.086 1 96.38 218 SER B O 1
ATOM 3959 N N . GLN B 1 219 ? 15.242 18.281 15.055 1 96.31 219 GLN B N 1
ATOM 3960 C CA . GLN B 1 219 ? 15.086 19.234 16.141 1 96.31 219 GLN B CA 1
ATOM 3961 C C . GLN B 1 219 ? 15.156 20.672 15.625 1 96.31 219 GLN B C 1
ATOM 3963 O O . GLN B 1 219 ? 15.797 20.938 14.609 1 96.31 219 GLN B O 1
ATOM 3968 N N . ASN B 1 220 ? 14.438 21.531 16.344 1 97.06 220 ASN B N 1
ATOM 3969 C CA . ASN B 1 220 ? 14.602 22.953 16.109 1 97.06 220 ASN B CA 1
ATOM 3970 C C . ASN B 1 220 ? 15.773 23.531 16.906 1 97.06 220 ASN B C 1
ATOM 3972 O O . ASN B 1 220 ? 15.625 23.828 18.094 1 97.06 220 ASN B O 1
ATOM 3976 N N . LEU B 1 221 ? 16.828 23.766 16.234 1 95.06 221 LEU B N 1
ATOM 3977 C CA . LEU B 1 221 ? 18.016 24.281 16.906 1 95.06 221 LEU B CA 1
ATOM 3978 C C . LEU B 1 221 ? 18.188 25.781 16.656 1 95.06 221 LEU B C 1
ATOM 3980 O O . LEU B 1 221 ? 19.141 26.391 17.141 1 95.06 221 LEU B O 1
ATOM 3984 N N . SER B 1 222 ? 17.312 26.281 15.977 1 96.62 222 SER B N 1
ATOM 3985 C CA . SER B 1 222 ? 17.375 27.688 15.617 1 96.62 222 SER B CA 1
ATOM 3986 C C . SER B 1 222 ? 16.766 28.578 16.703 1 96.62 222 SER B C 1
ATOM 3988 O O . SER B 1 222 ? 16.312 28.062 17.734 1 96.62 222 SER B O 1
ATOM 3990 N N . ASP B 1 223 ? 16.812 29.922 16.469 1 97.56 223 ASP B N 1
ATOM 3991 C CA . ASP B 1 223 ? 16.219 30.891 17.391 1 97.56 223 ASP B CA 1
ATOM 3992 C C . ASP B 1 223 ? 14.828 31.297 16.938 1 97.56 223 ASP B C 1
ATOM 3994 O O . ASP B 1 223 ? 14.266 32.281 17.453 1 97.56 223 ASP B O 1
ATOM 3998 N N . ARG B 1 224 ? 14.328 30.578 16 1 97.12 224 ARG B N 1
ATOM 3999 C CA . ARG B 1 224 ? 13 30.859 15.469 1 97.12 224 ARG B CA 1
ATOM 4000 C C . ARG B 1 224 ? 12.039 29.719 15.781 1 97.12 224 ARG B C 1
ATOM 4002 O O . ARG B 1 224 ? 12.438 28.547 15.781 1 97.12 224 ARG B O 1
ATOM 4009 N N . ARG B 1 225 ? 10.797 30.094 16 1 95.44 225 ARG B N 1
ATOM 4010 C CA . ARG B 1 225 ? 9.758 29.078 16.141 1 95.44 225 ARG B CA 1
ATOM 4011 C C . ARG B 1 225 ? 9.422 28.469 14.789 1 95.44 225 ARG B C 1
ATOM 4013 O O . ARG B 1 225 ? 9.656 29.062 13.742 1 95.44 225 ARG B O 1
ATOM 4020 N N . ARG B 1 226 ? 8.914 27.281 14.82 1 97.62 226 ARG B N 1
ATOM 4021 C CA . ARG B 1 226 ? 8.391 26.609 13.633 1 97.62 226 ARG B CA 1
ATOM 4022 C C . ARG B 1 226 ? 7.031 25.969 13.922 1 97.62 226 ARG B C 1
ATOM 4024 O O . ARG B 1 226 ? 6.957 24.797 14.297 1 97.62 226 ARG B O 1
ATOM 4031 N N . TRP B 1 227 ? 5.973 26.766 13.672 1 98.19 227 TRP B N 1
ATOM 4032 C CA . TRP B 1 227 ? 4.609 26.281 13.852 1 98.19 227 TRP B CA 1
ATOM 4033 C C . TRP B 1 227 ? 3.984 25.922 12.516 1 98.19 227 TRP B C 1
ATOM 4035 O O . TRP B 1 227 ? 4.258 26.547 11.492 1 98.19 227 TRP B O 1
ATOM 4045 N N . ALA B 1 228 ? 3.244 24.891 12.539 1 98.62 228 ALA B N 1
ATOM 4046 C CA . ALA B 1 228 ? 2.484 24.484 11.367 1 98.62 228 ALA B CA 1
ATOM 4047 C C . ALA B 1 228 ? 1.145 23.875 11.766 1 98.62 228 ALA B C 1
ATOM 4049 O O . ALA B 1 228 ? 1.028 23.266 12.836 1 98.62 228 ALA B O 1
ATOM 4050 N N . ILE B 1 229 ? 0.166 24.078 10.984 1 98.75 229 ILE B N 1
ATOM 4051 C CA . ILE B 1 229 ? -1.122 23.422 11.172 1 98.75 229 ILE B CA 1
ATOM 4052 C C . ILE B 1 229 ? -1.276 22.297 10.148 1 98.75 229 ILE B C 1
ATOM 4054 O O . ILE B 1 229 ? -1.036 22.5 8.953 1 98.75 229 ILE B O 1
ATOM 4058 N N . LEU B 1 230 ? -1.578 21.141 10.602 1 98.81 230 LEU B N 1
ATOM 4059 C CA . LEU B 1 230 ? -1.83 19.969 9.758 1 98.81 230 LEU B CA 1
ATOM 4060 C C . LEU B 1 230 ? -3.309 19.594 9.773 1 98.81 230 LEU B C 1
ATOM 4062 O O . LEU B 1 230 ? -3.904 19.453 10.844 1 98.81 230 LEU B O 1
ATOM 4066 N N . SER B 1 231 ? -3.9 19.531 8.672 1 98.88 231 SER B N 1
ATOM 4067 C CA . SER B 1 231 ? -5.254 19 8.516 1 98.88 231 SER B CA 1
ATOM 4068 C C . SER B 1 231 ? -5.262 17.734 7.688 1 98.88 231 SER B C 1
ATOM 4070 O O . SER B 1 231 ? -4.738 17.703 6.57 1 98.88 231 SER B O 1
ATOM 4072 N N . CYS B 1 232 ? -5.855 16.719 8.227 1 98.94 232 CYS B N 1
ATOM 4073 C CA . CYS B 1 232 ? -5.91 15.406 7.586 1 98.94 232 CYS B CA 1
ATOM 4074 C C . CYS B 1 232 ? -7.297 15.141 7.008 1 98.94 232 CYS B C 1
ATOM 4076 O O . CYS B 1 232 ? -8.305 15.391 7.668 1 98.94 232 CYS B O 1
ATOM 4078 N N . TYR B 1 233 ? -7.289 14.719 5.781 1 98.94 233 TYR B N 1
ATOM 4079 C CA . TYR B 1 233 ? -8.523 14.398 5.074 1 98.94 233 TYR B CA 1
ATOM 4080 C C . TYR B 1 233 ? -8.539 12.938 4.645 1 98.94 233 TYR B C 1
ATOM 4082 O O . TYR B 1 233 ? -7.5 12.367 4.305 1 98.94 233 TYR B O 1
ATOM 4090 N N . SER B 1 234 ? -9.719 12.352 4.703 1 98.88 234 SER B N 1
ATOM 4091 C CA . SER B 1 234 ? -9.953 10.984 4.246 1 98.88 234 SER B CA 1
ATOM 4092 C C . SER B 1 234 ? -11.094 10.922 3.234 1 98.88 234 SER B C 1
ATOM 4094 O O . SER B 1 234 ? -12.031 11.711 3.311 1 98.88 234 SER B O 1
ATOM 4096 N N . ARG B 1 235 ? -10.977 10.047 2.312 1 98.81 235 ARG B N 1
ATOM 4097 C CA . ARG B 1 235 ? -12.117 9.828 1.424 1 98.81 235 ARG B CA 1
ATOM 4098 C C . ARG B 1 235 ? -13.32 9.297 2.197 1 98.81 235 ARG B C 1
ATOM 4100 O O . ARG B 1 235 ? -13.164 8.539 3.156 1 98.81 235 ARG B O 1
ATOM 4107 N N . LYS B 1 236 ? -14.422 9.578 1.691 1 98.56 236 LYS B N 1
ATOM 4108 C CA . LYS B 1 236 ? -15.695 9.219 2.316 1 98.56 236 LYS B CA 1
ATOM 4109 C C . LYS B 1 236 ? -15.797 7.711 2.52 1 98.56 236 LYS B C 1
ATOM 4111 O O . LYS B 1 236 ? -16.203 7.25 3.588 1 98.56 236 LYS B O 1
ATOM 4116 N N . HIS B 1 237 ? -15.43 6.918 1.555 1 97.88 237 HIS B N 1
ATOM 4117 C CA . HIS B 1 237 ? -15.602 5.469 1.623 1 97.88 237 HIS B CA 1
ATOM 4118 C C . HIS B 1 237 ? -14.664 4.852 2.658 1 97.88 237 HIS B C 1
ATOM 4120 O O . HIS B 1 237 ? -14.82 3.686 3.023 1 97.88 237 HIS B O 1
ATOM 4126 N N . ASN B 1 238 ? -13.695 5.582 3.133 1 98.44 238 ASN B N 1
ATOM 4127 C CA . ASN B 1 238 ? -12.641 5.066 4.004 1 98.44 238 ASN B CA 1
ATOM 4128 C C . ASN B 1 238 ? -12.883 5.457 5.461 1 98.44 238 ASN B C 1
ATOM 4130 O O . ASN B 1 238 ? -11.938 5.562 6.242 1 98.44 238 ASN B O 1
ATOM 4134 N N . SER B 1 239 ? -14.102 5.777 5.832 1 98.44 239 SER B N 1
ATOM 4135 C CA . SER B 1 239 ? -14.398 5.973 7.246 1 98.44 239 SER B CA 1
ATOM 4136 C C . SER B 1 239 ? -13.922 4.785 8.078 1 98.44 239 SER B C 1
ATOM 4138 O O . SER B 1 239 ? -14.102 3.631 7.688 1 98.44 239 SER B O 1
ATOM 4140 N N . PRO B 1 240 ? -13.242 5.094 9.195 1 98.5 240 PRO B N 1
ATOM 4141 C CA . PRO B 1 240 ? -12.883 3.961 10.047 1 98.5 240 PRO B CA 1
ATOM 4142 C C . PRO B 1 240 ? -14.078 3.062 10.367 1 98.5 240 PRO B C 1
ATOM 4144 O O . PRO B 1 240 ? -15.195 3.553 10.523 1 98.5 240 PRO B O 1
ATOM 4147 N N . TYR B 1 241 ? -13.844 1.757 10.406 1 97.88 241 TYR B N 1
ATOM 4148 C CA . TYR B 1 241 ? -14.961 0.836 10.633 1 97.88 241 TYR B CA 1
ATOM 4149 C C . TYR B 1 241 ? -15.352 0.802 12.102 1 97.88 241 TYR B C 1
ATOM 4151 O O . TYR B 1 241 ? -16.375 0.209 12.461 1 97.88 241 TYR B O 1
ATOM 4159 N N . GLN B 1 242 ? -14.539 1.412 12.922 1 96.88 242 GLN B N 1
ATOM 4160 C CA . GLN B 1 242 ? -14.852 1.634 14.328 1 96.88 242 GLN B CA 1
ATOM 4161 C C . GLN B 1 242 ? -14.164 2.891 14.852 1 96.88 242 GLN B C 1
ATOM 4163 O O . GLN B 1 242 ? -13.086 3.26 14.383 1 96.88 242 GLN B O 1
ATOM 4168 N N . LYS B 1 243 ? -14.773 3.605 15.82 1 94.31 243 LYS B N 1
ATOM 4169 C CA . LYS B 1 243 ? -14.133 4.77 16.422 1 94.31 243 LYS B CA 1
ATOM 4170 C C . LYS B 1 243 ? -13.062 4.348 17.422 1 94.31 243 LYS B C 1
ATOM 4172 O O . LYS B 1 243 ? -13.367 3.707 18.438 1 94.31 243 LYS B O 1
ATOM 4177 N N . ILE B 1 244 ? -11.914 4.641 17.172 1 94.75 244 ILE B N 1
ATOM 4178 C CA . ILE B 1 244 ? -10.82 4.316 18.078 1 94.75 244 ILE B CA 1
ATOM 4179 C C . ILE B 1 244 ? -10.266 5.598 18.688 1 94.75 244 ILE B C 1
ATOM 4181 O O . ILE B 1 244 ? -10.375 5.812 19.906 1 94.75 244 ILE B O 1
ATOM 4185 N N . ILE B 1 245 ? -9.844 6.543 17.844 1 95 245 ILE B N 1
ATOM 4186 C CA . ILE B 1 245 ? -9.266 7.785 18.344 1 95 245 ILE B CA 1
ATOM 4187 C C . ILE B 1 245 ? -9.875 8.969 17.594 1 95 245 ILE B C 1
ATOM 4189 O O . ILE B 1 245 ? -10.328 9.938 18.219 1 95 245 ILE B O 1
ATOM 4193 N N . HIS B 1 246 ? -9.93 8.82 16.312 1 97.25 246 HIS B N 1
ATOM 4194 C CA . HIS B 1 246 ? -10.258 9.977 15.5 1 97.25 246 HIS B CA 1
ATOM 4195 C C . HIS B 1 246 ? -11.672 9.867 14.93 1 97.25 246 HIS B C 1
ATOM 4197 O O . HIS B 1 246 ? -12.391 8.898 15.219 1 97.25 246 HIS B O 1
ATOM 4203 N N . ALA B 1 247 ? -12.016 10.812 14.188 1 96.06 247 ALA B N 1
ATOM 4204 C CA . ALA B 1 247 ? -13.398 10.992 13.75 1 96.06 247 ALA B CA 1
ATOM 4205 C C . ALA B 1 247 ? -13.789 9.922 12.734 1 96.06 247 ALA B C 1
ATOM 4207 O O . ALA B 1 247 ? -12.945 9.445 11.961 1 96.06 247 ALA B O 1
ATOM 4208 N N . LEU B 1 248 ? -15.102 9.609 12.742 1 98.12 248 LEU B N 1
ATOM 4209 C CA . LEU B 1 248 ? -15.734 8.906 11.633 1 98.12 248 LEU B CA 1
ATOM 4210 C C . LEU B 1 248 ? -16.219 9.883 10.57 1 98.12 248 LEU B C 1
ATOM 4212 O O . LEU B 1 248 ? -16.078 11.094 10.727 1 98.12 248 LEU B O 1
ATOM 4216 N N . TYR B 1 249 ? -16.703 9.359 9.508 1 98.38 249 TYR B N 1
ATOM 4217 C CA . TYR B 1 249 ? -17.172 10.203 8.406 1 98.38 249 TYR B CA 1
ATOM 4218 C C . TYR B 1 249 ? -18.234 11.18 8.883 1 98.38 249 TYR B C 1
ATOM 4220 O O . TYR B 1 249 ? -19.219 10.781 9.508 1 98.38 249 TYR B O 1
ATOM 4228 N N . GLN B 1 250 ? -18 12.367 8.625 1 97.94 250 GLN B N 1
ATOM 4229 C CA . GLN B 1 250 ? -18.969 13.461 8.648 1 97.94 250 GLN B CA 1
ATOM 4230 C C . GLN B 1 250 ? -18.812 14.352 7.422 1 97.94 250 GLN B C 1
ATOM 4232 O O . GLN B 1 250 ? -17.703 14.734 7.059 1 97.94 250 GLN B O 1
ATOM 4237 N N . PRO B 1 251 ? -19.938 14.648 6.793 1 97.75 251 PRO B N 1
ATOM 4238 C CA . PRO B 1 251 ? -19.812 15.523 5.625 1 97.75 251 PRO B CA 1
ATOM 4239 C C . PRO B 1 251 ? -19.031 16.797 5.926 1 97.75 251 PRO B C 1
ATOM 4241 O O . PRO B 1 251 ? -19.219 17.406 6.988 1 97.75 251 PRO B O 1
ATOM 4244 N N . LEU B 1 252 ? -18.156 17.109 5.082 1 98.06 252 LEU B N 1
ATOM 4245 C CA . LEU B 1 252 ? -17.375 18.328 5.219 1 98.06 252 LEU B CA 1
ATOM 4246 C C . LEU B 1 252 ? -18.016 19.484 4.453 1 98.06 252 LEU B C 1
ATOM 4248 O O . LEU B 1 252 ? -18.078 19.453 3.221 1 98.06 252 LEU B O 1
ATOM 4252 N N . ASN B 1 253 ? -18.578 20.438 5.121 1 97.12 253 ASN B N 1
ATOM 4253 C CA . ASN B 1 253 ? -19.125 21.625 4.48 1 97.12 253 ASN B CA 1
ATOM 4254 C C . ASN B 1 253 ? -18.031 22.625 4.125 1 97.12 253 ASN B C 1
ATOM 4256 O O . ASN B 1 253 ? -17.641 23.438 4.961 1 97.12 253 ASN B O 1
ATOM 4260 N N . MET B 1 254 ? -17.672 22.594 2.885 1 98.25 254 MET B N 1
ATOM 4261 C CA . MET B 1 254 ? -16.594 23.469 2.443 1 98.25 254 MET B CA 1
ATOM 4262 C C . MET B 1 254 ? -17.047 24.922 2.391 1 98.25 254 MET B C 1
ATOM 4264 O O . MET B 1 254 ? -18.234 25.203 2.197 1 98.25 254 MET B O 1
ATOM 4268 N N . VAL B 1 255 ? -16.109 25.812 2.537 1 98.44 255 VAL B N 1
ATOM 4269 C CA . VAL B 1 255 ? -16.406 27.234 2.482 1 98.44 255 VAL B CA 1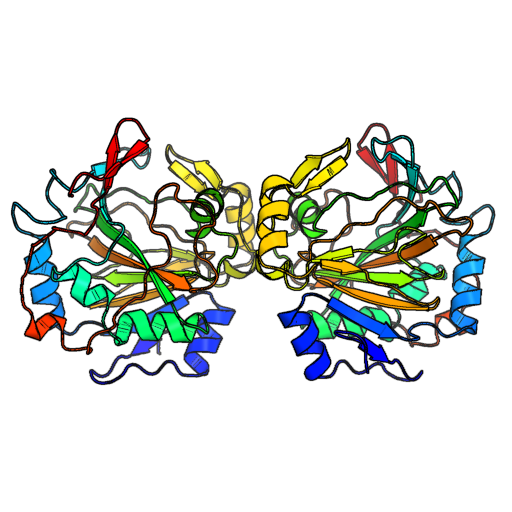
ATOM 4270 C C . VAL B 1 255 ? -15.5 27.906 1.451 1 98.44 255 VAL B C 1
ATOM 4272 O O . VAL B 1 255 ? -14.547 27.297 0.957 1 98.44 255 VAL B O 1
ATOM 4275 N N . ASP B 1 256 ? -15.789 29.109 1.159 1 97.88 256 ASP B N 1
ATOM 4276 C CA . ASP B 1 256 ? -15.031 29.859 0.156 1 97.88 256 ASP B CA 1
ATOM 4277 C C . ASP B 1 256 ? -13.609 30.141 0.63 1 97.88 256 ASP B C 1
ATOM 4279 O O . ASP B 1 256 ? -13.344 30.156 1.833 1 97.88 256 ASP B O 1
ATOM 4283 N N . ASN B 1 257 ? -12.734 30.422 -0.29 1 98 257 ASN B N 1
ATOM 4284 C CA . ASN B 1 257 ? -11.312 30.562 -0.002 1 98 257 ASN B CA 1
ATOM 4285 C C . ASN B 1 257 ? -11.023 31.812 0.827 1 98 257 ASN B C 1
ATOM 4287 O O . ASN B 1 257 ? -9.969 31.906 1.455 1 98 257 ASN B O 1
ATOM 4291 N N . ASP B 1 258 ? -11.914 32.781 0.877 1 96.69 258 ASP B N 1
ATOM 4292 C CA . ASP B 1 258 ? -11.68 34 1.637 1 96.69 258 ASP B CA 1
ATOM 4293 C C . ASP B 1 258 ? -12.375 33.938 2.994 1 96.69 258 ASP B C 1
ATOM 4295 O O . ASP B 1 258 ? -12.445 34.969 3.701 1 96.69 258 ASP B O 1
ATOM 4299 N N . ALA B 1 259 ? -12.898 32.812 3.342 1 98.25 259 ALA B N 1
ATOM 4300 C CA . ALA B 1 259 ? -13.711 32.656 4.543 1 98.25 259 ALA B CA 1
ATOM 4301 C C . ALA B 1 259 ? -12.906 32.969 5.797 1 98.25 259 ALA B C 1
ATOM 4303 O O . ALA B 1 259 ? -13.453 33.5 6.77 1 98.25 259 ALA B O 1
ATOM 4304 N N . VAL B 1 260 ? -11.664 32.688 5.844 1 98.31 260 VAL B N 1
ATOM 4305 C CA . VAL B 1 260 ? -10.828 32.906 7.012 1 98.31 260 VAL B CA 1
ATOM 4306 C C . VAL B 1 260 ? -10.758 34.406 7.332 1 98.31 260 VAL B C 1
ATOM 4308 O O . VAL B 1 260 ? -10.93 34.812 8.484 1 98.31 260 VAL B O 1
ATOM 4311 N N . VAL B 1 261 ? -10.516 35.188 6.332 1 97.88 261 VAL B N 1
ATOM 4312 C CA . VAL B 1 261 ? -10.422 36.625 6.523 1 97.88 261 VAL B CA 1
ATOM 4313 C C . VAL B 1 261 ? -11.789 37.219 6.883 1 97.88 261 VAL B C 1
ATOM 4315 O O . VAL B 1 261 ? -11.898 38.062 7.746 1 97.88 261 VAL B O 1
ATOM 4318 N N . LYS B 1 262 ? -12.82 36.719 6.234 1 98.19 262 LYS B N 1
ATOM 4319 C CA . LYS B 1 262 ? -14.18 37.188 6.488 1 98.19 262 LYS B CA 1
ATOM 4320 C C . LYS B 1 262 ? -14.602 36.906 7.926 1 98.19 262 LYS B C 1
ATOM 4322 O O . LYS B 1 262 ? -15.25 37.75 8.562 1 98.19 262 LYS B O 1
ATOM 4327 N N . GLN B 1 263 ? -14.242 35.75 8.422 1 97.81 263 GLN B N 1
ATOM 4328 C CA . GLN B 1 263 ? -14.586 35.375 9.789 1 97.81 263 GLN B CA 1
ATOM 4329 C C . GLN B 1 263 ? -13.742 36.156 10.797 1 97.81 263 GLN B C 1
ATOM 4331 O O . GLN B 1 263 ? -14.25 36.594 11.82 1 97.81 263 GLN B O 1
ATOM 4336 N N . GLY B 1 264 ? -12.461 36.219 10.531 1 97.94 264 GLY B N 1
ATOM 4337 C CA . GLY B 1 264 ? -11.539 36.844 11.477 1 97.94 264 GLY B CA 1
ATOM 4338 C C . GLY B 1 264 ? -11.133 35.906 12.602 1 97.94 264 GLY B C 1
ATOM 4339 O O . GLY B 1 264 ? -11.328 34.688 12.516 1 97.94 264 GLY B O 1
ATOM 4340 N N . VAL B 1 265 ? -10.508 36.5 13.648 1 97.38 265 VAL B N 1
ATOM 4341 C CA . VAL B 1 265 ? -9.969 35.719 14.766 1 97.38 265 VAL B CA 1
ATOM 4342 C C . VAL B 1 265 ? -11.117 35.188 15.617 1 97.38 265 VAL B C 1
ATOM 4344 O O . VAL B 1 265 ? -11.961 35.938 16.094 1 97.38 265 VAL B O 1
ATOM 4347 N N . SER B 1 266 ? -11.172 33.938 15.68 1 96.19 266 SER B N 1
ATOM 4348 C CA . SER B 1 266 ? -12.133 33.25 16.531 1 96.19 266 SER B CA 1
ATOM 4349 C C . SER B 1 266 ? -11.484 32.094 17.25 1 96.19 266 SER B C 1
ATOM 4351 O O . SER B 1 266 ? -10.719 31.328 16.656 1 96.19 266 SER B O 1
ATOM 4353 N N . ARG B 1 267 ? -11.773 31.875 18.594 1 95.25 267 ARG B N 1
ATOM 4354 C CA . ARG B 1 267 ? -11.172 30.812 19.406 1 95.25 267 ARG B CA 1
ATOM 4355 C C . ARG B 1 267 ? -12.25 29.953 20.062 1 95.25 267 ARG B C 1
ATOM 4357 O O . ARG B 1 267 ? -12.016 29.328 21.094 1 95.25 267 ARG B O 1
ATOM 4364 N N . GLU B 1 268 ? -13.422 29.953 19.484 1 93 268 GLU B N 1
ATOM 4365 C CA . GLU B 1 268 ? -14.508 29.125 19.984 1 93 268 GLU B CA 1
ATOM 4366 C C . GLU B 1 268 ? -14.25 27.641 19.703 1 93 268 GLU B C 1
ATOM 4368 O O . GLU B 1 268 ? -14.344 27.203 18.562 1 93 268 GLU B O 1
ATOM 4373 N N . LEU B 1 269 ? -14.047 26.844 20.766 1 94.31 269 LEU B N 1
ATOM 4374 C CA . LEU B 1 269 ? -13.586 25.484 20.562 1 94.31 269 LEU B CA 1
ATOM 4375 C C . LEU B 1 269 ? -14.734 24.484 20.734 1 94.31 269 LEU B C 1
ATOM 4377 O O . LEU B 1 269 ? -14.547 23.281 20.562 1 94.31 269 LEU B O 1
ATOM 4381 N N . LYS B 1 270 ? -15.898 25.031 20.969 1 91.62 270 LYS B N 1
ATOM 4382 C CA . LYS B 1 270 ? -17.047 24.156 21.141 1 91.62 270 LYS B CA 1
ATOM 4383 C C . LYS B 1 270 ? -17.25 23.25 19.922 1 91.62 270 LYS B C 1
ATOM 4385 O O . LYS B 1 270 ? -17.219 23.734 18.781 1 91.62 270 LYS B O 1
ATOM 4390 N N . GLY B 1 271 ? -17.406 21.906 20.141 1 91.56 271 GLY B N 1
ATOM 4391 C CA . GLY B 1 271 ? -17.703 20.969 19.078 1 91.56 271 GLY B CA 1
ATOM 4392 C C . GLY B 1 271 ? -16.453 20.453 18.359 1 91.56 271 GLY B C 1
ATOM 4393 O O . GLY B 1 271 ? -16.547 19.578 17.516 1 91.56 271 GLY B O 1
ATOM 4394 N N . LYS B 1 272 ? -15.305 20.891 18.688 1 95.44 272 LYS B N 1
ATOM 4395 C CA . LYS B 1 272 ? -14.062 20.531 18 1 95.44 272 LYS B CA 1
ATOM 4396 C C . LYS B 1 272 ? -13.547 19.172 18.453 1 95.44 272 LYS B C 1
ATOM 4398 O O . LYS B 1 272 ? -12.875 18.469 17.703 1 95.44 272 LYS B O 1
ATOM 4403 N N . GLU B 1 273 ? -13.93 18.75 19.609 1 96.38 273 GLU B N 1
ATOM 4404 C CA . GLU B 1 273 ? -13.375 17.562 20.25 1 96.38 273 GLU B CA 1
ATOM 4405 C C . GLU B 1 273 ? -11.852 17.609 20.297 1 96.38 273 GLU B C 1
ATOM 4407 O O . GLU B 1 273 ? -11.188 16.828 19.609 1 96.38 273 GLU B O 1
ATOM 4412 N N . VAL B 1 274 ? -11.328 18.5 21.125 1 97.44 274 VAL B N 1
ATOM 4413 C CA . VAL B 1 274 ? -9.891 18.609 21.359 1 97.44 274 VAL B CA 1
ATOM 4414 C C . VAL B 1 274 ? -9.406 17.422 22.172 1 97.44 274 VAL B C 1
ATOM 4416 O O . VAL B 1 274 ? -10.031 17.031 23.156 1 97.44 274 VAL B O 1
ATOM 4419 N N . MET B 1 275 ? -8.352 16.844 21.734 1 96.19 275 MET B N 1
ATOM 4420 C CA . MET B 1 275 ? -7.836 15.617 22.359 1 96.19 275 MET B CA 1
ATOM 4421 C C . MET B 1 275 ? -6.629 15.922 23.234 1 96.19 275 MET B C 1
ATOM 4423 O O . MET B 1 275 ? -5.793 16.75 22.891 1 96.19 275 MET B O 1
ATOM 4427 N N . MET B 1 276 ? -6.574 15.219 24.344 1 94.12 276 MET B N 1
ATOM 4428 C CA . MET B 1 276 ? -5.41 15.266 25.219 1 94.12 276 MET B CA 1
ATOM 4429 C C . MET B 1 276 ? -4.895 13.867 25.516 1 94.12 276 MET B C 1
ATOM 4431 O O . MET B 1 276 ? -5.652 12.898 25.469 1 94.12 276 MET B O 1
ATOM 4435 N N . GLN B 1 277 ? -3.617 13.836 25.672 1 88.88 277 GLN B N 1
ATOM 4436 C CA . GLN B 1 277 ? -3.012 12.547 26 1 88.88 277 GLN B CA 1
ATOM 4437 C C . GLN B 1 277 ? -2.74 12.438 27.5 1 88.88 277 GLN B C 1
ATOM 4439 O O . GLN B 1 277 ? -1.999 13.242 28.062 1 88.88 277 GLN B O 1
ATOM 4444 N N . PHE B 1 278 ? -3.412 11.469 28.078 1 85.94 278 PHE B N 1
ATOM 4445 C CA . PHE B 1 278 ? -3.225 11.164 29.484 1 85.94 278 PHE B CA 1
ATOM 4446 C C . PHE B 1 278 ? -2.682 9.75 29.672 1 85.94 278 PHE B C 1
ATOM 4448 O O . PHE B 1 278 ? -3.342 8.773 29.312 1 85.94 278 PHE B O 1
ATOM 4455 N N . ASP B 1 279 ? -1.498 9.562 30.234 1 80.44 279 ASP B N 1
ATOM 4456 C CA . ASP B 1 279 ? -0.87 8.266 30.484 1 80.44 279 ASP B CA 1
ATOM 4457 C C . ASP B 1 279 ? -0.9 7.387 29.234 1 80.44 279 ASP B C 1
ATOM 4459 O O . ASP B 1 279 ? -1.341 6.238 29.297 1 80.44 279 ASP B O 1
ATOM 4463 N N . GLY B 1 280 ? -0.762 8 28.141 1 78.5 280 GLY B N 1
ATOM 4464 C CA . GLY B 1 280 ? -0.628 7.258 26.891 1 78.5 280 GLY B CA 1
ATOM 4465 C C . GLY B 1 280 ? -1.944 7.082 26.156 1 78.5 280 GLY B C 1
ATOM 4466 O O . GLY B 1 280 ? -1.973 6.566 25.031 1 78.5 280 GLY B O 1
ATOM 4467 N N . GLU B 1 281 ? -2.99 7.57 26.734 1 87.19 281 GLU B N 1
ATOM 4468 C CA . GLU B 1 281 ? -4.305 7.406 26.125 1 87.19 281 GLU B CA 1
ATOM 4469 C C . GLU B 1 281 ? -4.898 8.758 25.719 1 87.19 281 GLU B C 1
ATOM 4471 O O . GLU B 1 281 ? -4.773 9.734 26.453 1 87.19 281 GLU B O 1
ATOM 4476 N N . PHE B 1 282 ? -5.477 8.766 24.594 1 91.31 282 PHE B N 1
ATOM 4477 C CA . PHE B 1 282 ? -6.113 9.984 24.109 1 91.31 282 PHE B CA 1
ATOM 4478 C C . PHE B 1 282 ? -7.551 10.07 24.609 1 91.31 282 PHE B C 1
ATOM 4480 O O . PHE B 1 282 ? -8.281 9.078 24.578 1 91.31 282 PHE B O 1
ATOM 4487 N N . ARG B 1 283 ? -7.93 11.328 25.188 1 92.88 283 ARG B N 1
ATOM 4488 C CA . ARG B 1 283 ? -9.297 11.602 25.594 1 92.88 283 ARG B CA 1
ATOM 4489 C C . ARG B 1 283 ? -9.727 13.008 25.188 1 92.88 283 ARG B C 1
ATOM 4491 O O . ARG B 1 283 ? -8.922 13.938 25.203 1 92.88 283 ARG B O 1
ATOM 4498 N N . PRO B 1 284 ? -10.969 13.07 24.75 1 93.75 284 PRO B N 1
ATOM 4499 C CA . PRO B 1 284 ? -11.477 14.414 24.438 1 93.75 284 PRO B CA 1
ATOM 4500 C C . PRO B 1 284 ? -11.609 15.281 25.688 1 93.75 284 PRO B C 1
ATOM 4502 O O . PRO B 1 284 ? -11.969 14.789 26.766 1 93.75 284 PRO B O 1
ATOM 4505 N N . ILE B 1 285 ? -11.344 16.609 25.531 1 91.88 285 ILE B N 1
ATOM 4506 C CA . ILE B 1 285 ? -11.398 17.453 26.719 1 91.88 285 ILE B CA 1
ATOM 4507 C C . ILE B 1 285 ? -12.367 18.609 26.469 1 91.88 285 ILE B C 1
ATOM 4509 O O . ILE B 1 285 ? -12.664 19.375 27.391 1 91.88 285 ILE B O 1
ATOM 4513 N N . VAL B 1 286 ? -12.766 18.906 25.312 1 78 286 VAL B N 1
ATOM 4514 C CA . VAL B 1 286 ? -13.734 19.969 25.062 1 78 286 VAL B CA 1
ATOM 4515 C C . VAL B 1 286 ? -15.086 19.344 24.688 1 78 286 VAL B C 1
ATOM 4517 O O . VAL B 1 286 ? -15.156 18.469 23.828 1 78 286 VAL B O 1
ATOM 4520 N N . PRO B 1 287 ? -16.266 19.719 25.516 1 65.69 287 PRO B N 1
ATOM 4521 C CA . PRO B 1 287 ? -17.562 19.141 25.125 1 65.69 287 PRO B CA 1
ATOM 4522 C C . PRO B 1 287 ? -18.016 19.594 23.734 1 65.69 287 PRO B C 1
ATOM 4524 O O . PRO B 1 287 ? -17.625 20.656 23.266 1 65.69 287 PRO B O 1
#

Radius of gyration: 26.53 Å; Cα contacts (8 Å, |Δi|>4): 1508; chains: 2; bounding box: 43×78×62 Å

Foldseek 3Di:
DQDQQEEEDDLAADDCDPVSLVSCQQFFKHKYAQLDPPLLLVLVVVLQPDCLFCVHPVFKDWDAQLPQATKIKWKWFALDDFLSSLQCQACSRLVNLQVSLPHAKDWWMKMKIKAAAQGGAKFDKAFQVLVVVVQQFDDQSKKKKKAWSAWDDQQFWAKKWFTRQCVVPHAHWDDDSNDTHGDVVVVVVSVVPTPIDGDTGHHNMMMIGGRSIIMMIHHNHHNDMIIIMMIMMGHLVRFRPDGDAHDGDDHRNHDHSCVSSVVGRGRDCAPRQIWDDDPRDIHGDHD/DQDQQEEEDDLAADDCDPVSLVSCQQFFKHKYAQLDPPLLLVLVVVLQPDCLFCVHPVFKDWDAQLPQATKIKWKWFALDDFLSSLQCQACSRLVNLQVSLPHAKDWWMKMKIKAAAQGGAKFDKAFQVLVVVVQQFDDQSKKKKKAWSAWDDQQFWAKKWFTRQCVVPHAHWDDDSNDTHGDVVVVVVSVVPTPIDGDTGHHNMMMIGGRSIIMMIHHNHHNDMIIIMMIMMGHLVRFRPDGDAHDGDDHRNHDHSCVSSVVGRGRDCAPRQIWDDDPRDIHGDHD

=== Feature glossary ===
The record interleaves many kinds of information about one protein. Here is each kind framed as the question it answers.

Q: What does the local fold look like, residue by residue?
A: A 3Di character summarizes, for each residue, the relative orientation of the Cα frame of its nearest spatial neighbor. Because it encodes fold topology rather than chemistry, 3Di alignments detect remote structural similarity that sequence alignment misses.

Q: Which residues are in helices, strands, or loops?
A: Secondary structure is the local, repeating backbone conformation. DSSP classifies it into eight states by reading the hydrogen-bond network: three helix types (H, G, I), two β types (E, B), two non-regular types (T, S), and unstructured coil (-).

Q: How big and how compact is the whole molecule?
A: Three whole-structure scalars: the radius of gyration (RMS distance of Cα from centroid, in Å), the count of Cα–Cα contacts (pairs closer than 8 Å and separated by more than four residues in sequence — i.e. tertiary, not local, contacts), and the bounding-box dimensions. Together they distinguish compact globular folds from extended fibres or disordered chains.

Q: How confident is the AlphaFold model at each residue?
A: For AlphaFold models, the B-factor field carries pLDDT — the model's own estimate of local accuracy on a 0–100 scale. Regions with pLDDT<50 should be treated as essentially unmodeled; they often correspond to intrinsically disordered segments.

Q: What family and function is it annotated with?
A: Functional annotations link the protein to curated databases. InterPro entries identify conserved domains and families by matching the sequence against member-database signatures (Pfam, PROSITE, CDD, …). Gene Ontology (GO) terms describe molecular function, biological process, and cellular component in a controlled vocabulary. CATH places the structure in a hierarchical fold classification (Class/Architecture/Topology/Homologous-superfamily). The organism is the source species.

Q: What known structures does this most resemble?
A: Nearest PDB neighbors are the top structural matches found by Foldseek when searching this structure against the entire Protein Data Bank. Each hit reports a TM-score (0 to 1; >0.5 almost always implies the same fold) and an E-value. These are *structural* homologs — they may share no detectable sequence similarity.

Q: Which residues are buried vs exposed?
A: Solvent-accessible surface area (SASA) is the area in Å² traced out by the centre of a 1.4 Å probe sphere (a water molecule) rolled over the protein's van der Waals surface (Shrake–Rupley / Lee–Richards construction). Buried residues have near-zero SASA; fully exposed residues can exceed 200 Å². The total SASA scales roughly with the number of surface residues.

Q: What are the backbone torsion angles?
A: φ (phi) and ψ (psi) are the two rotatable backbone dihedrals per residue: φ is the C(i-1)–N–Cα–C torsion, ψ is the N–Cα–C–N(i+1) torsion, both in degrees on (−180°, 180°]. α-helical residues cluster near (−60°, −45°); β-strand residues near (−120°, +130°). A Ramachandran plot is simply a scatter of (φ, ψ) for every residue.

Q: Are the domains correctly placed relative to each other?
A: Predicted aligned error is AlphaFold's pairwise confidence. Unlike pLDDT (per-residue), PAE is per-residue-pair and captures whether two parts of the structure are correctly placed relative to each other. Units are ångströms of expected positional error.

Q: What if only a Cα trace is available?
A: P-SEA three-state annotation labels each residue as helix, strand, or coil based purely on the geometry of the Cα trace. It serves as a fallback when the full backbone (and thus DSSP) is unavailable.

Q: What is the amino-acid chain?
A: This is the polypeptide sequence — one letter per residue, N-terminus first. Length ranges from a few dozen residues for small domains to over a thousand for large multi-domain proteins.

Q: What do the rendered images show?
A: The six renders are orthographic views along the three Cartesian axes in both directions. Representation (cartoon, sticks, or surface) and color scheme (sequence-rainbow or by-chain) vary across proteins so the training set covers all the common visualization conventions.

Q: What do the diagnostic plots show?
A: Plot images: a contact map (which residues are close in 3D, as an N×N binary image), a Ramachandran scatter (backbone torsion angles, revealing secondary-structure composition at a glance), and — for AlphaFold structures — a PAE heatmap (pairwise prediction confidence).

Q: How mobile is each atom in the crystal?
A: B-factor (Debye–Waller factor) reflects atomic displacement in the crystal lattice. It is an experimental observable (units Å²), not a prediction; low values mean the atom is pinned down, high values mean it moves or is heterogeneous across the crystal.

Q: Where is each backbone atom in 3D?
A: The mmCIF table is the protein's shape written out atom by atom. For each backbone N, Cα, C, and carbonyl O, it records an (x, y, z) coordinate triple in Å plus the residue type, chain letter, and residue number.